Protein AF-0000000084647799 (afdb_homodimer)

InterPro domains:
  IPR004776 Membrane transport PIN-like [PF03547] (6-307)

Sequence (638 aa):
MLDILTITAPIFLLIGIGYLARWRGLLSPVQLSGVGTFVLYFSLPALVIKALTQSPLEDVINAHFLLAYGMGSLITLALVLYAARHFMRKPLGEAAIQALGMSASNSGFIGYPVAALVLGPVAAGKFLAMCMMVENLLIIPGALILAEAGQQRDVSAGVLVRHTLQRLARNPIMIGLAFGLTVAISGISLPSPIERVIEMLASASAPAALFVIGGTLYGLKLGGMWRDIVTIASGKLLLHPLLIISCFLALTLVVPDLDVMLLAGALLFASCPMISVYPLLGARFNMEGVGSAALMVSTLGSFITLSAAIWLVNQHLLNMLDILTITAPIFLLIGIGYLARWRGLLSPVQLSGVGTFVLYFSLPALVIKALTQSPLEDVINAHFLLAYGMGSLITLALVLYAARHFMRKPLGEAAIQALGMSASNSGFIGYPVAALVLGPVAAGKFLAMCMMVENLLIIPGALILAEAGQQRDVSAGVLVRHTLQRLARNPIMIGLAFGLTVAISGISLPSPIERVIEMLASASAPAALFVIGGTLYGLKLGGMWRDIVTIASGKLLLHPLLIISCFLALTLVVPDL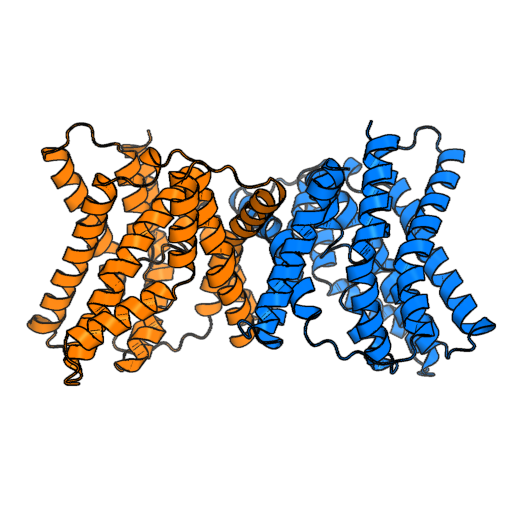DVMLLAGALLFASCPMISVYPLLGARFNMEGVGSAALMVSTLGSFITLSAAIWLVNQHLLN

Organism: NCBI:txid1178482

Foldseek 3Di:
DVLLCVQLVVLVVLLQLLQVCLVVPVDDPVRLVVLVCLLQQFQLLLLLLLLLAVDQNVPQDDPLLLQLLLVLLVVQLVVQLCCCCPVVVDQQLLSLLLSQQLRAFQLQLRLLSSCCSQPNSNLSSSLSLSSCCSSLVPRVLVSLLRNVVRVVPPPPPVNSVVVSVVVSVVRSNNVSNVVSNVCSVVVDDDDPVVNVSSVVSNVVNHSSSSSSNSNLLHPQQADDDPVSLCVSLCSQQPVSLVSSLVSSVVVCVVVVPPQLSSNLSSQSRSNHGGHPCSLVSCVVVVCNNSRSSSRNCNHVVSSVSNSVSSVCCVPPRPD/DVVLCVQLVVLVVLLQLLQVCLVVPVDDPVRLVVLVCLLQQFQLLLLLLLLLAVDQNVPQDDPLLLVLLLVLLVVLLVVQLCCCCPVVVDQQLLSLLLSQQLRAFQLQLRLLSSCCSQPNSNLSSSLSLSSCCSSLVPRVLVSLLRNVVRVVPPPPPVNSVVVSVVVSVVRNNSVSNVVSNVCSVVVDDDDPVVNVSSVVSNVVNHSSSSSSNSNLLHPQQADDDPVSLCVSLCSQQPVSLVSSLVSSVVVCVVVVPPQLSSNLSSNSRSNHGGHPCSLVSCVVVVCNNSRSSSRNCNHVVSSVSNSVSSVCCVPPRPD

Solvent-accessible surface area (backbone atoms only — not comparable to full-atom values): 29712 Å² total; per-residue (Å²): 108,68,64,49,46,50,57,50,43,27,53,54,51,37,19,45,51,18,24,49,36,36,72,72,59,75,39,52,72,62,14,45,49,22,39,43,47,48,28,50,63,44,10,44,12,24,30,31,22,48,28,32,58,75,42,61,54,83,73,42,65,51,68,68,49,51,48,20,51,39,48,12,32,50,49,35,27,50,53,40,28,49,44,27,39,70,74,63,63,37,57,50,29,48,13,20,46,48,12,40,42,20,38,32,45,19,35,77,44,48,16,28,46,52,31,26,72,74,65,33,58,63,56,18,26,26,48,37,48,53,50,48,48,39,36,59,70,45,48,51,46,50,26,50,51,47,20,46,54,48,67,67,51,85,60,52,68,64,56,49,48,49,53,42,50,51,50,42,69,64,31,46,48,52,47,21,41,53,52,15,48,51,38,38,73,69,64,61,77,74,56,65,32,58,49,48,38,31,51,39,29,27,48,24,23,43,41,51,28,23,22,38,55,16,28,58,58,50,80,53,60,73,38,70,60,67,67,59,25,51,48,36,22,45,32,13,42,46,50,24,28,52,37,26,50,49,35,43,55,57,45,38,74,78,36,80,82,61,64,54,63,52,55,44,49,49,42,47,32,32,16,23,25,38,36,84,63,46,23,64,68,22,42,84,56,76,27,31,30,34,30,33,35,18,47,49,51,16,50,64,50,21,57,57,36,40,45,52,39,51,49,46,30,54,63,66,56,75,85,108,68,66,49,47,52,58,50,44,29,54,53,50,38,18,45,50,18,24,49,36,36,71,73,60,75,38,52,72,60,15,43,49,24,38,42,49,48,28,52,62,43,11,45,12,22,30,32,22,48,27,31,58,75,40,61,54,83,72,43,65,49,67,69,51,51,48,20,49,39,50,12,30,50,49,36,28,50,52,41,27,49,43,27,40,71,76,64,62,36,58,52,30,49,15,19,46,48,11,40,42,21,36,33,44,20,33,77,46,48,18,29,48,54,31,27,72,73,64,31,58,63,57,18,26,26,48,37,48,53,50,47,47,39,36,58,71,44,48,52,46,51,26,50,50,47,19,45,54,48,67,67,50,85,61,52,68,64,56,50,48,49,53,41,50,51,51,41,70,63,31,45,47,50,46,21,41,52,53,15,48,52,38,38,72,68,64,61,77,73,56,65,31,59,48,49,39,32,50,38,29,26,47,25,23,43,43,52,28,24,21,38,54,17,28,57,59,50,80,55,61,71,37,69,59,68,68,59,26,51,49,35,22,44,32,13,44,45,50,26,30,50,38,25,49,51,33,44,56,56,46,38,74,78,37,80,82,60,62,54,66,52,54,43,47,50,40,47,31,32,14,22,24,38,37,83,61,46,24,65,68,21,41,84,56,77,26,30,30,33,30,33,36,18,47,49,51,16,49,64,51,22,57,56,38,41,44,50,41,49,49,48,31,52,63,65,58,76,87

Secondary structure (DSSP, 8-state):
-HHHHHHHHHHHHHHHHHHHHHHTTSS-HHHHHHHHHHIIIIIHHHHHHHHHHSS-GGGT--HHHHHHHHHHHHHHHHHHHHHHHHTS---HHHHHHHHHHHH-B-IIIIIHHHHHHHH-HHHHHHHHHHHHHHIIIIIHHHHHHHHHHTTT----HHHHHHHHHHHHHT-HHHHHHHHHHHHHHHTPPPPHHHHHHHHHHHHTHHHHHHHHHHHHHTT----S-HHHHHHHHHIIIIIHHHHHHHHHHHHHTT-TT--HHHHHHHHHHHTS-B-TTHHHHHHTTT-HHHHHHHHHHHHHHHHHHHHHHHHHIIIII--/-HHHHHHHHHHHHHHHHHHHHHHTTSS-HHHHHHHHHHIIIIIHHHHHHHHHHSS-GGGT--HHHHHHHHHHHHHHHHHHHHHHHHTS---HHHHHHHHHHHH-B-IIIIIHHHHHHHH-HHHHHHHHHHHHHHIIIIIHHHHHHHHHHTTT----HHHHHHHHHHHHHT-HHHHHHHHHHHHHHHTPPPPHHHHHHHHHHHHTHHHHHHHHHHHHHTT----S-HHHHHHHHHIIIIIHHHHHHHHHHHHHTT-TT--HHHHHHHHHHHTS-B-TTHHHHHHTTT-HHHHHHHHHHHHHHHHHHHHHHHHHIIIII--

Structure (mmCIF, N/CA/C/O backbone):
data_AF-0000000084647799-model_v1
#
loop_
_entity.id
_entity.type
_entity.pdbx_description
1 polymer Permease
#
loop_
_atom_site.group_PDB
_atom_site.id
_atom_site.type_symbol
_atom_site.label_atom_id
_atom_site.label_alt_id
_atom_site.label_comp_id
_atom_site.label_asym_id
_atom_site.label_entity_id
_atom_site.label_seq_id
_atom_site.pdbx_PDB_ins_code
_atom_site.Cartn_x
_atom_site.Cartn_y
_atom_site.Cartn_z
_atom_site.occupancy
_atom_site.B_iso_or_equiv
_atom_site.auth_seq_id
_atom_site.auth_comp_id
_atom_site.auth_asym_id
_atom_site.auth_atom_id
_atom_site.pdbx_PDB_model_num
ATOM 1 N N . MET A 1 1 ? 19.188 -22.812 8.523 1 65.25 1 MET A N 1
ATOM 2 C CA . MET A 1 1 ? 17.844 -22.828 9.086 1 65.25 1 MET A CA 1
ATOM 3 C C . MET A 1 1 ? 17.391 -21.438 9.492 1 65.25 1 MET A C 1
ATOM 5 O O . MET A 1 1 ? 16.297 -21 9.125 1 65.25 1 MET A O 1
ATOM 9 N N . LEU A 1 2 ? 18.25 -20.734 10.117 1 73.06 2 LEU A N 1
ATOM 10 C CA . LEU A 1 2 ? 17.891 -19.391 10.562 1 73.06 2 LEU A CA 1
ATOM 11 C C . LEU A 1 2 ? 17.719 -18.453 9.375 1 73.06 2 LEU A C 1
ATOM 13 O O . LEU A 1 2 ? 16.828 -17.594 9.391 1 73.06 2 LEU A O 1
ATOM 17 N N . ASP A 1 3 ? 18.406 -18.812 8.375 1 80.69 3 ASP A N 1
ATOM 18 C CA . ASP A 1 3 ? 18.328 -17.969 7.184 1 80.69 3 ASP A CA 1
ATOM 19 C C . ASP A 1 3 ? 16.984 -18.141 6.48 1 80.69 3 ASP A C 1
ATOM 21 O O . ASP A 1 3 ? 16.391 -17.172 5.996 1 80.69 3 ASP A O 1
ATOM 25 N N . ILE A 1 4 ? 16.547 -19.375 6.578 1 88.06 4 ILE A N 1
ATOM 26 C CA . ILE A 1 4 ? 15.273 -19.672 5.93 1 88.06 4 ILE A CA 1
ATOM 27 C C . ILE A 1 4 ? 14.133 -19 6.688 1 88.06 4 ILE A C 1
ATOM 29 O O . ILE A 1 4 ? 13.234 -18.406 6.078 1 88.06 4 ILE A O 1
ATOM 33 N N . LEU A 1 5 ? 14.242 -19.016 7.934 1 87.44 5 LEU A N 1
ATOM 34 C CA . LEU A 1 5 ? 13.227 -18.391 8.766 1 87.44 5 LEU A CA 1
ATOM 35 C C . LEU A 1 5 ? 13.227 -16.875 8.602 1 87.44 5 LEU A C 1
ATOM 37 O O . LEU A 1 5 ? 12.172 -16.234 8.641 1 87.44 5 LEU A O 1
ATOM 41 N N . THR A 1 6 ? 14.383 -16.359 8.398 1 88.31 6 THR A N 1
ATOM 42 C CA . THR A 1 6 ? 14.516 -14.906 8.227 1 88.31 6 THR A CA 1
ATOM 43 C C . THR A 1 6 ? 13.859 -14.453 6.926 1 88.31 6 THR A C 1
ATOM 45 O O . THR A 1 6 ? 13.391 -13.32 6.824 1 88.31 6 THR A O 1
ATOM 48 N N . ILE A 1 7 ? 13.711 -15.383 6.074 1 88.88 7 ILE A N 1
ATOM 49 C CA . ILE A 1 7 ? 13.133 -15.047 4.781 1 88.88 7 ILE A CA 1
ATOM 50 C C . ILE A 1 7 ? 11.633 -15.328 4.797 1 88.88 7 ILE A C 1
ATOM 52 O O . ILE A 1 7 ? 10.836 -14.508 4.328 1 88.88 7 ILE A O 1
ATOM 56 N N . THR A 1 8 ? 11.266 -16.406 5.387 1 93.38 8 THR A N 1
ATOM 57 C CA . THR A 1 8 ? 9.875 -16.828 5.293 1 93.38 8 THR A CA 1
ATOM 58 C C . THR A 1 8 ? 9.023 -16.156 6.367 1 93.38 8 THR A C 1
ATOM 60 O O . THR A 1 8 ? 7.848 -15.867 6.145 1 93.38 8 THR A O 1
ATOM 63 N N . ALA A 1 9 ? 9.617 -15.836 7.465 1 95.88 9 ALA A N 1
ATOM 64 C CA . ALA A 1 9 ? 8.859 -15.344 8.609 1 95.88 9 ALA A CA 1
ATOM 65 C C . ALA A 1 9 ? 8.172 -14.016 8.281 1 95.88 9 ALA A C 1
ATOM 67 O O . ALA A 1 9 ? 6.988 -13.828 8.57 1 95.88 9 ALA A O 1
ATOM 68 N N . PRO A 1 10 ? 8.875 -13.07 7.668 1 96.75 10 PRO A N 1
ATOM 69 C CA . PRO A 1 10 ? 8.211 -11.805 7.355 1 96.75 10 PRO A CA 1
ATOM 70 C C . PRO A 1 10 ? 6.977 -11.984 6.473 1 96.75 10 PRO A C 1
ATOM 72 O O . PRO A 1 10 ? 5.98 -11.273 6.641 1 96.75 10 PRO A O 1
ATOM 75 N N . ILE A 1 11 ? 7.059 -12.875 5.574 1 96.94 11 ILE A N 1
ATOM 76 C CA . ILE A 1 11 ? 5.969 -13.141 4.641 1 96.94 11 ILE A CA 1
ATOM 77 C C . ILE A 1 11 ? 4.738 -13.617 5.406 1 96.94 11 ILE A C 1
ATOM 79 O O . ILE A 1 11 ? 3.65 -13.055 5.258 1 96.94 11 ILE A O 1
ATOM 83 N N . PHE A 1 12 ? 4.922 -14.539 6.23 1 97.56 12 PHE A N 1
ATOM 84 C CA . PHE A 1 12 ? 3.793 -15.141 6.93 1 97.56 12 PHE A CA 1
ATOM 85 C C . PHE A 1 12 ? 3.322 -14.25 8.07 1 97.56 12 PHE A C 1
ATOM 87 O O . PHE A 1 12 ? 2.148 -14.281 8.445 1 97.56 12 PHE A O 1
ATOM 94 N N . LEU A 1 13 ? 4.219 -13.414 8.648 1 98.12 13 LEU A N 1
ATOM 95 C CA . LEU A 1 13 ? 3.799 -12.414 9.625 1 98.12 13 LEU A CA 1
ATOM 96 C C . LEU A 1 13 ? 2.877 -11.383 8.984 1 98.12 13 LEU A C 1
ATOM 98 O O . LEU A 1 13 ? 1.871 -10.984 9.578 1 98.12 13 LEU A O 1
ATOM 102 N N . LEU A 1 14 ? 3.219 -10.961 7.77 1 98.56 14 LEU A N 1
ATOM 103 C CA . LEU A 1 14 ? 2.381 -9.992 7.062 1 98.56 14 LEU A CA 1
ATOM 104 C C . LEU A 1 14 ? 1.029 -10.609 6.711 1 98.56 14 LEU A C 1
ATOM 106 O O . LEU A 1 14 ? -0.003 -9.938 6.805 1 98.56 14 LEU A O 1
ATOM 110 N N . ILE A 1 15 ? 1.041 -11.875 6.266 1 98.31 15 ILE A N 1
ATOM 111 C CA . ILE A 1 15 ? -0.208 -12.594 6.039 1 98.31 15 ILE A CA 1
ATOM 112 C C . ILE A 1 15 ? -1.018 -12.641 7.332 1 98.31 15 ILE A C 1
ATOM 114 O O . ILE A 1 15 ? -2.225 -12.391 7.324 1 98.31 15 ILE A O 1
ATOM 118 N N . GLY A 1 16 ? -0.349 -12.922 8.406 1 98.5 16 GLY A N 1
ATOM 119 C CA . GLY A 1 16 ? -0.997 -12.93 9.703 1 98.5 16 GLY A CA 1
ATOM 120 C C . GLY A 1 16 ? -1.606 -11.594 10.078 1 98.5 16 GLY A C 1
ATOM 121 O O . GLY A 1 16 ? -2.701 -11.539 10.648 1 98.5 16 GLY A O 1
ATOM 122 N N . ILE A 1 17 ? -0.942 -10.516 9.828 1 98.69 17 ILE A N 1
ATOM 123 C CA . ILE A 1 17 ? -1.432 -9.172 10.117 1 98.69 17 ILE A CA 1
ATOM 124 C C . ILE A 1 17 ? -2.725 -8.922 9.344 1 98.69 17 ILE A C 1
ATOM 126 O O . ILE A 1 17 ? -3.693 -8.398 9.898 1 98.69 17 ILE A O 1
ATOM 130 N N . GLY A 1 18 ? -2.707 -9.289 8.055 1 98.69 18 GLY A N 1
ATOM 131 C CA . GLY A 1 18 ? -3.938 -9.172 7.293 1 98.69 18 GLY A CA 1
ATOM 132 C C . GLY A 1 18 ? -5.078 -9.984 7.867 1 98.69 18 GLY A C 1
ATOM 133 O O . GLY A 1 18 ? -6.211 -9.5 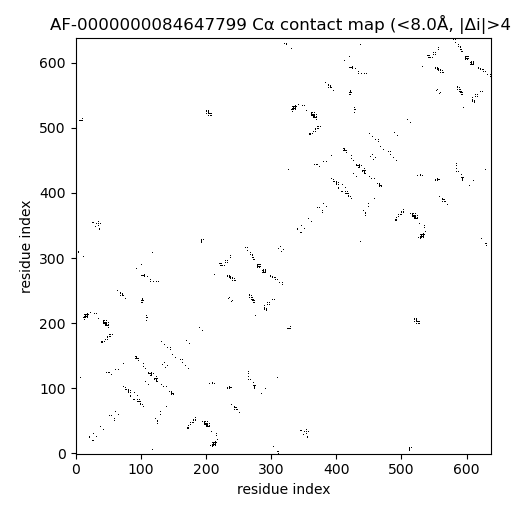7.957 1 98.69 18 GLY A O 1
ATOM 134 N N . TYR A 1 19 ? -4.746 -11.211 8.25 1 98.56 19 TYR A N 1
ATOM 135 C CA . TYR A 1 19 ? -5.734 -12.094 8.859 1 98.56 19 TYR A CA 1
ATOM 136 C C . TYR A 1 19 ? -6.301 -11.484 10.133 1 98.56 19 TYR A C 1
ATOM 138 O O . TYR A 1 19 ? -7.516 -11.453 10.328 1 98.56 19 TYR A O 1
ATOM 146 N N . LEU A 1 20 ? -5.484 -10.984 11.008 1 98.44 20 LEU A N 1
ATOM 147 C CA . LEU A 1 20 ? -5.879 -10.398 12.281 1 98.44 20 LEU A CA 1
ATOM 148 C C . LEU A 1 20 ? -6.715 -9.141 12.078 1 98.44 20 LEU A C 1
ATOM 150 O O . LEU A 1 20 ? -7.641 -8.875 12.844 1 98.44 20 LEU A O 1
ATOM 154 N N . ALA A 1 21 ? -6.359 -8.367 11.086 1 98.56 21 ALA A N 1
ATOM 155 C CA . ALA A 1 21 ? -7.113 -7.152 10.789 1 98.56 21 ALA A CA 1
ATOM 156 C C . ALA A 1 21 ? -8.57 -7.477 10.469 1 98.56 21 ALA A C 1
ATOM 158 O O . ALA A 1 21 ? -9.484 -6.781 10.922 1 98.56 21 ALA A O 1
ATOM 159 N N . ARG A 1 22 ? -8.742 -8.531 9.695 1 98.19 22 ARG A N 1
ATOM 160 C CA . ARG A 1 22 ? -10.102 -8.969 9.375 1 98.19 22 ARG A CA 1
ATOM 161 C C . ARG A 1 22 ? -10.781 -9.578 10.594 1 98.19 22 ARG A C 1
ATOM 163 O O . ARG A 1 22 ? -11.961 -9.32 10.852 1 98.19 22 ARG A O 1
ATOM 170 N N . TRP A 1 23 ? -10.062 -10.32 11.289 1 98 23 TRP A N 1
ATOM 171 C CA . TRP A 1 23 ? -10.602 -10.992 12.469 1 98 23 TRP A CA 1
ATOM 172 C C . TRP A 1 23 ? -11.07 -9.977 13.508 1 98 23 TRP A C 1
ATOM 174 O O . TRP A 1 23 ? -12.117 -10.164 14.141 1 98 23 TRP A O 1
ATOM 184 N N . ARG A 1 24 ? -10.43 -8.867 13.664 1 97.38 24 ARG A N 1
ATOM 185 C CA . ARG A 1 24 ? -10.742 -7.836 14.648 1 97.38 24 ARG A CA 1
ATOM 186 C C . ARG A 1 24 ? -11.773 -6.852 14.109 1 97.38 24 ARG A C 1
ATOM 188 O O . ARG A 1 24 ? -12.141 -5.895 14.797 1 97.38 24 ARG A O 1
ATOM 195 N N . GLY A 1 25 ? -12.102 -7.016 12.891 1 97.56 25 GLY A N 1
ATOM 196 C CA . GLY A 1 25 ? -13.141 -6.184 12.312 1 97.56 25 GLY A CA 1
ATOM 197 C C . GLY A 1 25 ? -12.633 -4.82 11.875 1 97.56 25 GLY A C 1
ATOM 198 O O . GLY A 1 25 ? -13.422 -3.883 11.711 1 97.56 25 GLY A O 1
ATOM 199 N N . LEU A 1 26 ? -11.367 -4.688 11.711 1 97.06 26 LEU A N 1
ATOM 200 C CA . LEU A 1 26 ? -10.805 -3.42 11.266 1 97.06 26 LEU A CA 1
ATOM 201 C C . LEU A 1 26 ? -11.164 -3.146 9.812 1 97.06 26 LEU A C 1
ATOM 203 O O . LEU A 1 26 ? -11.258 -1.988 9.398 1 97.06 26 LEU A O 1
ATOM 207 N N . LEU A 1 27 ? -11.242 -4.203 9.008 1 98 27 LEU A N 1
ATOM 208 C CA . LEU A 1 27 ? -11.641 -4.113 7.605 1 98 27 LEU A CA 1
ATOM 209 C C . LEU A 1 27 ? -12.75 -5.109 7.289 1 98 27 LEU A C 1
ATOM 211 O O . LEU A 1 27 ? -12.68 -6.273 7.691 1 98 27 LEU A O 1
ATOM 215 N N . SER A 1 28 ? -13.758 -4.625 6.578 1 98 28 SER A N 1
ATOM 216 C CA . SER A 1 28 ? -14.742 -5.52 5.98 1 98 28 SER A CA 1
ATOM 217 C C . SER A 1 28 ? -14.195 -6.188 4.723 1 98 28 SER A C 1
ATOM 219 O O . SER A 1 28 ? -13.141 -5.789 4.211 1 98 28 SER A O 1
ATOM 221 N N . PRO A 1 29 ? -14.914 -7.207 4.242 1 96.94 29 PRO A N 1
ATOM 222 C CA . PRO A 1 29 ? -14.484 -7.832 2.99 1 96.94 29 PRO A CA 1
ATOM 223 C C . PRO A 1 29 ? -14.43 -6.848 1.826 1 96.94 29 PRO A C 1
ATOM 225 O O . PRO A 1 29 ? -13.5 -6.898 1.014 1 96.94 29 PRO A O 1
ATOM 228 N N . VAL A 1 30 ? -15.367 -5.992 1.801 1 97.81 30 VAL A N 1
ATOM 229 C CA . VAL A 1 30 ? -15.414 -5 0.732 1 97.81 30 VAL A CA 1
ATOM 230 C C . VAL A 1 30 ? -14.234 -4.043 0.864 1 97.81 30 VAL A C 1
ATOM 232 O O . VAL A 1 30 ? -13.586 -3.707 -0.129 1 97.81 30 VAL A O 1
ATOM 235 N N . GLN A 1 31 ? -13.93 -3.623 2.061 1 98.5 31 GLN A N 1
ATOM 236 C CA . GLN A 1 31 ? -12.773 -2.762 2.301 1 98.5 31 GLN A CA 1
ATOM 237 C C . GLN A 1 31 ? -11.477 -3.459 1.901 1 98.5 31 GLN A C 1
ATOM 239 O O . GLN A 1 31 ? -10.625 -2.863 1.241 1 98.5 31 GLN A O 1
ATOM 244 N N . LEU A 1 32 ? -11.398 -4.68 2.316 1 98.5 32 LEU A N 1
ATOM 245 C CA . LEU A 1 32 ? -10.203 -5.441 1.982 1 98.5 32 LEU A CA 1
ATOM 246 C C . LEU A 1 32 ? -10.047 -5.578 0.472 1 98.5 32 LEU A C 1
ATOM 248 O O . LEU A 1 32 ? -8.93 -5.539 -0.049 1 98.5 32 LEU A O 1
ATOM 252 N N . SER A 1 33 ? -11.164 -5.77 -0.26 1 97.88 33 SER A N 1
ATOM 253 C CA . SER A 1 33 ? -11.102 -5.891 -1.713 1 97.88 33 SER A CA 1
ATOM 254 C C . SER A 1 33 ? -10.57 -4.617 -2.354 1 97.88 33 SER A C 1
ATOM 256 O O . SER A 1 33 ? -9.977 -4.66 -3.436 1 97.88 33 SER A O 1
ATOM 258 N N . GLY A 1 34 ? -10.742 -3.469 -1.673 1 98.69 34 GLY A N 1
ATOM 259 C CA . GLY A 1 34 ? -10.141 -2.229 -2.139 1 98.69 34 GLY A CA 1
ATOM 260 C C . GLY A 1 34 ? -8.625 -2.264 -2.145 1 98.69 34 GLY A C 1
ATOM 261 O O . GLY A 1 34 ? -7.992 -1.796 -3.094 1 98.69 34 GLY A O 1
ATOM 262 N N . VAL A 1 35 ? -8.055 -2.803 -1.093 1 98.75 35 VAL A N 1
ATOM 263 C CA . VAL A 1 35 ? -6.602 -2.961 -1.027 1 98.75 35 VAL A CA 1
ATOM 264 C C . VAL A 1 35 ? -6.133 -3.885 -2.148 1 98.75 35 VAL A C 1
ATOM 266 O O . VAL A 1 35 ? -5.113 -3.621 -2.791 1 98.75 35 VAL A O 1
ATOM 269 N N . GLY A 1 36 ? -6.883 -4.918 -2.383 1 98.31 36 GLY A N 1
ATOM 270 C CA . GLY A 1 36 ? -6.574 -5.824 -3.479 1 98.31 36 GLY A CA 1
ATOM 271 C C . GLY A 1 36 ? -6.617 -5.152 -4.84 1 98.31 36 GLY A C 1
ATOM 272 O O . GLY A 1 36 ? -5.75 -5.383 -5.68 1 98.31 36 GLY A O 1
ATOM 273 N N . THR A 1 37 ? -7.633 -4.355 -5.027 1 98.19 37 THR A N 1
ATOM 274 C CA . THR A 1 37 ? -7.773 -3.627 -6.285 1 98.19 37 THR A CA 1
ATOM 275 C C . THR A 1 37 ? -6.594 -2.686 -6.496 1 98.19 37 THR A C 1
ATOM 277 O O . THR A 1 37 ? -6.062 -2.584 -7.605 1 98.19 3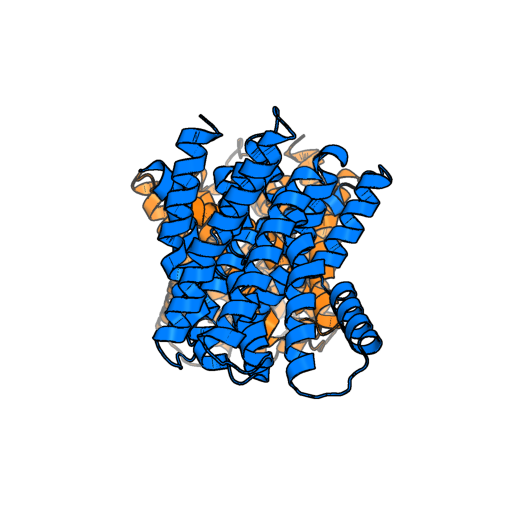7 THR A O 1
ATOM 280 N N . PHE A 1 38 ? -6.203 -2.012 -5.473 1 98.69 38 PHE A N 1
ATOM 281 C CA . PHE A 1 38 ? -5.027 -1.153 -5.52 1 98.69 38 PHE A CA 1
ATOM 282 C C . PHE A 1 38 ? -3.795 -1.942 -5.949 1 98.69 38 PHE A C 1
ATOM 284 O O . PHE A 1 38 ? -3.029 -1.489 -6.805 1 98.69 38 PHE A O 1
ATOM 291 N N . VAL A 1 39 ? -3.598 -3.104 -5.402 1 98.44 39 VAL A N 1
ATOM 292 C CA . VAL A 1 39 ? -2.439 -3.936 -5.711 1 98.44 39 VAL A CA 1
ATOM 293 C C . VAL A 1 39 ? -2.525 -4.43 -7.152 1 98.44 39 VAL A C 1
ATOM 295 O O . VAL A 1 39 ? -1.575 -4.277 -7.922 1 98.44 39 VAL A O 1
ATOM 298 N N . LEU A 1 40 ? -3.648 -4.93 -7.527 1 96.69 40 LEU A N 1
ATOM 299 C CA . LEU A 1 40 ? -3.826 -5.621 -8.797 1 96.69 40 LEU A CA 1
ATOM 300 C C . LEU A 1 40 ? -3.764 -4.637 -9.961 1 96.69 40 LEU A C 1
ATOM 302 O O . LEU A 1 40 ? -3.199 -4.949 -11.016 1 96.69 40 LEU A O 1
ATOM 306 N N . TYR A 1 41 ? -4.285 -3.467 -9.75 1 97.69 41 TYR A N 1
ATOM 307 C CA . TYR A 1 41 ? -4.457 -2.559 -10.883 1 97.69 41 TYR A CA 1
ATOM 308 C C . TYR A 1 41 ? -3.326 -1.538 -10.938 1 97.69 41 TYR A C 1
ATOM 310 O O . TYR A 1 41 ? -3.092 -0.919 -11.977 1 97.69 41 TYR A O 1
ATOM 318 N N . PHE A 1 42 ? -2.609 -1.384 -9.859 1 98.44 42 PHE A N 1
ATOM 319 C CA . PHE A 1 42 ? -1.663 -0.274 -9.867 1 98.44 42 PHE A CA 1
ATOM 320 C C . PHE A 1 42 ? -0.283 -0.736 -9.414 1 98.44 42 PHE A C 1
ATOM 322 O O . PHE A 1 42 ? 0.708 -0.527 -10.117 1 98.44 42 PHE A O 1
ATOM 329 N N . SER A 1 43 ? -0.162 -1.397 -8.281 1 98.25 43 SER A N 1
ATOM 330 C CA . SER A 1 43 ? 1.143 -1.729 -7.719 1 98.25 43 SER A CA 1
ATOM 331 C C . SER A 1 43 ? 1.83 -2.824 -8.523 1 98.25 43 SER A C 1
ATOM 333 O O . SER A 1 43 ? 3.008 -2.703 -8.867 1 98.25 43 SER A O 1
ATOM 335 N N . LEU A 1 44 ? 1.132 -3.879 -8.852 1 96.69 44 LEU A N 1
ATOM 336 C CA . LEU A 1 44 ? 1.729 -5.008 -9.555 1 96.69 44 LEU A CA 1
ATOM 337 C C . LEU A 1 44 ? 2.1 -4.625 -10.984 1 96.69 44 LEU A C 1
ATOM 339 O O . LEU A 1 44 ? 3.199 -4.934 -11.453 1 96.69 44 LEU A O 1
ATOM 343 N N . PRO A 1 45 ? 1.208 -3.947 -11.711 1 96.88 45 PRO A N 1
ATOM 344 C CA . PRO A 1 45 ? 1.616 -3.482 -13.039 1 96.88 45 PRO A CA 1
ATOM 345 C C . PRO A 1 45 ? 2.857 -2.594 -12.992 1 96.88 45 PRO A C 1
ATOM 347 O O . PRO A 1 45 ? 3.746 -2.727 -13.844 1 96.88 45 PRO A O 1
ATOM 350 N N . ALA A 1 46 ? 2.877 -1.691 -12.023 1 98 46 ALA A N 1
ATOM 351 C CA . ALA A 1 46 ? 4.047 -0.832 -11.875 1 98 46 ALA A CA 1
ATOM 352 C C . ALA A 1 46 ? 5.305 -1.658 -11.625 1 98 46 ALA A C 1
ATOM 354 O O . ALA A 1 46 ? 6.379 -1.336 -12.141 1 98 46 ALA A O 1
ATOM 355 N N . LEU A 1 47 ? 5.148 -2.641 -10.836 1 96.12 47 LEU A N 1
ATOM 356 C CA . LEU A 1 47 ? 6.262 -3.527 -10.523 1 96.12 47 LEU A CA 1
ATOM 357 C C . LEU A 1 47 ? 6.789 -4.203 -11.789 1 96.12 47 LEU A C 1
ATOM 359 O O . LEU A 1 47 ? 8 -4.277 -12 1 96.12 47 LEU A O 1
ATOM 363 N N . VAL A 1 48 ? 5.906 -4.707 -12.602 1 93.94 48 VAL A N 1
ATOM 364 C CA . VAL A 1 48 ? 6.285 -5.379 -13.844 1 93.94 48 VAL A CA 1
ATOM 365 C C . VAL A 1 48 ? 6.949 -4.379 -14.789 1 93.94 48 VAL A C 1
ATOM 367 O O . VAL A 1 48 ? 7.977 -4.688 -15.406 1 93.94 48 VAL A O 1
ATOM 370 N N . ILE A 1 49 ? 6.371 -3.201 -14.922 1 95.56 49 ILE A N 1
ATOM 371 C CA . ILE A 1 49 ? 6.957 -2.154 -15.75 1 95.56 49 ILE A CA 1
ATOM 372 C C . ILE A 1 49 ? 8.375 -1.844 -15.266 1 95.56 49 ILE A C 1
ATOM 374 O O . ILE A 1 49 ? 9.305 -1.758 -16.062 1 95.56 49 ILE A O 1
ATOM 378 N N . LYS A 1 50 ? 8.523 -1.677 -13.969 1 94.94 50 LYS A N 1
ATOM 379 C CA . LYS A 1 50 ? 9.828 -1.387 -13.375 1 94.94 50 LYS A CA 1
ATOM 380 C C . LYS A 1 50 ? 10.836 -2.482 -13.711 1 94.94 50 LYS A C 1
ATOM 382 O O . LYS A 1 50 ? 11.969 -2.193 -14.102 1 94.94 50 LYS A O 1
ATOM 387 N N . ALA A 1 51 ? 10.422 -3.664 -13.578 1 90.06 51 ALA A N 1
ATOM 388 C CA . ALA A 1 51 ? 11.305 -4.805 -13.828 1 90.06 51 ALA A CA 1
ATOM 389 C C . ALA A 1 51 ? 11.773 -4.832 -15.281 1 90.06 51 ALA A C 1
ATOM 391 O O . ALA A 1 51 ? 12.914 -5.199 -15.562 1 90.06 51 ALA A O 1
ATOM 392 N N . LEU A 1 52 ? 10.93 -4.465 -16.156 1 89.88 52 LEU A N 1
ATOM 393 C CA . LEU A 1 52 ? 11.211 -4.547 -17.594 1 89.88 52 LEU A CA 1
ATOM 394 C C . LEU A 1 52 ? 12.031 -3.35 -18.062 1 89.88 52 LEU A C 1
ATOM 396 O O . LEU A 1 52 ? 12.773 -3.441 -19.031 1 89.88 52 LEU A O 1
ATOM 400 N N . THR A 1 53 ? 11.93 -2.283 -17.328 1 90.12 53 THR A N 1
ATOM 401 C CA . THR A 1 53 ? 12.562 -1.064 -17.828 1 90.12 53 THR A CA 1
ATOM 402 C C . THR A 1 53 ? 13.898 -0.827 -17.125 1 90.12 53 THR A C 1
ATOM 404 O O . THR A 1 53 ? 14.703 -0.009 -17.578 1 90.12 53 THR A O 1
ATOM 407 N N . GLN A 1 54 ? 14.156 -1.495 -16.078 1 83.12 54 GLN A N 1
ATOM 408 C CA . GLN A 1 54 ? 15.398 -1.271 -15.344 1 83.12 54 GLN A CA 1
ATOM 409 C C . GLN A 1 54 ? 16.469 -2.264 -15.766 1 83.12 54 GLN A C 1
ATOM 411 O O . GLN A 1 54 ? 17.609 -2.197 -15.297 1 83.12 54 GLN A O 1
ATOM 416 N N . SER A 1 55 ? 16.188 -3.143 -16.609 1 77.56 55 SER A N 1
ATOM 417 C CA . SER A 1 55 ? 17.141 -4.129 -17.109 1 77.56 55 SER A CA 1
ATOM 418 C C . SER A 1 55 ? 17.109 -4.223 -18.625 1 77.56 55 SER A C 1
ATOM 420 O O . SER A 1 55 ? 16.078 -3.949 -19.25 1 77.56 55 SER A O 1
ATOM 422 N N . PRO A 1 56 ? 18.266 -4.512 -19.172 1 77 56 PRO A N 1
ATOM 423 C CA . PRO A 1 56 ? 18.219 -4.785 -20.609 1 77 56 PRO A CA 1
ATOM 424 C C . PRO A 1 56 ? 17.234 -5.895 -20.969 1 77 56 PRO A C 1
ATOM 426 O O . PRO A 1 56 ? 17.078 -6.863 -20.219 1 77 56 PRO A O 1
ATOM 429 N N . LEU A 1 57 ? 16.531 -5.625 -22.094 1 69.81 57 LEU A N 1
ATOM 430 C CA . LEU A 1 57 ? 15.445 -6.508 -22.516 1 69.81 57 LEU A CA 1
ATOM 431 C C . LEU A 1 57 ? 15.938 -7.945 -22.656 1 69.81 57 LEU A C 1
ATOM 433 O O . LEU A 1 57 ? 15.227 -8.883 -22.281 1 69.81 57 LEU A O 1
ATOM 437 N N . GLU A 1 58 ? 17.109 -8.086 -23.234 1 71.5 58 GLU A N 1
ATOM 438 C CA . GLU A 1 58 ? 17.672 -9.422 -23.438 1 71.5 58 GLU A CA 1
ATOM 439 C C . GLU A 1 58 ? 17.797 -10.172 -22.109 1 71.5 58 GLU A C 1
ATOM 441 O O . GLU A 1 58 ? 17.812 -11.406 -22.094 1 71.5 58 GLU A O 1
ATOM 446 N N . ASP A 1 59 ? 17.703 -9.391 -21.141 1 76.44 59 ASP A N 1
ATOM 447 C CA . ASP A 1 59 ? 17.891 -9.977 -19.812 1 76.44 59 ASP A CA 1
ATOM 448 C C . ASP A 1 59 ? 16.562 -10.18 -19.094 1 76.44 59 ASP A C 1
ATOM 450 O O . ASP A 1 59 ? 16.516 -10.781 -18.031 1 76.44 59 ASP A O 1
ATOM 454 N N . VAL A 1 60 ? 15.523 -9.758 -19.766 1 76.69 60 VAL A N 1
ATOM 455 C CA . VAL A 1 60 ? 14.258 -9.773 -19.031 1 76.69 60 VAL A CA 1
ATOM 456 C C . VAL A 1 60 ? 13.438 -10.992 -19.469 1 76.69 60 VAL A C 1
ATOM 458 O O . VAL A 1 60 ? 12.914 -11.727 -18.625 1 76.69 60 VAL A O 1
ATOM 461 N N . ILE A 1 61 ? 13.375 -11.242 -20.766 1 86.69 61 ILE A N 1
ATOM 462 C CA . ILE A 1 61 ? 12.641 -12.398 -21.281 1 86.69 61 ILE A CA 1
ATOM 463 C C . ILE A 1 61 ? 13.617 -13.508 -21.656 1 86.69 61 ILE A C 1
ATOM 465 O O . ILE A 1 61 ? 14.477 -13.32 -22.516 1 86.69 61 ILE A O 1
ATOM 469 N N . ASN A 1 62 ? 13.562 -14.57 -20.969 1 93.38 62 ASN A N 1
ATOM 470 C CA . ASN A 1 62 ? 14.422 -15.727 -21.203 1 93.38 62 ASN A CA 1
ATOM 471 C C . ASN A 1 62 ? 13.633 -16.906 -21.781 1 93.38 62 ASN A C 1
ATOM 473 O O . ASN A 1 62 ? 12.75 -17.453 -21.109 1 93.38 62 ASN A O 1
ATOM 477 N N . ALA A 1 63 ? 13.969 -17.297 -22.953 1 93.75 63 ALA A N 1
ATOM 478 C CA . ALA A 1 63 ? 13.242 -18.328 -23.656 1 93.75 63 ALA A CA 1
ATOM 479 C C . ALA A 1 63 ? 13.344 -19.672 -22.922 1 93.75 63 ALA A C 1
ATOM 481 O O . ALA A 1 63 ? 12.398 -20.469 -22.938 1 93.75 63 ALA A O 1
ATOM 482 N N . HIS A 1 64 ? 14.484 -19.891 -22.344 1 95.69 64 HIS A N 1
ATOM 483 C CA . HIS A 1 64 ? 14.664 -21.141 -21.609 1 95.69 64 HIS A CA 1
ATOM 484 C C . HIS A 1 64 ? 13.75 -21.203 -20.391 1 95.69 64 HIS A C 1
ATOM 486 O O . HIS A 1 64 ? 13.18 -22.25 -20.094 1 95.69 64 HIS A O 1
ATOM 492 N N . PHE A 1 65 ? 13.641 -20.078 -19.734 1 97 65 PHE A N 1
ATOM 493 C CA . PHE A 1 65 ? 12.742 -20.016 -18.594 1 97 65 PHE A CA 1
ATOM 494 C C . PHE A 1 65 ? 11.297 -20.234 -19.016 1 97 65 PHE A C 1
ATOM 496 O O . PHE A 1 65 ? 10.586 -21.047 -18.438 1 97 65 PHE A O 1
ATOM 503 N N . LEU A 1 66 ? 10.914 -19.5 -20.062 1 96.75 66 LEU A N 1
ATOM 504 C CA . LEU A 1 66 ? 9.539 -19.578 -20.531 1 96.75 66 LEU A CA 1
ATOM 505 C C . LEU A 1 66 ? 9.203 -21 -20.984 1 96.75 66 LEU A C 1
ATOM 507 O O . LEU A 1 66 ? 8.109 -21.5 -20.719 1 96.75 66 LEU A O 1
ATOM 511 N N . LEU A 1 67 ? 10.078 -21.578 -21.578 1 97 67 LEU A N 1
ATOM 512 C CA . LEU A 1 67 ? 9.867 -22.938 -22.094 1 97 67 LEU A CA 1
ATOM 513 C C . LEU A 1 67 ? 9.742 -23.938 -20.953 1 97 67 LEU A C 1
ATOM 515 O O . LEU A 1 67 ? 8.797 -24.719 -20.906 1 97 67 LEU A O 1
ATOM 519 N N . ALA A 1 68 ? 10.688 -23.906 -20.031 1 97.81 68 ALA A N 1
ATOM 520 C CA . ALA A 1 68 ? 10.711 -24.891 -18.953 1 97.81 68 ALA A CA 1
ATOM 521 C C . ALA A 1 68 ? 9.547 -24.672 -17.984 1 97.81 68 ALA A C 1
ATOM 523 O O . ALA A 1 68 ? 8.844 -25.625 -17.641 1 97.81 68 ALA A O 1
ATOM 524 N N . TYR A 1 69 ? 9.367 -23.469 -17.578 1 98.44 69 TYR A N 1
ATOM 525 C CA . TYR A 1 69 ? 8.273 -23.156 -16.672 1 98.44 69 TYR A CA 1
ATOM 526 C C . TYR A 1 69 ? 6.922 -23.375 -17.344 1 98.44 69 TYR A C 1
ATOM 528 O O . TYR A 1 69 ? 6 -23.938 -16.734 1 98.44 69 TYR A O 1
ATOM 536 N N . GLY A 1 70 ? 6.816 -22.922 -18.578 1 98.38 70 GLY A N 1
ATOM 537 C CA . GLY A 1 70 ? 5.59 -23.109 -19.344 1 98.38 70 GLY A CA 1
ATOM 538 C C . GLY A 1 70 ? 5.242 -24.562 -19.562 1 98.38 70 GLY A C 1
ATOM 539 O O . GLY A 1 70 ? 4.105 -24.984 -19.328 1 98.38 70 GLY A O 1
ATOM 540 N N . MET A 1 71 ? 6.203 -25.297 -19.984 1 98.19 71 MET A N 1
ATOM 541 C CA . MET A 1 71 ? 5.98 -26.719 -20.234 1 98.19 71 MET A CA 1
ATOM 542 C C . MET A 1 71 ? 5.633 -27.453 -18.938 1 98.19 71 MET A C 1
ATOM 544 O O . MET A 1 71 ? 4.727 -28.297 -18.922 1 98.19 71 MET A O 1
ATOM 548 N N . GLY A 1 72 ? 6.395 -27.141 -17.906 1 98.56 72 GLY A N 1
ATOM 549 C CA . GLY A 1 72 ? 6.082 -27.75 -16.609 1 98.56 72 GLY A CA 1
ATOM 550 C C . GLY A 1 72 ? 4.664 -27.484 -16.156 1 98.56 72 GLY A C 1
ATOM 551 O O . GLY A 1 72 ? 3.98 -28.375 -15.664 1 98.56 72 GLY A O 1
ATOM 552 N N . SER A 1 73 ? 4.219 -26.281 -16.281 1 98.75 73 SER A N 1
ATOM 553 C CA . SER A 1 73 ? 2.869 -25.906 -15.883 1 98.75 73 SER A CA 1
ATOM 554 C C . SER A 1 73 ? 1.82 -26.547 -16.781 1 98.75 73 SER A C 1
ATOM 556 O O . SER A 1 73 ? 0.774 -26.984 -16.297 1 98.75 73 SER A O 1
ATOM 558 N N . LEU A 1 74 ? 2.098 -26.594 -18.094 1 98.44 74 LEU A N 1
ATOM 559 C CA . LEU A 1 74 ? 1.176 -27.219 -19.031 1 98.44 74 LEU A CA 1
ATOM 560 C C . LEU A 1 74 ? 1.063 -28.719 -18.766 1 98.44 74 LEU A C 1
ATOM 562 O O . LEU A 1 74 ? -0.024 -29.297 -18.859 1 98.44 74 LEU A O 1
ATOM 566 N N . ILE A 1 75 ? 2.176 -29.328 -18.516 1 98.62 75 ILE A N 1
ATOM 567 C CA . ILE A 1 75 ? 2.168 -30.766 -18.219 1 98.62 75 ILE A CA 1
ATOM 568 C C . ILE A 1 75 ? 1.38 -31.016 -16.922 1 98.62 75 ILE A C 1
ATOM 570 O O . ILE A 1 75 ? 0.621 -31.984 -16.828 1 98.62 75 ILE A O 1
ATOM 574 N N . THR A 1 76 ? 1.567 -30.141 -15.914 1 98.75 76 THR A N 1
ATOM 575 C CA . THR A 1 76 ? 0.776 -30.234 -14.695 1 98.75 76 THR A CA 1
ATOM 576 C C . THR A 1 76 ? -0.715 -30.156 -15.008 1 98.75 76 THR A C 1
ATOM 578 O O . THR A 1 76 ? -1.497 -31 -14.555 1 98.75 76 THR A O 1
ATOM 581 N N . LEU A 1 77 ? -1.082 -29.156 -15.766 1 98.56 77 LEU A N 1
ATOM 582 C CA . LEU A 1 77 ? -2.477 -28.953 -16.141 1 98.56 77 LEU A CA 1
ATOM 583 C C . LEU A 1 77 ? -3.029 -30.188 -16.844 1 98.56 77 LEU A C 1
ATOM 585 O O . LEU A 1 77 ? -4.105 -30.688 -16.5 1 98.56 77 LEU A O 1
ATOM 589 N N . ALA A 1 78 ? -2.277 -30.719 -17.781 1 98.38 78 ALA A N 1
ATOM 590 C CA . ALA A 1 78 ? -2.709 -31.859 -18.594 1 98.38 78 ALA A CA 1
ATOM 591 C C . ALA A 1 78 ? -2.811 -33.125 -17.75 1 98.38 78 ALA A C 1
ATOM 593 O O . ALA A 1 78 ? -3.777 -33.875 -17.859 1 98.38 78 ALA A O 1
ATOM 594 N N . LEU A 1 79 ? -1.822 -33.375 -16.953 1 98.38 79 LEU A N 1
ATOM 595 C CA . LEU A 1 79 ? -1.784 -34.562 -16.141 1 98.38 79 LEU A CA 1
ATOM 596 C C . LEU A 1 79 ? -2.922 -34.562 -15.117 1 98.38 79 LEU A C 1
ATOM 598 O O . LEU A 1 79 ? -3.551 -35.594 -14.891 1 98.38 79 LEU A O 1
ATOM 602 N N . VAL A 1 80 ? -3.127 -33.438 -14.461 1 98.31 80 VAL A N 1
ATOM 603 C CA . VAL A 1 80 ? -4.184 -33.375 -13.453 1 98.31 80 VAL A CA 1
ATOM 604 C C . VAL A 1 80 ? -5.547 -33.5 -14.133 1 98.31 80 VAL A C 1
ATOM 606 O O . VAL A 1 80 ? -6.445 -34.156 -13.609 1 98.31 80 VAL A O 1
ATOM 609 N N . LEU A 1 81 ? -5.703 -32.812 -15.258 1 97.81 81 LEU A N 1
ATOM 610 C CA . LEU A 1 81 ? -6.945 -32.938 -16.016 1 97.81 81 LEU A CA 1
ATOM 611 C C . LEU A 1 81 ? -7.234 -34.406 -16.359 1 97.81 81 LEU A C 1
ATOM 613 O O . LEU A 1 81 ? -8.352 -34.875 -16.156 1 97.81 81 LEU A O 1
ATOM 617 N N . TYR A 1 82 ? -6.266 -35.062 -16.875 1 97.94 82 TYR A N 1
ATOM 618 C CA . TYR A 1 82 ? -6.402 -36.469 -17.25 1 97.94 82 TYR A CA 1
ATOM 619 C C . TYR A 1 82 ? -6.75 -37.312 -16.047 1 97.94 82 TYR A C 1
ATOM 621 O O . TYR A 1 82 ? -7.68 -38.125 -16.094 1 97.94 82 TYR A O 1
ATOM 629 N N . ALA A 1 83 ? -6.012 -37.156 -14.953 1 97.62 83 ALA A N 1
ATOM 630 C CA . ALA A 1 83 ? -6.23 -37.938 -13.75 1 97.62 83 ALA A CA 1
ATOM 631 C C . ALA A 1 83 ? -7.613 -37.688 -13.164 1 97.62 83 ALA A C 1
ATOM 633 O O . ALA A 1 83 ? -8.289 -38.594 -12.719 1 97.62 83 ALA A O 1
ATOM 634 N N . ALA A 1 84 ? -8.016 -36.406 -13.125 1 96.81 84 ALA A N 1
ATOM 635 C CA . ALA A 1 84 ? -9.32 -36.062 -12.578 1 96.81 84 ALA A CA 1
ATOM 636 C C . ALA A 1 84 ? -10.445 -36.656 -13.414 1 96.81 84 ALA A C 1
ATOM 638 O O . ALA A 1 84 ? -11.445 -37.125 -12.875 1 96.81 84 ALA A O 1
ATOM 639 N N . ARG A 1 85 ? -10.266 -36.625 -14.75 1 96.19 85 ARG A N 1
ATOM 640 C CA . ARG A 1 85 ? -11.289 -37.125 -15.656 1 96.19 85 ARG A CA 1
ATOM 641 C C . ARG A 1 85 ? -11.375 -38.656 -15.602 1 96.19 85 ARG A C 1
ATOM 643 O O . ARG A 1 85 ? -12.469 -39.219 -15.555 1 96.19 85 ARG A O 1
ATOM 650 N N . HIS A 1 86 ? -10.266 -39.25 -15.57 1 96.56 86 HIS A N 1
ATOM 651 C CA . HIS A 1 86 ? -10.266 -40.688 -15.836 1 96.56 86 HIS A CA 1
ATOM 652 C C . HIS A 1 86 ? -10.211 -41.5 -14.539 1 96.56 86 HIS A C 1
ATOM 654 O O . HIS A 1 86 ? -10.812 -42.562 -14.438 1 96.56 86 HIS A O 1
ATOM 660 N N . PHE A 1 87 ? -9.5 -41.031 -13.594 1 95.25 87 PHE A N 1
ATOM 661 C CA . PHE A 1 87 ? -9.352 -41.781 -12.359 1 95.25 87 PHE A CA 1
ATOM 662 C C . PHE A 1 87 ? -10.352 -41.312 -11.312 1 95.25 87 PHE A C 1
ATOM 664 O O . PHE A 1 87 ? -10.859 -42.125 -10.531 1 95.25 87 PHE A O 1
ATOM 671 N N . MET A 1 88 ? -10.594 -40 -11.344 1 93.19 88 MET A N 1
ATOM 672 C CA . MET A 1 88 ? -11.516 -39.469 -10.336 1 93.19 88 MET A CA 1
ATOM 673 C C . MET A 1 88 ? -12.914 -39.312 -10.922 1 93.19 88 MET A C 1
ATOM 675 O O . MET A 1 88 ? -13.867 -39.031 -10.188 1 93.19 88 MET A O 1
ATOM 679 N N . ARG A 1 89 ? -13.117 -39.406 -12.18 1 95.75 89 ARG A N 1
ATOM 680 C CA . ARG A 1 89 ? -14.383 -39.406 -12.898 1 95.75 89 ARG A CA 1
ATOM 681 C C . ARG A 1 89 ? -15.148 -38.125 -12.656 1 95.75 89 ARG A C 1
ATOM 683 O O . ARG A 1 89 ? -16.359 -38.125 -12.453 1 95.75 89 ARG A O 1
ATOM 690 N N . LYS A 1 90 ? -14.398 -37.062 -12.602 1 95 90 LYS A N 1
ATOM 691 C CA . LYS A 1 90 ? -15.016 -35.75 -12.461 1 95 90 LYS A CA 1
ATOM 692 C C . LYS A 1 90 ? -15.492 -35.219 -13.805 1 95 90 LYS A C 1
ATOM 694 O O . LYS A 1 90 ? -14.891 -35.5 -14.844 1 95 90 LYS A O 1
ATOM 699 N N . PRO A 1 91 ? -16.625 -34.469 -13.719 1 94.88 91 PRO A N 1
ATOM 700 C CA . PRO A 1 91 ? -17 -33.75 -14.945 1 94.88 91 PRO A CA 1
ATOM 701 C C . PRO A 1 91 ? -15.883 -32.844 -15.445 1 94.88 91 PRO A C 1
ATOM 703 O O . PRO A 1 91 ? -15.078 -32.344 -14.648 1 94.88 91 PRO A O 1
ATOM 706 N N . LEU A 1 92 ? -15.859 -32.625 -16.734 1 94.56 92 LEU A N 1
ATOM 707 C CA . LEU A 1 92 ? -14.773 -31.891 -17.375 1 94.56 92 LEU A CA 1
ATOM 708 C C . LEU A 1 92 ? -14.578 -30.516 -16.719 1 94.56 92 LEU A C 1
ATOM 710 O O . LEU A 1 92 ? -13.445 -30.078 -16.516 1 94.56 92 LEU A O 1
ATOM 714 N N . GLY A 1 93 ? -15.742 -29.812 -16.391 1 94.31 93 GLY A N 1
ATOM 715 C CA . GLY A 1 93 ? -15.656 -28.516 -15.742 1 94.31 93 GLY A CA 1
ATOM 716 C C . GLY A 1 93 ? -14.906 -28.562 -14.422 1 94.31 93 GLY A C 1
ATOM 717 O O . GLY A 1 93 ? -14 -27.75 -14.195 1 94.31 93 GLY A O 1
ATOM 718 N N . GLU A 1 94 ? -15.25 -29.453 -13.609 1 95.69 94 GLU A N 1
ATOM 719 C CA . GLU A 1 94 ? -14.609 -29.625 -12.305 1 95.69 94 GLU A CA 1
ATOM 720 C C . GLU A 1 94 ? -13.156 -30.047 -12.461 1 95.69 94 GLU A C 1
ATOM 722 O O . GLU A 1 94 ? -12.281 -29.578 -11.727 1 95.69 94 GLU A O 1
ATOM 727 N N . ALA A 1 95 ? -12.93 -30.938 -13.398 1 97.12 95 ALA A N 1
ATOM 728 C CA . ALA A 1 95 ? -11.578 -31.422 -13.648 1 97.12 95 ALA A CA 1
ATOM 729 C C . ALA A 1 95 ? -10.664 -30.281 -14.102 1 97.12 95 ALA A C 1
ATOM 731 O O . ALA A 1 95 ? -9.516 -30.188 -13.656 1 97.12 95 ALA A O 1
ATOM 732 N N . ALA A 1 96 ? -11.164 -29.453 -14.961 1 96.62 96 ALA A N 1
ATOM 733 C CA . ALA A 1 96 ? -10.398 -28.312 -15.469 1 96.62 96 ALA A CA 1
ATOM 734 C C . ALA A 1 96 ? -10.07 -27.328 -14.352 1 96.62 96 ALA A C 1
ATOM 736 O O . ALA A 1 96 ? -8.961 -26.797 -14.297 1 96.62 96 ALA A O 1
ATOM 737 N N . ILE A 1 97 ? -11.023 -27.141 -13.508 1 96.31 97 ILE A N 1
ATOM 738 C CA . ILE A 1 97 ? -10.812 -26.234 -12.398 1 96.31 97 ILE A CA 1
ATOM 739 C C . ILE A 1 97 ? -9.797 -26.828 -11.422 1 96.31 97 ILE A C 1
ATOM 741 O O . ILE A 1 97 ? -8.953 -26.109 -10.875 1 96.31 97 ILE A O 1
ATOM 745 N N . GLN A 1 98 ? -9.914 -28.062 -11.172 1 97.62 98 GLN A N 1
ATOM 746 C CA . GLN A 1 98 ? -8.906 -28.719 -10.336 1 97.62 98 GLN A CA 1
ATOM 747 C C . GLN A 1 98 ? -7.512 -28.578 -10.938 1 97.62 98 GLN A C 1
ATOM 749 O O . GLN A 1 98 ? -6.551 -28.297 -10.219 1 97.62 98 GLN A O 1
ATOM 754 N N . ALA A 1 99 ? -7.398 -28.797 -12.195 1 98.31 99 ALA A N 1
ATOM 755 C CA . ALA A 1 99 ? -6.125 -28.672 -12.898 1 98.31 99 ALA A CA 1
ATOM 756 C C . ALA A 1 99 ? -5.594 -27.234 -12.797 1 98.31 99 ALA A C 1
ATOM 758 O O . ALA A 1 99 ? -4.391 -27.031 -12.617 1 98.31 99 ALA A O 1
ATOM 759 N N . LEU A 1 100 ? -6.461 -26.297 -12.898 1 97.25 100 LEU A N 1
ATOM 760 C CA . LEU A 1 100 ? -6.09 -24.891 -12.766 1 97.25 100 LEU A CA 1
ATOM 761 C C . LEU A 1 100 ? -5.484 -24.609 -11.391 1 97.25 100 LEU A C 1
ATOM 763 O O . LEU A 1 100 ? -4.426 -23.984 -11.289 1 97.25 100 LEU A O 1
ATOM 767 N N . GLY A 1 101 ? -6.09 -25.125 -10.391 1 98 101 GLY A N 1
ATOM 768 C CA . GLY A 1 101 ? -5.625 -24.906 -9.023 1 98 101 GLY A CA 1
ATOM 769 C C . GLY A 1 101 ? -4.242 -25.469 -8.773 1 98 101 GLY A C 1
ATOM 770 O O . GLY A 1 101 ? -3.492 -24.953 -7.949 1 98 101 GLY A O 1
ATOM 771 N N . MET A 1 102 ? -3.855 -26.438 -9.531 1 98.62 102 MET A N 1
ATOM 772 C CA . MET A 1 102 ? -2.602 -27.141 -9.289 1 98.62 102 MET A CA 1
ATOM 773 C C . MET A 1 102 ? -1.5 -26.625 -10.203 1 98.62 102 MET A C 1
ATOM 775 O O . MET A 1 102 ? -0.322 -26.922 -9.992 1 98.62 102 MET A O 1
ATOM 779 N N . SER A 1 103 ? -1.887 -25.828 -11.211 1 98.62 103 SER A N 1
ATOM 780 C CA . SER A 1 103 ? -0.902 -25.484 -12.234 1 98.62 103 SER A CA 1
ATOM 781 C C . SER A 1 103 ? -0.648 -23.984 -12.266 1 98.62 103 SER A C 1
ATOM 783 O O . SER A 1 103 ? 0.204 -23.5 -13.023 1 98.62 103 SER A O 1
ATOM 785 N N . ALA A 1 104 ? -1.377 -23.219 -11.516 1 97.69 104 ALA A N 1
ATOM 786 C CA . ALA A 1 104 ? -1.203 -21.766 -11.477 1 97.69 104 ALA A CA 1
ATOM 787 C C . ALA A 1 104 ? -0.793 -21.297 -10.086 1 97.69 104 ALA A C 1
ATOM 789 O O . ALA A 1 104 ? -1.496 -21.547 -9.102 1 97.69 104 ALA A O 1
ATOM 790 N N . SER A 1 105 ? 0.274 -20.562 -10.023 1 98.31 105 SER A N 1
ATOM 791 C CA . SER A 1 105 ? 0.84 -20.109 -8.758 1 98.31 105 SER A CA 1
ATOM 792 C C . SER A 1 105 ? 0.348 -18.719 -8.391 1 98.31 105 SER A C 1
ATOM 794 O O . SER A 1 105 ? -0.053 -17.953 -9.273 1 98.31 105 SER A O 1
ATOM 796 N N . ASN A 1 106 ? 0.29 -18.484 -7.129 1 97.62 106 ASN A N 1
ATOM 797 C CA . ASN A 1 106 ? 0.126 -17.109 -6.676 1 97.62 106 ASN A CA 1
ATOM 798 C C . ASN A 1 106 ? 1.403 -16.297 -6.871 1 97.62 106 ASN A C 1
ATOM 800 O O . ASN A 1 106 ? 2.061 -15.922 -5.898 1 97.62 106 ASN A O 1
ATOM 804 N N . SER A 1 107 ? 1.75 -16 -8.078 1 97.56 107 SER A N 1
ATOM 805 C CA . SER A 1 107 ? 3.012 -15.367 -8.461 1 97.56 107 SER A CA 1
ATOM 806 C C . SER A 1 107 ? 3.047 -13.906 -8.047 1 97.56 107 SER A C 1
ATOM 808 O O . SER A 1 107 ? 4.086 -13.398 -7.609 1 97.56 107 SER A O 1
ATOM 810 N N . GLY A 1 108 ? 1.944 -13.289 -8.133 1 95.75 108 GLY A N 1
ATOM 811 C CA . GLY A 1 108 ? 1.869 -11.859 -7.879 1 95.75 108 GLY A CA 1
ATOM 812 C C . GLY A 1 108 ? 1.857 -11.516 -6.402 1 95.75 108 GLY A C 1
ATOM 813 O O . GLY A 1 108 ? 2.639 -10.68 -5.949 1 95.75 108 GLY A O 1
ATOM 814 N N . PHE A 1 109 ? 1.072 -12.211 -5.645 1 95.88 109 PHE A N 1
ATOM 815 C CA . PHE A 1 109 ? 0.829 -11.789 -4.27 1 95.88 109 PHE A CA 1
ATOM 816 C C . PHE A 1 109 ? 1.803 -12.469 -3.316 1 95.88 109 PHE A C 1
ATOM 818 O O . PHE A 1 109 ? 2.135 -11.922 -2.264 1 95.88 109 PHE A O 1
ATOM 825 N N . ILE A 1 110 ? 2.285 -13.641 -3.656 1 97.31 110 ILE A N 1
ATOM 826 C CA . ILE A 1 110 ? 3.176 -14.344 -2.742 1 97.31 110 ILE A CA 1
ATOM 827 C C . ILE A 1 110 ? 4.516 -14.609 -3.428 1 97.31 110 ILE A C 1
ATOM 829 O O . ILE A 1 110 ? 5.574 -14.352 -2.854 1 97.31 110 ILE A O 1
ATOM 833 N N . GLY A 1 111 ? 4.508 -15.055 -4.621 1 97.75 111 GLY A N 1
ATOM 834 C CA . GLY A 1 111 ? 5.719 -15.414 -5.344 1 97.75 111 GLY A CA 1
ATOM 835 C C . GLY A 1 111 ? 6.73 -14.281 -5.41 1 97.75 111 GLY A C 1
ATOM 836 O O . GLY A 1 111 ? 7.902 -14.477 -5.086 1 97.75 111 GLY A O 1
ATOM 837 N N . TYR A 1 112 ? 6.324 -13.133 -5.801 1 96.81 112 TYR A N 1
ATOM 838 C CA . TYR A 1 112 ? 7.234 -12 -5.945 1 96.81 112 TYR A CA 1
ATOM 839 C C . TYR A 1 112 ? 7.859 -11.633 -4.605 1 96.81 112 TYR A C 1
ATOM 841 O O . TYR A 1 112 ? 9.086 -11.516 -4.496 1 96.81 112 TYR A O 1
ATOM 849 N N . PRO A 1 113 ? 7.023 -11.422 -3.561 1 96 113 PRO A N 1
ATOM 850 C CA . PRO A 1 113 ? 7.641 -11.055 -2.283 1 96 113 PRO A CA 1
ATOM 851 C C . PRO A 1 113 ? 8.695 -12.062 -1.832 1 96 113 PRO A C 1
ATOM 853 O O . PRO A 1 113 ? 9.75 -11.672 -1.319 1 96 113 PRO A O 1
ATOM 856 N N . VAL A 1 114 ? 8.453 -13.281 -1.998 1 96.44 114 VAL A N 1
ATOM 857 C CA . VAL A 1 114 ? 9.391 -14.32 -1.594 1 96.44 114 VAL A CA 1
ATOM 858 C C . VAL A 1 114 ? 10.656 -14.234 -2.447 1 96.44 114 VAL A C 1
ATOM 860 O O . VAL A 1 114 ? 11.766 -14.211 -1.917 1 96.44 114 VAL A O 1
ATOM 863 N N . ALA A 1 115 ? 10.477 -14.156 -3.719 1 97.12 115 ALA A N 1
ATOM 864 C CA . ALA A 1 115 ? 11.609 -14.109 -4.637 1 97.12 115 ALA A CA 1
ATOM 865 C C . ALA A 1 115 ? 12.453 -12.859 -4.402 1 97.12 115 ALA A C 1
ATOM 867 O O . ALA A 1 115 ? 13.68 -12.891 -4.539 1 97.12 115 ALA A O 1
ATOM 868 N N . ALA A 1 116 ? 11.789 -11.781 -4.117 1 95.31 116 ALA A N 1
ATOM 869 C CA . ALA A 1 116 ? 12.5 -10.531 -3.879 1 95.31 116 ALA A CA 1
ATOM 870 C C . ALA A 1 116 ? 13.414 -10.641 -2.666 1 95.31 116 ALA A C 1
ATOM 872 O O . ALA A 1 116 ? 14.508 -10.07 -2.65 1 95.31 116 ALA A O 1
ATOM 873 N N . LEU A 1 117 ? 13.008 -11.367 -1.676 1 92.56 117 LEU A N 1
ATOM 874 C CA . LEU A 1 117 ? 13.797 -11.531 -0.461 1 92.56 117 LEU A CA 1
ATOM 875 C C . LEU A 1 117 ? 14.953 -12.5 -0.689 1 92.56 117 LEU A C 1
ATOM 877 O O . LEU A 1 117 ? 15.992 -12.398 -0.03 1 92.56 117 LEU A O 1
ATOM 881 N N . VAL A 1 118 ? 14.805 -13.391 -1.659 1 94.25 118 VAL A N 1
ATOM 882 C CA . VAL A 1 118 ? 15.797 -14.445 -1.858 1 94.25 118 VAL A CA 1
ATOM 883 C C . VAL A 1 118 ? 16.766 -14.031 -2.961 1 94.25 118 VAL A C 1
ATOM 885 O O . VAL A 1 118 ? 17.984 -14.211 -2.824 1 94.25 118 VAL A O 1
ATOM 888 N N . LEU A 1 119 ? 16.266 -13.438 -4.035 1 95.06 119 LEU A N 1
ATOM 889 C CA . LEU A 1 119 ? 17.047 -13.242 -5.246 1 95.06 119 LEU A CA 1
ATOM 890 C C . LEU A 1 119 ? 17.281 -11.75 -5.512 1 95.06 119 LEU A C 1
ATOM 892 O O . LEU A 1 119 ? 18.031 -11.391 -6.406 1 95.06 119 LEU A O 1
ATOM 896 N N . GLY A 1 120 ? 16.625 -10.93 -4.762 1 93.31 120 GLY A N 1
ATOM 897 C CA . GLY A 1 120 ? 16.641 -9.508 -5.035 1 93.31 120 GLY A CA 1
ATOM 898 C C . GLY A 1 120 ? 15.477 -9.039 -5.875 1 93.31 120 GLY A C 1
ATOM 899 O O . GLY A 1 120 ? 14.898 -9.812 -6.637 1 93.31 120 GLY A O 1
ATOM 900 N N . PRO A 1 121 ? 15.18 -7.789 -5.781 1 92.94 121 PRO A N 1
ATOM 901 C CA . PRO A 1 121 ? 13.969 -7.27 -6.418 1 92.94 121 PRO A CA 1
ATOM 902 C C . PRO A 1 121 ? 14.047 -7.285 -7.941 1 92.94 121 PRO A C 1
ATOM 904 O O . PRO A 1 121 ? 13.039 -7.52 -8.617 1 92.94 121 PRO A O 1
ATOM 907 N N . VAL A 1 122 ? 15.203 -7.02 -8.461 1 90.69 122 VAL A N 1
ATOM 908 C CA . VAL A 1 122 ? 15.336 -6.934 -9.906 1 90.69 122 VAL A CA 1
ATOM 909 C C . VAL A 1 122 ? 15.094 -8.305 -10.531 1 90.69 122 VAL A C 1
ATOM 911 O O . VAL A 1 122 ? 14.25 -8.445 -11.422 1 90.69 122 VAL A O 1
ATOM 914 N N . ALA A 1 123 ? 15.75 -9.328 -10.023 1 93.56 123 ALA A N 1
ATOM 915 C CA . ALA A 1 123 ? 15.555 -10.695 -10.516 1 93.56 123 ALA A CA 1
ATOM 916 C C . ALA A 1 123 ? 14.125 -11.164 -10.281 1 93.56 123 ALA A C 1
ATOM 918 O O . ALA A 1 123 ? 13.5 -11.75 -11.172 1 93.56 123 ALA A O 1
ATOM 919 N N . ALA A 1 124 ? 13.625 -10.836 -9.125 1 96.12 124 ALA A N 1
ATOM 920 C CA . ALA A 1 124 ? 12.266 -11.25 -8.766 1 96.12 124 ALA A CA 1
ATOM 921 C C . ALA A 1 124 ? 11.242 -10.648 -9.727 1 96.12 124 ALA A C 1
ATOM 923 O O . ALA A 1 124 ? 10.273 -11.312 -10.109 1 96.12 124 ALA A O 1
ATOM 924 N N . GLY A 1 125 ? 11.469 -9.383 -10.078 1 94.38 125 GLY A N 1
ATOM 925 C CA . GLY A 1 125 ? 10.562 -8.727 -11.008 1 94.38 125 GLY A CA 1
ATOM 926 C C . GLY A 1 125 ? 10.547 -9.367 -12.375 1 94.38 125 GLY A C 1
ATOM 927 O O . GLY A 1 125 ? 9.484 -9.508 -12.992 1 94.38 125 GLY A O 1
ATOM 928 N N . LYS A 1 126 ? 11.641 -9.773 -12.82 1 93.38 126 LYS A N 1
ATOM 929 C CA . LYS A 1 126 ? 11.742 -10.438 -14.109 1 93.38 126 LYS A CA 1
ATOM 930 C C . LYS A 1 126 ? 11.023 -11.781 -14.102 1 93.38 126 LYS A C 1
ATOM 932 O O . LYS A 1 126 ? 10.273 -12.102 -15.023 1 93.38 126 LYS A O 1
ATOM 937 N N . PHE A 1 127 ? 11.242 -12.531 -13.078 1 96.44 127 PHE A N 1
ATOM 938 C CA . PHE A 1 127 ? 10.609 -13.836 -12.977 1 96.44 127 PHE A CA 1
ATOM 939 C C . PHE A 1 127 ? 9.102 -13.695 -12.82 1 96.44 127 PHE A C 1
ATOM 941 O O . PHE A 1 127 ? 8.336 -14.508 -13.352 1 96.44 127 PHE A O 1
ATOM 948 N N . LEU A 1 128 ? 8.719 -12.672 -12.094 1 96.44 128 LEU A N 1
ATOM 949 C CA . LEU A 1 128 ? 7.285 -12.406 -11.984 1 96.44 128 LEU A CA 1
ATOM 950 C C . LEU A 1 128 ? 6.672 -12.172 -13.359 1 96.44 128 LEU A C 1
ATOM 952 O O . LEU A 1 128 ? 5.641 -12.758 -13.695 1 96.44 128 LEU A O 1
ATOM 956 N N . ALA A 1 129 ? 7.312 -11.336 -14.133 1 93.5 129 ALA A N 1
ATOM 957 C CA . ALA A 1 129 ? 6.809 -11.016 -15.469 1 93.5 129 ALA A CA 1
ATOM 958 C C . ALA A 1 129 ? 6.648 -12.273 -16.312 1 93.5 129 ALA A C 1
ATOM 960 O O . ALA A 1 129 ? 5.609 -12.484 -16.938 1 93.5 129 ALA A O 1
ATOM 961 N N . MET A 1 130 ? 7.594 -13.117 -16.281 1 95.38 130 MET A N 1
ATOM 962 C CA . MET A 1 130 ? 7.574 -14.312 -17.109 1 95.38 130 MET A CA 1
ATOM 963 C C . MET A 1 130 ? 6.559 -15.328 -16.594 1 95.38 130 MET A C 1
ATOM 965 O O . MET A 1 130 ? 5.848 -15.961 -17.375 1 95.38 130 MET A O 1
ATOM 969 N N . CYS A 1 131 ? 6.477 -15.469 -15.289 1 97 131 CYS A N 1
ATOM 970 C CA . CYS A 1 131 ? 5.469 -16.359 -14.727 1 97 131 CYS A CA 1
ATOM 971 C C . CYS A 1 131 ? 4.062 -15.883 -15.062 1 97 131 CYS A C 1
ATOM 973 O O . CYS A 1 131 ? 3.199 -16.688 -15.422 1 97 131 CYS A O 1
ATOM 975 N N . MET A 1 132 ? 3.916 -14.602 -14.977 1 93.06 132 MET A N 1
ATOM 976 C CA . MET A 1 132 ? 2.609 -14.023 -15.273 1 93.06 132 MET A CA 1
ATOM 977 C C . MET A 1 132 ? 2.244 -14.234 -16.734 1 93.06 132 MET A C 1
ATOM 979 O O . MET A 1 132 ? 1.073 -14.438 -17.062 1 93.06 132 MET A O 1
ATOM 983 N N . MET A 1 133 ? 3.184 -14.164 -17.594 1 92.81 133 MET A N 1
ATOM 984 C CA . MET A 1 133 ? 2.943 -14.461 -19 1 92.81 133 MET A CA 1
ATOM 985 C C . MET A 1 133 ? 2.428 -15.883 -19.188 1 92.81 133 MET A C 1
ATOM 987 O O . MET A 1 133 ? 1.41 -16.094 -19.844 1 92.81 133 MET A O 1
ATOM 991 N N . VAL A 1 134 ? 3.082 -16.797 -18.594 1 95.56 134 VAL A N 1
ATOM 992 C CA . VAL A 1 134 ? 2.707 -18.203 -18.719 1 95.56 134 VAL A CA 1
ATOM 993 C C . VAL A 1 134 ? 1.308 -18.422 -18.141 1 95.56 134 VAL A C 1
ATOM 995 O O . VAL A 1 134 ? 0.457 -19.047 -18.781 1 95.56 134 VAL A O 1
ATOM 998 N N . GLU A 1 135 ? 1.078 -17.906 -16.984 1 94.94 135 GLU A N 1
ATOM 999 C CA . GLU A 1 135 ? -0.185 -18.125 -16.281 1 94.94 135 GLU A CA 1
ATOM 1000 C C . GLU A 1 135 ? -1.346 -17.469 -17.016 1 94.94 135 GLU A C 1
ATOM 1002 O O . GLU A 1 135 ? -2.398 -18.078 -17.203 1 94.94 135 GLU A O 1
ATOM 1007 N N . ASN A 1 136 ? -1.177 -16.266 -17.484 1 91.06 136 ASN A N 1
ATOM 1008 C CA . ASN A 1 136 ? -2.285 -15.469 -18 1 91.06 136 ASN A CA 1
ATOM 1009 C C . ASN A 1 136 ? -2.479 -15.695 -19.5 1 91.06 136 ASN A C 1
ATOM 1011 O O . ASN A 1 136 ? -3.559 -15.445 -20.031 1 91.06 136 ASN A O 1
ATOM 1015 N N . LEU A 1 137 ? -1.444 -16.172 -20.172 1 88.94 137 LEU A N 1
ATOM 1016 C CA . LEU A 1 137 ? -1.587 -16.391 -21.609 1 88.94 137 LEU A CA 1
ATOM 1017 C C . LEU A 1 137 ? -1.889 -17.844 -21.906 1 88.94 137 LEU A C 1
ATOM 1019 O O . LEU A 1 137 ? -2.486 -18.156 -22.953 1 88.94 137 LEU A O 1
ATOM 1023 N N . LEU A 1 138 ? -1.536 -18.766 -21.016 1 92.75 138 LEU A N 1
ATOM 1024 C CA . LEU A 1 138 ? -1.631 -20.188 -21.359 1 92.75 138 LEU A CA 1
ATOM 1025 C C . LEU A 1 138 ? -2.492 -20.938 -20.344 1 92.75 138 LEU A C 1
ATOM 1027 O O . LEU A 1 138 ? -3.557 -21.453 -20.688 1 92.75 138 LEU A O 1
ATOM 1031 N N . ILE A 1 139 ? -2.172 -20.844 -19.109 1 95.69 139 ILE A N 1
ATOM 1032 C CA . ILE A 1 139 ? -2.703 -21.766 -18.125 1 95.69 139 ILE A CA 1
ATOM 1033 C C . ILE A 1 139 ? -4.137 -21.391 -17.766 1 95.69 139 ILE A C 1
ATOM 1035 O O . ILE A 1 139 ? -5.062 -22.188 -17.938 1 95.69 139 ILE A O 1
ATOM 1039 N N . ILE A 1 140 ? -4.348 -20.172 -17.344 1 92.75 140 ILE A N 1
ATOM 1040 C CA . ILE A 1 140 ? -5.664 -19.734 -16.891 1 92.75 140 ILE A CA 1
ATOM 1041 C C . ILE A 1 140 ? -6.66 -19.781 -18.047 1 92.75 140 ILE A C 1
ATOM 1043 O O . ILE A 1 140 ? -7.695 -20.438 -17.953 1 92.75 140 ILE A O 1
ATOM 1047 N N . PRO A 1 141 ? -6.332 -19.156 -19.156 1 88.88 141 PRO A N 1
ATOM 1048 C CA . PRO A 1 141 ? -7.285 -19.25 -20.266 1 88.88 141 PRO A CA 1
ATOM 1049 C C . PRO A 1 141 ? -7.508 -20.688 -20.75 1 88.88 141 PRO A C 1
ATOM 1051 O O . PRO A 1 141 ? -8.633 -21.062 -21.078 1 88.88 141 PRO A O 1
ATOM 1054 N N . GLY A 1 142 ? -6.465 -21.484 -20.812 1 91.12 142 GLY A N 1
ATOM 1055 C CA . GLY A 1 142 ? -6.605 -22.875 -21.219 1 91.12 142 GLY A CA 1
ATOM 1056 C C . GLY A 1 142 ? -7.531 -23.656 -20.312 1 91.12 142 GLY A C 1
ATOM 1057 O O . GLY A 1 142 ? -8.414 -24.375 -20.797 1 91.12 142 GLY A O 1
ATOM 1058 N N . ALA A 1 143 ? -7.375 -23.516 -19.047 1 93.56 143 ALA A N 1
ATOM 1059 C CA . ALA A 1 143 ? -8.211 -24.234 -18.078 1 93.56 143 ALA A CA 1
ATOM 1060 C C . ALA A 1 143 ? -9.664 -23.766 -18.172 1 93.56 143 ALA A C 1
ATOM 1062 O O . ALA A 1 143 ? -10.586 -24.594 -18.094 1 93.56 143 ALA A O 1
ATOM 1063 N N . LEU A 1 144 ? -9.875 -22.484 -18.312 1 88.62 144 LEU A N 1
ATOM 1064 C CA . LEU A 1 144 ? -11.234 -21.953 -18.344 1 88.62 144 LEU A CA 1
ATOM 1065 C C . LEU A 1 144 ? -11.945 -22.359 -19.641 1 88.62 144 LEU A C 1
ATOM 1067 O O . LEU A 1 144 ? -13.156 -22.625 -19.625 1 88.62 144 LEU A O 1
ATOM 1071 N N . ILE A 1 145 ? -11.211 -22.344 -20.75 1 87.75 145 ILE A N 1
ATOM 1072 C CA . ILE A 1 145 ? -11.781 -22.812 -22 1 87.75 145 ILE A CA 1
ATOM 1073 C C . ILE A 1 145 ? -12.227 -24.266 -21.859 1 87.75 145 ILE A C 1
ATOM 1075 O O . ILE A 1 145 ? -13.336 -24.625 -22.266 1 87.75 145 ILE A O 1
ATOM 1079 N N . LEU A 1 146 ? -11.438 -25.078 -21.25 1 90.12 146 LEU A N 1
ATOM 1080 C CA . LEU A 1 146 ? -11.758 -26.484 -21.031 1 90.12 146 LEU A CA 1
ATOM 1081 C C . LEU A 1 146 ? -12.93 -26.625 -20.078 1 90.12 146 LEU A C 1
ATOM 1083 O O . LEU A 1 146 ? -13.797 -27.484 -20.281 1 90.12 146 LEU A O 1
ATOM 1087 N N . ALA A 1 147 ? -12.953 -25.844 -19.078 1 90.88 147 ALA A N 1
ATOM 1088 C CA . ALA A 1 147 ? -14.039 -25.891 -18.094 1 90.88 147 ALA A CA 1
ATOM 1089 C C . ALA A 1 147 ? -15.375 -25.547 -18.75 1 90.88 147 ALA A C 1
ATOM 1091 O O . ALA A 1 147 ? -16.391 -26.188 -18.5 1 90.88 147 ALA A O 1
ATOM 1092 N N . GLU A 1 148 ? -15.344 -24.531 -19.547 1 85.75 148 GLU A N 1
ATOM 1093 C CA . GLU A 1 148 ? -16.547 -24.094 -20.219 1 85.75 148 GLU A CA 1
ATOM 1094 C C . GLU A 1 148 ? -17.016 -25.109 -21.266 1 85.75 148 GLU A C 1
ATOM 1096 O O . GLU A 1 148 ? -18.203 -25.297 -21.484 1 85.75 148 GLU A O 1
ATOM 1101 N N . ALA A 1 149 ? -16.062 -25.656 -21.922 1 85.06 149 ALA A N 1
ATOM 1102 C CA . ALA A 1 149 ? -16.391 -26.688 -22.906 1 85.06 149 ALA A CA 1
ATOM 1103 C C . ALA A 1 149 ? -17.156 -27.844 -22.25 1 85.06 149 ALA A C 1
ATOM 1105 O O . ALA A 1 149 ? -18 -28.469 -22.875 1 85.06 149 ALA A O 1
ATOM 1106 N N . GLY A 1 150 ? -16.844 -28.016 -21.062 1 83.31 150 GLY A N 1
ATOM 1107 C CA . GLY A 1 150 ? -17.531 -29.062 -20.328 1 83.31 150 GLY A CA 1
ATOM 1108 C C . GLY A 1 150 ? -18.984 -28.719 -20 1 83.31 150 GLY A C 1
ATOM 1109 O O . GLY A 1 150 ? -19.781 -29.609 -19.719 1 83.31 150 GLY A O 1
ATOM 1110 N N . GLN A 1 151 ? -19.328 -27.5 -19.938 1 78.62 151 GLN A N 1
ATOM 1111 C CA . GLN A 1 151 ? -20.703 -27.094 -19.656 1 78.62 151 GLN A CA 1
ATOM 1112 C C . GLN A 1 151 ? -21.562 -27.078 -20.906 1 78.62 151 GLN A C 1
ATOM 1114 O O . GLN A 1 151 ? -22.703 -26.625 -20.891 1 78.62 151 GLN A O 1
ATOM 1119 N N . GLN A 1 152 ? -21.203 -27.812 -21.922 1 65.12 152 GLN A N 1
ATOM 1120 C CA . GLN A 1 152 ? -21.969 -28.094 -23.125 1 65.12 152 GLN A CA 1
ATOM 1121 C C . GLN A 1 152 ? -22.391 -26.812 -23.828 1 65.12 152 GLN A C 1
ATOM 1123 O O . GLN A 1 152 ? -23.375 -26.781 -24.562 1 65.12 152 GLN A O 1
ATOM 1128 N N . ARG A 1 153 ? -21.766 -25.703 -23.406 1 60.41 153 ARG A N 1
ATOM 1129 C CA . ARG A 1 153 ? -22.234 -24.562 -24.188 1 60.41 153 ARG A CA 1
ATOM 1130 C C . ARG A 1 153 ? -21.547 -24.516 -25.547 1 60.41 153 ARG A C 1
ATOM 1132 O O . ARG A 1 153 ? -20.344 -24.688 -25.656 1 60.41 153 ARG A O 1
ATOM 1139 N N . ASP A 1 154 ? -22.281 -24.984 -26.469 1 59.62 154 ASP A N 1
ATOM 1140 C CA . ASP A 1 154 ? -21.797 -24.969 -27.844 1 59.62 154 ASP A CA 1
ATOM 1141 C C . ASP A 1 154 ? -21.094 -23.656 -28.172 1 59.62 154 ASP A C 1
ATOM 1143 O O . ASP A 1 154 ? -21.672 -22.781 -28.812 1 59.62 154 ASP A O 1
ATOM 1147 N N . VAL A 1 155 ? -20.453 -23.25 -27.375 1 64.38 155 VAL A N 1
ATOM 1148 C CA . VAL A 1 155 ? -19.719 -22.047 -27.75 1 64.38 155 VAL A CA 1
ATOM 1149 C C . VAL A 1 155 ? -18.531 -22.422 -28.641 1 64.38 155 VAL A C 1
ATOM 1151 O O . VAL A 1 155 ? -17.766 -23.344 -28.312 1 64.38 155 VAL A O 1
ATOM 1154 N N . SER A 1 156 ? -18.547 -22.062 -29.922 1 69.56 156 SER A N 1
ATOM 1155 C CA . SER A 1 156 ? -17.469 -22.312 -30.859 1 69.56 156 SER A CA 1
ATOM 1156 C C . SER A 1 156 ? -16.109 -21.969 -30.25 1 69.56 156 SER A C 1
ATOM 1158 O O . SER A 1 156 ? -16.016 -21.094 -29.375 1 69.56 156 SER A O 1
ATOM 1160 N N . ALA A 1 157 ? -15.172 -22.797 -30.469 1 69.12 157 ALA A N 1
ATOM 1161 C CA . ALA A 1 157 ? -13.797 -22.594 -30.016 1 69.12 157 ALA A CA 1
ATOM 1162 C C . ALA A 1 157 ? -13.336 -21.156 -30.281 1 69.12 157 ALA A C 1
ATOM 1164 O O . ALA A 1 157 ? -12.641 -20.562 -29.453 1 69.12 157 ALA A O 1
ATOM 1165 N N . GLY A 1 158 ? -13.773 -20.672 -31.344 1 73.75 158 GLY A N 1
ATOM 1166 C CA . GLY A 1 158 ? -13.391 -19.312 -31.719 1 73.75 158 GLY A CA 1
ATOM 1167 C C . GLY A 1 158 ? -13.922 -18.266 -30.75 1 73.75 158 GLY A C 1
ATOM 1168 O O . GLY A 1 158 ? -13.203 -17.328 -30.391 1 73.75 158 GLY A O 1
ATOM 1169 N N . VAL A 1 159 ? -15.133 -18.484 -30.391 1 75.5 159 VAL A N 1
ATOM 1170 C CA . VAL A 1 159 ? -15.758 -17.547 -29.453 1 75.5 159 VAL A CA 1
ATOM 1171 C C . VAL A 1 159 ? -15.07 -17.641 -28.094 1 75.5 159 VAL A C 1
ATOM 1173 O O . VAL A 1 159 ? -14.812 -16.625 -27.453 1 75.5 159 VAL A O 1
ATOM 1176 N N . LEU A 1 160 ? -14.75 -18.766 -27.766 1 72.25 160 LEU A N 1
ATOM 1177 C CA . LEU A 1 160 ? -14.086 -18.984 -26.484 1 72.25 160 LEU A CA 1
ATOM 1178 C C . LEU A 1 160 ? -12.703 -18.344 -26.469 1 72.25 160 LEU A C 1
ATOM 1180 O O . LEU A 1 160 ? -12.328 -17.688 -25.5 1 72.25 160 LEU A O 1
ATOM 1184 N N . VAL A 1 161 ? -12.125 -18.562 -27.578 1 72.12 161 VAL A N 1
ATOM 1185 C CA . VAL A 1 161 ? -10.789 -17.984 -27.719 1 72.12 161 VAL A CA 1
ATOM 1186 C C . VAL A 1 161 ? -10.891 -16.469 -27.688 1 72.12 161 VAL A C 1
ATOM 1188 O O . VAL A 1 161 ? -10.094 -15.789 -27.031 1 72.12 161 VAL A O 1
ATOM 1191 N N . ARG A 1 162 ? -11.797 -15.977 -28.312 1 78.81 162 ARG A N 1
ATOM 1192 C CA . ARG A 1 162 ? -11.969 -14.531 -28.391 1 78.81 162 ARG A CA 1
ATOM 1193 C C . ARG A 1 162 ? -12.266 -13.953 -27 1 78.81 162 ARG A C 1
ATOM 1195 O O . ARG A 1 162 ? -11.703 -12.922 -26.625 1 78.81 162 ARG A O 1
ATOM 1202 N N . HIS A 1 163 ? -13.07 -14.586 -26.297 1 76.06 163 HIS A N 1
ATOM 1203 C CA . HIS A 1 163 ? -13.422 -14.133 -24.953 1 76.06 163 HIS A CA 1
ATOM 1204 C C . HIS A 1 163 ? -12.219 -14.18 -24.016 1 76.06 163 HIS A C 1
ATOM 1206 O O . HIS A 1 163 ? -12.031 -13.281 -23.188 1 76.06 163 HIS A O 1
ATOM 1212 N N . THR A 1 164 ? -11.516 -15.195 -24.297 1 69.19 164 THR A N 1
ATOM 1213 C CA . THR A 1 164 ? -10.312 -15.352 -23.469 1 69.19 164 THR A CA 1
ATOM 1214 C C . THR A 1 164 ? -9.305 -14.25 -23.781 1 69.19 164 THR A C 1
ATOM 1216 O O . THR A 1 164 ? -8.742 -13.641 -22.859 1 69.19 164 THR A O 1
ATOM 1219 N N . LEU A 1 165 ? -9.156 -13.992 -25.016 1 74.19 165 LEU A N 1
ATOM 1220 C CA . LEU A 1 165 ? -8.219 -12.961 -25.422 1 74.19 165 LEU A CA 1
ATOM 1221 C C . LEU A 1 165 ? -8.664 -11.586 -24.938 1 74.19 165 LEU A C 1
ATOM 1223 O O . LEU A 1 165 ? -7.84 -10.758 -24.547 1 74.19 165 LEU A O 1
ATOM 1227 N N . GLN A 1 166 ? -9.875 -11.438 -24.953 1 79.31 166 GLN A N 1
ATOM 1228 C CA . GLN A 1 166 ? -10.422 -10.172 -24.453 1 79.31 166 GLN A CA 1
ATOM 1229 C C . GLN A 1 166 ? -10.172 -10.008 -22.969 1 79.31 166 GLN A C 1
ATOM 1231 O O . GLN A 1 166 ? -9.828 -8.922 -22.5 1 79.31 166 GLN A O 1
ATOM 1236 N N . ARG A 1 167 ? -10.219 -11.086 -22.312 1 74.81 167 ARG A N 1
ATOM 1237 C CA . ARG A 1 167 ? -9.969 -11.047 -20.875 1 74.81 167 ARG A CA 1
ATOM 1238 C C . ARG A 1 167 ? -8.5 -10.758 -20.578 1 74.81 167 ARG A C 1
ATOM 1240 O O . ARG A 1 167 ? -8.188 -10.016 -19.641 1 74.81 167 ARG A O 1
ATOM 1247 N N . LEU A 1 168 ? -7.762 -11.336 -21.453 1 72.44 168 LEU A N 1
ATOM 1248 C CA . LEU A 1 168 ? -6.324 -11.117 -21.312 1 72.44 168 LEU A CA 1
ATOM 1249 C C . LEU A 1 168 ? -5.969 -9.664 -21.578 1 72.44 168 LEU A C 1
ATOM 1251 O O . LEU A 1 168 ? -5.137 -9.078 -20.875 1 72.44 168 LEU A O 1
ATOM 1255 N N . ALA A 1 169 ? -6.586 -9.125 -22.547 1 79.44 169 ALA A N 1
ATOM 1256 C CA . ALA A 1 169 ? -6.32 -7.738 -22.938 1 79.44 169 ALA A CA 1
ATOM 1257 C C . ALA A 1 169 ? -6.797 -6.766 -21.875 1 79.44 169 ALA A C 1
ATOM 1259 O O . ALA A 1 169 ? -6.328 -5.629 -21.797 1 79.44 169 ALA A O 1
ATOM 1260 N N . ARG A 1 170 ? -7.574 -7.293 -21.031 1 87.31 170 ARG A N 1
ATOM 1261 C CA . ARG A 1 170 ? -8.109 -6.426 -19.984 1 87.31 170 ARG A CA 1
ATOM 1262 C C . ARG A 1 170 ? -7.41 -6.672 -18.656 1 87.31 170 ARG A C 1
ATOM 1264 O O . ARG A 1 170 ? -7.715 -6.023 -17.656 1 87.31 170 ARG A O 1
ATOM 1271 N N . ASN A 1 171 ? -6.504 -7.609 -18.625 1 89.38 171 ASN A N 1
ATOM 1272 C CA . ASN A 1 171 ? -5.738 -7.898 -17.422 1 89.38 171 ASN A CA 1
ATOM 1273 C C . ASN A 1 171 ? -4.727 -6.797 -17.125 1 89.38 171 ASN A C 1
ATOM 1275 O O . ASN A 1 171 ? -3.812 -6.551 -17.906 1 89.38 171 ASN A O 1
ATOM 1279 N N . PRO A 1 172 ? -4.867 -6.141 -15.977 1 93.12 172 PRO A N 1
ATOM 1280 C CA . PRO A 1 172 ? -4 -4.992 -15.695 1 93.12 172 PRO A CA 1
ATOM 1281 C C . PRO A 1 172 ? -2.52 -5.359 -15.688 1 93.12 172 PRO A C 1
ATOM 1283 O O . PRO A 1 172 ? -1.676 -4.559 -16.094 1 93.12 172 PRO A O 1
ATOM 1286 N N . ILE A 1 173 ? -2.225 -6.504 -15.211 1 91.19 173 ILE A N 1
ATOM 1287 C CA . ILE A 1 173 ? -0.83 -6.93 -15.156 1 91.19 173 ILE A CA 1
ATOM 1288 C C . ILE A 1 173 ? -0.289 -7.098 -16.578 1 91.19 173 ILE A C 1
ATOM 1290 O O . ILE A 1 173 ? 0.834 -6.68 -16.875 1 91.19 173 ILE A O 1
ATOM 1294 N N . MET A 1 174 ? -1.085 -7.66 -17.469 1 91.75 174 MET A N 1
ATOM 1295 C CA . MET A 1 174 ? -0.684 -7.848 -18.859 1 91.75 174 MET A CA 1
ATOM 1296 C C . MET A 1 174 ? -0.534 -6.504 -19.562 1 91.75 174 MET A C 1
ATOM 1298 O O . MET A 1 174 ? 0.34 -6.34 -20.422 1 91.75 174 MET A O 1
ATOM 1302 N N . ILE A 1 175 ? -1.366 -5.594 -19.234 1 93.75 175 ILE A N 1
ATOM 1303 C CA . ILE A 1 175 ? -1.241 -4.246 -19.766 1 93.75 175 ILE A CA 1
ATOM 1304 C C . ILE A 1 175 ? 0.076 -3.623 -19.312 1 93.75 175 ILE A C 1
ATOM 1306 O O . ILE A 1 175 ? 0.786 -3.002 -20.109 1 93.75 175 ILE A O 1
ATOM 1310 N N . GLY A 1 176 ? 0.386 -3.77 -18 1 94.12 176 GLY A N 1
ATOM 1311 C CA . GLY A 1 176 ? 1.674 -3.318 -17.5 1 94.12 176 GLY A CA 1
ATOM 1312 C C . GLY A 1 176 ? 2.85 -3.959 -18.203 1 94.12 176 GLY A C 1
ATOM 1313 O O . GLY A 1 176 ? 3.828 -3.283 -18.531 1 94.12 176 GLY A O 1
ATOM 1314 N N . LEU A 1 177 ? 2.709 -5.207 -18.422 1 91.81 177 LEU A N 1
ATOM 1315 C CA . LEU A 1 177 ? 3.746 -5.949 -19.141 1 91.81 177 LEU A CA 1
ATOM 1316 C C . LEU A 1 177 ? 3.93 -5.41 -20.547 1 91.81 177 LEU A C 1
ATOM 1318 O O . LEU A 1 177 ? 5.059 -5.184 -20.984 1 91.81 177 LEU A O 1
ATOM 1322 N N . ALA A 1 178 ? 2.842 -5.273 -21.281 1 92.5 178 ALA A N 1
ATOM 1323 C CA . ALA A 1 178 ? 2.893 -4.754 -22.656 1 92.5 178 ALA A CA 1
ATOM 1324 C C . ALA A 1 178 ? 3.525 -3.367 -22.688 1 92.5 178 ALA A C 1
ATOM 1326 O O . ALA A 1 178 ? 4.371 -3.086 -23.547 1 92.5 178 ALA A O 1
ATOM 1327 N N . PHE A 1 179 ? 3.139 -2.518 -21.781 1 94.12 179 PHE A N 1
ATOM 1328 C CA . PHE A 1 179 ? 3.703 -1.175 -21.703 1 94.12 179 PHE A CA 1
ATOM 1329 C C . PHE A 1 179 ? 5.195 -1.231 -21.391 1 94.12 179 PHE A C 1
ATOM 1331 O O . PHE A 1 179 ? 5.996 -0.562 -22.047 1 94.12 179 PHE A O 1
ATOM 1338 N N . GLY A 1 180 ? 5.527 -1.969 -20.344 1 93.19 180 GLY A N 1
ATOM 1339 C CA . GLY A 1 180 ? 6.934 -2.119 -20 1 93.19 180 GLY A CA 1
ATOM 1340 C C . GLY A 1 180 ? 7.785 -2.629 -21.141 1 93.19 180 GLY A C 1
ATOM 1341 O O . GLY A 1 180 ? 8.883 -2.125 -21.375 1 93.19 180 GLY A O 1
ATOM 1342 N N . LEU A 1 181 ? 7.277 -3.596 -21.906 1 90.69 181 LEU A N 1
ATOM 1343 C CA . LEU A 1 181 ? 7.992 -4.16 -23.047 1 90.69 181 LEU A CA 1
ATOM 1344 C C . LEU A 1 181 ? 8.156 -3.121 -24.141 1 90.69 181 LEU A C 1
ATOM 1346 O O . LEU A 1 181 ? 9.219 -3.021 -24.75 1 90.69 181 LEU A O 1
ATOM 1350 N N . THR A 1 182 ? 7.102 -2.418 -24.406 1 92.69 182 THR A N 1
ATOM 1351 C CA . THR A 1 182 ? 7.152 -1.383 -25.438 1 92.69 182 THR A CA 1
ATOM 1352 C C . THR A 1 182 ? 8.219 -0.342 -25.109 1 92.69 182 THR A C 1
ATOM 1354 O O . THR A 1 182 ? 9.008 0.048 -25.969 1 92.69 182 THR A O 1
ATOM 1357 N N . VAL A 1 183 ? 8.266 0.072 -23.859 1 92.62 183 VAL A N 1
ATOM 1358 C CA . VAL A 1 183 ? 9.258 1.054 -23.422 1 92.62 183 VAL A CA 1
ATOM 1359 C C . VAL A 1 183 ? 10.656 0.458 -23.531 1 92.62 183 VAL A C 1
ATOM 1361 O O . VAL A 1 183 ? 11.578 1.109 -24.031 1 92.62 183 VAL A O 1
ATOM 1364 N N . ALA A 1 184 ? 10.781 -0.698 -23.078 1 89.06 184 ALA A N 1
ATOM 1365 C CA . ALA A 1 184 ? 12.086 -1.362 -23.078 1 89.06 184 ALA A CA 1
ATOM 1366 C C . ALA A 1 184 ? 12.609 -1.529 -24.5 1 89.06 184 ALA A C 1
ATOM 1368 O O . ALA A 1 184 ? 13.789 -1.294 -24.766 1 89.06 184 ALA A O 1
ATOM 1369 N N . ILE A 1 185 ? 11.789 -1.928 -25.453 1 88.31 185 ILE A N 1
ATOM 1370 C CA . ILE A 1 185 ? 12.18 -2.199 -26.828 1 88.31 185 ILE A CA 1
ATOM 1371 C C . ILE A 1 185 ? 12.477 -0.885 -27.547 1 88.31 185 ILE A C 1
ATOM 1373 O O . ILE A 1 185 ? 13.391 -0.814 -28.375 1 88.31 185 ILE A O 1
ATOM 1377 N N . SER A 1 186 ? 11.703 0.066 -27.281 1 90.69 186 SER A N 1
ATOM 1378 C CA . SER A 1 186 ? 11.867 1.353 -27.938 1 90.69 186 SER A CA 1
ATOM 1379 C C . SER A 1 186 ? 13.164 2.039 -27.516 1 90.69 186 SER A C 1
ATOM 1381 O O . SER A 1 186 ? 13.672 2.908 -28.219 1 90.69 186 SER A O 1
ATOM 1383 N N . GLY A 1 187 ? 13.633 1.741 -26.328 1 86.12 187 GLY A N 1
ATOM 1384 C CA . GLY A 1 187 ? 14.836 2.367 -25.812 1 86.12 187 GLY A CA 1
ATOM 1385 C C . GLY A 1 187 ? 14.586 3.732 -25.203 1 86.12 187 GLY A C 1
ATOM 1386 O O . GLY A 1 187 ? 15.523 4.426 -24.812 1 86.12 187 GLY A O 1
ATOM 1387 N N . ILE A 1 188 ? 13.391 4.047 -25.109 1 89.44 188 ILE A N 1
ATOM 1388 C CA . ILE A 1 188 ? 13.039 5.348 -24.547 1 89.44 188 ILE A CA 1
ATOM 1389 C C . ILE A 1 188 ? 13.219 5.324 -23.031 1 89.44 188 ILE A C 1
ATOM 1391 O O . ILE A 1 188 ? 12.883 4.332 -22.375 1 89.44 188 ILE A O 1
ATOM 1395 N N . SER A 1 189 ? 13.867 6.387 -22.547 1 90.38 189 SER A N 1
ATOM 1396 C CA . SER A 1 189 ? 13.953 6.547 -21.094 1 90.38 189 SER A CA 1
ATOM 1397 C C . SER A 1 189 ? 12.75 7.312 -20.547 1 90.38 189 SER A C 1
ATOM 1399 O O . SER A 1 189 ? 12.43 8.406 -21.031 1 90.38 189 SER A O 1
ATOM 1401 N N . LEU A 1 190 ? 12.133 6.766 -19.594 1 93.38 190 LEU A N 1
ATOM 1402 C CA . LEU A 1 190 ? 10.984 7.434 -18.984 1 93.38 190 LEU A CA 1
ATOM 1403 C C . LEU A 1 190 ? 11.422 8.68 -18.219 1 93.38 190 LEU A C 1
ATOM 1405 O O . LEU A 1 190 ? 12.484 8.688 -17.609 1 93.38 190 LEU A O 1
ATOM 1409 N N . PRO A 1 191 ? 10.57 9.75 -18.281 1 94.19 191 PRO A N 1
ATOM 1410 C CA . PRO A 1 191 ? 10.883 10.914 -17.453 1 94.19 191 PRO A CA 1
ATOM 1411 C C . PRO A 1 191 ? 10.969 10.578 -15.961 1 94.19 191 PRO A C 1
ATOM 1413 O O . PRO A 1 191 ? 10.211 9.734 -15.469 1 94.19 191 PRO A O 1
ATOM 1416 N N . SER A 1 192 ? 11.781 11.25 -15.273 1 94.19 192 SER A N 1
ATOM 1417 C CA . SER A 1 192 ? 12.117 10.961 -13.883 1 94.19 192 SER A CA 1
ATOM 1418 C C . SER A 1 192 ? 10.859 10.93 -13.008 1 94.19 192 SER A C 1
ATOM 1420 O O . SER A 1 192 ? 10.695 10.023 -12.188 1 94.19 192 SER A O 1
ATOM 1422 N N . PRO A 1 193 ? 9.922 11.883 -13.164 1 95.06 193 PRO A N 1
ATOM 1423 C CA . PRO A 1 193 ? 8.734 11.836 -12.312 1 95.06 193 PRO A CA 1
ATOM 1424 C C . PRO A 1 193 ? 7.906 10.57 -12.523 1 95.06 193 PRO A C 1
ATOM 1426 O O . PRO A 1 193 ? 7.348 10.023 -11.57 1 95.06 193 PRO A O 1
ATOM 1429 N N . ILE A 1 194 ? 7.848 10.086 -13.719 1 96.69 194 ILE A N 1
ATOM 1430 C CA . ILE A 1 194 ? 7.09 8.875 -14.039 1 96.69 194 ILE A CA 1
ATOM 1431 C C . ILE A 1 194 ? 7.793 7.656 -13.453 1 96.69 194 ILE A C 1
ATOM 1433 O O . ILE A 1 194 ? 7.145 6.766 -12.898 1 96.69 194 ILE A O 1
ATOM 1437 N N . GLU A 1 195 ? 9.086 7.664 -13.57 1 95.81 195 GLU A N 1
ATOM 1438 C CA . GLU A 1 195 ? 9.867 6.582 -12.984 1 95.81 195 GLU A CA 1
ATOM 1439 C C . GLU A 1 195 ? 9.672 6.512 -11.469 1 95.81 195 GLU A C 1
ATOM 1441 O O . GLU A 1 195 ? 9.562 5.422 -10.906 1 95.81 195 GLU A O 1
ATOM 1446 N N . ARG A 1 196 ? 9.633 7.648 -10.914 1 95.94 196 ARG A N 1
ATOM 1447 C CA . ARG A 1 196 ? 9.445 7.695 -9.461 1 95.94 196 ARG A CA 1
ATOM 1448 C C . ARG A 1 196 ? 8.07 7.18 -9.07 1 95.94 196 ARG A C 1
ATOM 1450 O O . ARG A 1 196 ? 7.93 6.457 -8.078 1 95.94 196 ARG A O 1
ATOM 1457 N N . VAL A 1 197 ? 7.129 7.543 -9.828 1 98.06 197 VAL A N 1
ATOM 1458 C CA . VAL A 1 197 ? 5.777 7.051 -9.578 1 98.06 197 VAL A CA 1
ATOM 1459 C C . VAL A 1 197 ? 5.758 5.527 -9.664 1 98.06 197 VAL A C 1
ATOM 1461 O O . VAL A 1 197 ? 5.203 4.855 -8.797 1 98.06 197 VAL A O 1
ATOM 1464 N N . ILE A 1 198 ? 6.34 5.008 -10.672 1 97.69 198 ILE A N 1
ATOM 1465 C CA . ILE A 1 198 ? 6.398 3.568 -10.898 1 97.69 198 ILE A CA 1
ATOM 1466 C C . ILE A 1 198 ? 7.125 2.895 -9.734 1 97.69 198 ILE A C 1
ATOM 1468 O O . ILE A 1 198 ? 6.656 1.881 -9.211 1 97.69 198 ILE A O 1
ATOM 1472 N N . GLU A 1 199 ? 8.18 3.486 -9.312 1 96.81 199 GLU A N 1
ATOM 1473 C CA . GLU A 1 199 ? 8.961 2.943 -8.211 1 96.81 199 GLU A CA 1
ATOM 1474 C C . GLU A 1 199 ? 8.148 2.947 -6.91 1 96.81 199 GLU A C 1
ATOM 1476 O O . GLU A 1 199 ? 8.18 1.975 -6.156 1 96.81 199 GLU A O 1
ATOM 1481 N N . MET A 1 200 ? 7.496 4.023 -6.672 1 97.56 200 MET A N 1
ATOM 1482 C CA . MET A 1 200 ? 6.715 4.148 -5.445 1 97.56 200 MET A CA 1
ATOM 1483 C C . MET A 1 200 ? 5.57 3.139 -5.426 1 97.56 200 MET A C 1
ATOM 1485 O O . MET A 1 200 ? 5.371 2.436 -4.434 1 97.56 200 MET A O 1
ATOM 1489 N N . LEU A 1 201 ? 4.895 3.035 -6.5 1 98.56 201 LEU A N 1
ATOM 1490 C CA . LEU A 1 201 ? 3.805 2.066 -6.578 1 98.56 201 LEU A CA 1
ATOM 1491 C C . LEU A 1 201 ? 4.336 0.642 -6.453 1 98.56 201 LEU A C 1
ATOM 1493 O O . LEU A 1 201 ? 3.74 -0.186 -5.758 1 98.56 201 LEU A O 1
ATOM 1497 N N . ALA A 1 202 ? 5.426 0.351 -7.117 1 97.81 202 ALA A N 1
ATOM 1498 C CA . ALA A 1 202 ? 6.031 -0.977 -7.074 1 97.81 202 ALA A CA 1
ATOM 1499 C C . ALA A 1 202 ? 6.398 -1.365 -5.648 1 97.81 202 ALA A C 1
ATOM 1501 O O . ALA A 1 202 ? 6.246 -2.523 -5.25 1 97.81 202 ALA A O 1
ATOM 1502 N N . SER A 1 203 ? 6.824 -0.445 -4.859 1 96.88 203 SER A N 1
ATOM 1503 C CA . SER A 1 203 ? 7.301 -0.725 -3.51 1 96.88 203 SER A CA 1
ATOM 1504 C C . SER A 1 203 ? 6.152 -1.131 -2.592 1 96.88 203 SER A C 1
ATOM 1506 O O . SER A 1 203 ? 6.367 -1.791 -1.573 1 96.88 203 SER A O 1
ATOM 1508 N N . ALA A 1 204 ? 4.969 -0.789 -2.971 1 98.19 204 ALA A N 1
ATOM 1509 C CA . ALA A 1 204 ? 3.811 -1.103 -2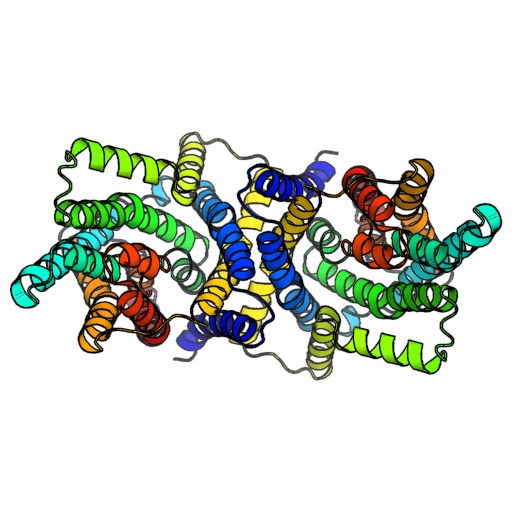.141 1 98.19 204 ALA A CA 1
ATOM 1510 C C . ALA A 1 204 ? 3.283 -2.502 -2.439 1 98.19 204 ALA A C 1
ATOM 1512 O O . ALA A 1 204 ? 2.467 -3.039 -1.686 1 98.19 204 ALA A O 1
ATOM 1513 N N . SER A 1 205 ? 3.73 -3.117 -3.459 1 97.56 205 SER A N 1
ATOM 1514 C CA . SER A 1 205 ? 3.148 -4.352 -3.975 1 97.56 205 SER A CA 1
ATOM 1515 C C . SER A 1 205 ? 3.227 -5.473 -2.943 1 97.56 205 SER A C 1
ATOM 1517 O O . SER A 1 205 ? 2.197 -5.996 -2.508 1 97.56 205 SER A O 1
ATOM 1519 N N . ALA A 1 206 ? 4.406 -5.707 -2.385 1 97.62 206 ALA A N 1
ATOM 1520 C CA . ALA A 1 206 ? 4.633 -6.883 -1.543 1 97.62 206 ALA A CA 1
ATOM 1521 C C . ALA A 1 206 ? 3.854 -6.777 -0.235 1 97.62 206 ALA A C 1
ATOM 1523 O O . ALA A 1 206 ? 3.047 -7.652 0.086 1 97.62 206 ALA A O 1
ATOM 1524 N N . PRO A 1 207 ? 3.994 -5.688 0.545 1 98.5 207 PRO A N 1
ATOM 1525 C CA . PRO A 1 207 ? 3.311 -5.648 1.84 1 98.5 207 PRO A CA 1
ATOM 1526 C C . PRO A 1 207 ? 1.79 -5.609 1.702 1 98.5 207 PRO A C 1
ATOM 1528 O O . PRO A 1 207 ? 1.079 -6.273 2.463 1 98.5 207 PRO A O 1
ATOM 1531 N N . ALA A 1 208 ? 1.334 -4.879 0.746 1 98.75 208 ALA A N 1
ATOM 1532 C CA . ALA A 1 208 ? -0.113 -4.797 0.567 1 98.75 208 ALA A CA 1
ATOM 1533 C C . ALA A 1 208 ? -0.679 -6.121 0.061 1 98.75 208 ALA A C 1
ATOM 1535 O O . ALA A 1 208 ? -1.768 -6.535 0.469 1 98.75 208 ALA A O 1
ATOM 1536 N N . ALA A 1 209 ? 0.027 -6.738 -0.857 1 98.38 209 ALA A N 1
ATOM 1537 C CA . ALA A 1 209 ? -0.419 -8.016 -1.408 1 98.38 209 ALA A CA 1
ATOM 1538 C C . ALA A 1 209 ? -0.515 -9.078 -0.318 1 98.38 209 ALA A C 1
ATOM 1540 O O . ALA A 1 209 ? -1.529 -9.773 -0.205 1 98.38 209 ALA A O 1
ATOM 1541 N N . LEU A 1 210 ? 0.537 -9.25 0.479 1 98.5 210 LEU A N 1
ATOM 1542 C CA . LEU A 1 210 ? 0.56 -10.25 1.537 1 98.5 210 LEU A CA 1
ATOM 1543 C C . LEU A 1 210 ? -0.515 -9.969 2.58 1 98.5 210 LEU A C 1
ATOM 1545 O O . LEU A 1 210 ? -1.153 -10.891 3.09 1 98.5 210 LEU A O 1
ATOM 1549 N N . PHE A 1 211 ? -0.721 -8.68 2.887 1 98.81 211 PHE A N 1
ATOM 1550 C CA . PHE A 1 211 ? -1.793 -8.258 3.781 1 98.81 211 PHE A CA 1
ATOM 1551 C C . PHE A 1 211 ? -3.148 -8.711 3.248 1 98.81 211 PHE A C 1
ATOM 1553 O O . PHE A 1 211 ? -3.977 -9.227 4 1 98.81 211 PHE A O 1
ATOM 1560 N N . VAL A 1 212 ? -3.383 -8.531 1.944 1 98.56 212 VAL A N 1
ATOM 1561 C CA . VAL A 1 212 ? -4.641 -8.898 1.306 1 98.56 212 VAL A CA 1
ATOM 1562 C C . VAL A 1 212 ? -4.832 -10.414 1.385 1 98.56 212 VAL A C 1
ATOM 1564 O O . VAL A 1 212 ? -5.93 -10.891 1.684 1 98.56 212 VAL A O 1
ATOM 1567 N N . ILE A 1 213 ? -3.793 -11.164 1.093 1 97.88 213 ILE A N 1
ATOM 1568 C CA . ILE A 1 213 ? -3.871 -12.617 1.161 1 97.88 213 ILE A CA 1
ATOM 1569 C C . ILE A 1 213 ? -4.32 -13.047 2.557 1 97.88 213 ILE A C 1
ATOM 1571 O O . ILE A 1 213 ? -5.234 -13.859 2.701 1 97.88 213 ILE A O 1
ATOM 1575 N N . GLY A 1 214 ? -3.719 -12.484 3.605 1 98.44 214 GLY A N 1
ATOM 1576 C CA . GLY A 1 214 ? -4.105 -12.797 4.973 1 98.44 214 GLY A CA 1
ATOM 1577 C C . GLY A 1 214 ? -5.562 -12.484 5.262 1 98.44 214 GLY A C 1
ATOM 1578 O O . GLY A 1 214 ? -6.277 -13.32 5.82 1 98.44 214 GLY A O 1
ATOM 1579 N N . GLY A 1 215 ? -5.977 -11.297 4.898 1 98.25 215 GLY A N 1
ATOM 1580 C CA . GLY A 1 215 ? -7.359 -10.906 5.117 1 98.25 215 GLY A CA 1
ATOM 1581 C C . GLY A 1 215 ? -8.352 -11.805 4.395 1 98.25 215 GLY A C 1
ATOM 1582 O O . GLY A 1 215 ? -9.445 -12.062 4.898 1 98.25 215 GLY A O 1
ATOM 1583 N N . THR A 1 216 ? -8.008 -12.211 3.219 1 96.44 216 THR A N 1
ATOM 1584 C CA . THR A 1 216 ? -8.898 -13.039 2.406 1 96.44 216 THR A CA 1
ATOM 1585 C C . THR A 1 216 ? -9.078 -14.414 3.031 1 96.44 216 THR A C 1
ATOM 1587 O O . THR A 1 216 ? -10.133 -15.039 2.879 1 96.44 216 THR A O 1
ATOM 1590 N N . LEU A 1 217 ? -8.055 -14.898 3.721 1 97 217 LEU A N 1
ATOM 1591 C CA . LEU A 1 217 ? -8.141 -16.219 4.352 1 97 217 LEU A CA 1
ATOM 1592 C C . LEU A 1 217 ? -9.188 -16.219 5.457 1 97 217 LEU A C 1
ATOM 1594 O O . LEU A 1 217 ? -9.812 -17.25 5.723 1 97 217 LEU A O 1
ATOM 1598 N N . TYR A 1 218 ? -9.305 -15 6.047 1 95.62 218 TYR A N 1
ATOM 1599 C CA . TYR A 1 218 ? -10.305 -14.914 7.102 1 95.62 218 TYR A CA 1
ATOM 1600 C C . TYR A 1 218 ? -11.719 -14.914 6.52 1 95.62 218 TYR A C 1
ATOM 1602 O O . TYR A 1 218 ? -12.039 -14.094 5.66 1 95.62 218 TYR A O 1
ATOM 1610 N N . GLY A 1 219 ? -12.516 -15.883 6.922 1 86.88 219 GLY A N 1
ATOM 1611 C CA . GLY A 1 219 ? -13.922 -15.906 6.547 1 86.88 219 GLY A CA 1
ATOM 1612 C C . GLY A 1 219 ? -14.203 -16.781 5.336 1 86.88 219 GLY A C 1
ATOM 1613 O O . GLY A 1 219 ? -15.344 -16.891 4.891 1 86.88 219 GLY A O 1
ATOM 1614 N N . LEU A 1 220 ? -13.18 -17.328 4.75 1 90.5 220 LEU A N 1
ATOM 1615 C CA . LEU A 1 220 ? -13.43 -18.281 3.674 1 90.5 220 LEU A CA 1
ATOM 1616 C C . LEU A 1 220 ? -14.391 -19.375 4.129 1 90.5 220 LEU A C 1
ATOM 1618 O O . LEU A 1 220 ? -14.297 -19.859 5.262 1 90.5 220 LEU A O 1
ATOM 1622 N N . LYS A 1 221 ? -15.398 -19.594 3.307 1 86.62 221 LYS A N 1
ATOM 1623 C CA . LYS A 1 221 ? -16.328 -20.672 3.59 1 86.62 221 LYS A CA 1
ATOM 1624 C C . LYS A 1 221 ? -15.719 -22.031 3.244 1 86.62 221 LYS A C 1
ATOM 1626 O O . LYS A 1 221 ? -15.586 -22.375 2.068 1 86.62 221 LYS A O 1
ATOM 1631 N N . LEU A 1 222 ? -15.312 -22.734 4.27 1 88.44 222 LEU A N 1
ATOM 1632 C CA . LEU A 1 222 ? -14.641 -24.016 4.059 1 88.44 222 LEU A CA 1
ATOM 1633 C C . LEU A 1 222 ? -15.656 -25.141 3.918 1 88.44 222 LEU A C 1
ATOM 1635 O O . LEU A 1 222 ? -16.531 -25.312 4.77 1 88.44 222 LEU A O 1
ATOM 1639 N N . GLY A 1 223 ? -15.672 -25.641 2.695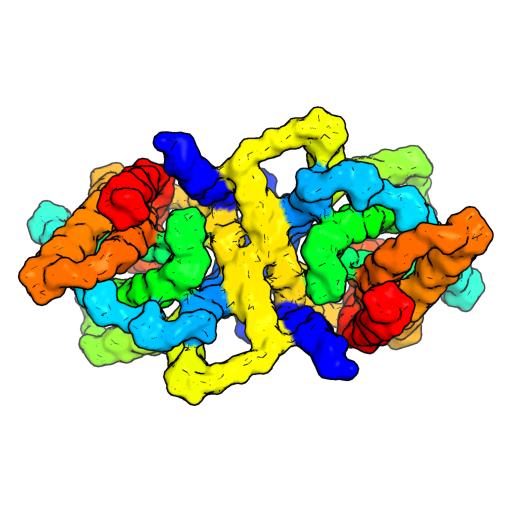 1 87.88 223 GLY A N 1
ATOM 1640 C CA . GLY A 1 223 ? -16.531 -26.766 2.412 1 87.88 223 GLY A CA 1
ATOM 1641 C C . GLY A 1 223 ? -15.945 -27.719 1.389 1 87.88 223 GLY A C 1
ATOM 1642 O O . GLY A 1 223 ? -14.93 -27.406 0.755 1 87.88 223 GLY A O 1
ATOM 1643 N N . GLY A 1 224 ? -16.531 -28.938 1.422 1 83.12 224 GLY A N 1
ATOM 1644 C CA . GLY A 1 224 ? -16.125 -29.922 0.435 1 83.12 224 GLY A CA 1
ATOM 1645 C C . GLY A 1 224 ? -15.43 -31.125 1.046 1 83.12 224 GLY A C 1
ATOM 1646 O O . GLY A 1 224 ? -15.172 -31.141 2.252 1 83.12 224 GLY A O 1
ATOM 1647 N N . MET A 1 225 ? -15.172 -31.984 0.184 1 87 225 MET A N 1
ATOM 1648 C CA . MET A 1 225 ? -14.578 -33.25 0.619 1 87 225 MET A CA 1
ATOM 1649 C C . MET A 1 225 ? -13.086 -33.094 0.868 1 87 225 MET A C 1
ATOM 1651 O O . MET A 1 225 ? -12.367 -32.531 0.026 1 87 225 MET A O 1
ATOM 1655 N N . TRP A 1 226 ? -12.594 -33.594 2.002 1 92.81 226 TRP A N 1
ATOM 1656 C CA . TRP A 1 226 ? -11.211 -33.469 2.432 1 92.81 226 TRP A CA 1
ATOM 1657 C C . TRP A 1 226 ? -10.258 -34.062 1.404 1 92.81 226 TRP A C 1
ATOM 1659 O O . TRP A 1 226 ? -9.148 -33.562 1.2 1 92.81 226 TRP A O 1
ATOM 1669 N N . ARG A 1 227 ? -10.695 -35.062 0.744 1 92.75 227 ARG A N 1
ATOM 1670 C CA . ARG A 1 227 ? -9.852 -35.719 -0.25 1 92.75 227 ARG A CA 1
ATOM 1671 C C . ARG A 1 227 ? -9.555 -34.781 -1.421 1 92.75 227 ARG A C 1
ATOM 1673 O O . ARG A 1 227 ? -8.422 -34.719 -1.904 1 92.75 227 ARG A O 1
ATOM 1680 N N . ASP A 1 228 ? -10.57 -34.031 -1.861 1 93.69 228 ASP A N 1
ATOM 1681 C CA . ASP A 1 228 ? -10.391 -33.094 -2.955 1 93.69 228 ASP A CA 1
ATOM 1682 C C . ASP A 1 228 ? -9.477 -31.953 -2.539 1 93.69 228 ASP A C 1
ATOM 1684 O O . ASP A 1 228 ? -8.609 -31.531 -3.307 1 93.69 228 ASP A O 1
ATOM 1688 N N . ILE A 1 229 ? -9.664 -31.484 -1.342 1 96.69 229 ILE A N 1
ATOM 1689 C CA . ILE A 1 229 ? -8.898 -30.359 -0.807 1 96.69 229 ILE A CA 1
ATOM 1690 C C . ILE A 1 229 ? -7.422 -30.734 -0.748 1 96.69 229 ILE A C 1
ATOM 1692 O O . ILE A 1 229 ? -6.57 -29.984 -1.251 1 96.69 229 ILE A O 1
ATOM 1696 N N . VAL A 1 230 ? -7.117 -31.875 -0.249 1 96.12 230 VAL A N 1
ATOM 1697 C CA . VAL A 1 230 ? -5.738 -32.312 -0.065 1 96.12 230 VAL A CA 1
ATOM 1698 C C . VAL A 1 230 ? -5.109 -32.625 -1.421 1 96.12 230 VAL A C 1
ATOM 1700 O O . VAL A 1 230 ? -3.922 -32.375 -1.636 1 96.12 230 VAL A O 1
ATOM 1703 N N . THR A 1 231 ? -5.918 -33.156 -2.289 1 96.12 231 THR A N 1
ATOM 1704 C CA . THR A 1 231 ? -5.426 -33.469 -3.623 1 96.12 231 THR A CA 1
ATOM 1705 C C . THR A 1 231 ? -5.012 -32.219 -4.367 1 96.12 231 THR A C 1
ATOM 1707 O O . THR A 1 231 ? -3.914 -32.156 -4.926 1 96.12 231 THR A O 1
ATOM 1710 N N . ILE A 1 232 ? -5.812 -31.219 -4.316 1 97.75 232 ILE A N 1
ATOM 1711 C CA . ILE A 1 232 ? -5.543 -29.984 -5.027 1 97.75 232 ILE A CA 1
ATOM 1712 C C . ILE A 1 232 ? -4.355 -29.266 -4.387 1 97.75 232 ILE A C 1
ATOM 1714 O O . ILE A 1 232 ? -3.426 -28.844 -5.078 1 97.75 232 ILE A O 1
ATOM 1718 N N . ALA A 1 233 ? -4.379 -29.188 -3.057 1 98.06 233 ALA A N 1
ATOM 1719 C CA . ALA A 1 233 ? -3.311 -28.5 -2.34 1 98.06 233 ALA A CA 1
ATOM 1720 C C . ALA A 1 233 ? -1.968 -29.188 -2.545 1 98.06 233 ALA A C 1
ATOM 1722 O O . ALA A 1 233 ? -0.953 -28.531 -2.793 1 98.06 233 ALA A O 1
ATOM 1723 N N . SER A 1 234 ? -1.968 -30.516 -2.469 1 97.62 234 SER A N 1
ATOM 1724 C CA . SER A 1 234 ? -0.72 -3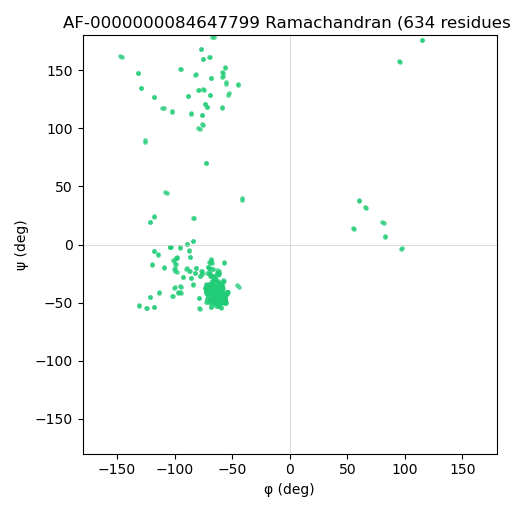1.25 -2.625 1 97.62 234 SER A CA 1
ATOM 1725 C C . SER A 1 234 ? -0.233 -31.219 -4.07 1 97.62 234 SER A C 1
ATOM 1727 O O . SER A 1 234 ? 0.973 -31.188 -4.324 1 97.62 234 SER A O 1
ATOM 1729 N N . GLY A 1 235 ? -1.143 -31.281 -4.984 1 97.94 235 GLY A N 1
ATOM 1730 C CA . GLY A 1 235 ? -0.757 -31.125 -6.379 1 97.94 235 GLY A CA 1
ATOM 1731 C C . GLY A 1 235 ? -0.078 -29.797 -6.668 1 97.94 235 GLY A C 1
ATOM 1732 O O . GLY A 1 235 ? 0.953 -29.75 -7.344 1 97.94 235 GLY A O 1
ATOM 1733 N N . LYS A 1 236 ? -0.665 -28.734 -6.117 1 98.56 236 LYS A N 1
ATOM 1734 C CA . LYS A 1 236 ? -0.094 -27.406 -6.32 1 98.56 236 LYS A CA 1
ATOM 1735 C C . LYS A 1 236 ? 1.273 -27.297 -5.656 1 98.56 236 LYS A C 1
ATOM 1737 O O . LYS A 1 236 ? 2.207 -26.734 -6.234 1 98.56 236 LYS A O 1
ATOM 1742 N N . LEU A 1 237 ? 1.401 -27.828 -4.457 1 98.69 237 LEU A N 1
ATOM 1743 C CA . LEU A 1 237 ? 2.586 -27.578 -3.646 1 98.69 237 LEU A CA 1
ATOM 1744 C C . LEU A 1 237 ? 3.693 -28.562 -3.967 1 98.69 237 LEU A C 1
ATOM 1746 O O . LEU A 1 237 ? 4.871 -28.297 -3.721 1 98.69 237 LEU A O 1
ATOM 1750 N N . LEU A 1 238 ? 3.352 -29.766 -4.527 1 98.38 238 LEU A N 1
ATOM 1751 C CA . LEU A 1 238 ? 4.355 -30.812 -4.742 1 98.38 238 LEU A CA 1
ATOM 1752 C C . LEU A 1 238 ? 4.492 -31.141 -6.223 1 98.38 238 LEU A C 1
ATOM 1754 O O . LEU A 1 238 ? 5.582 -31.016 -6.789 1 98.38 238 LEU A O 1
ATOM 1758 N N . LEU A 1 239 ? 3.396 -31.453 -6.855 1 98.56 239 LEU A N 1
ATOM 1759 C CA . LEU A 1 239 ? 3.438 -31.922 -8.242 1 98.56 239 LEU A CA 1
ATOM 1760 C C . LEU A 1 239 ? 3.945 -30.812 -9.164 1 98.56 239 LEU A C 1
ATOM 1762 O O . LEU A 1 239 ? 4.812 -31.062 -10.008 1 98.56 239 LEU A O 1
ATOM 1766 N N . HIS A 1 240 ? 3.402 -29.641 -9.047 1 98.69 240 HIS A N 1
ATOM 1767 C CA . HIS A 1 240 ? 3.736 -28.531 -9.938 1 98.69 240 HIS A CA 1
ATOM 1768 C C . HIS A 1 240 ? 5.223 -28.188 -9.859 1 98.69 240 HIS A C 1
ATOM 1770 O O . HIS A 1 240 ? 5.918 -28.203 -10.875 1 98.69 240 HIS A O 1
ATOM 1776 N N . PRO A 1 241 ? 5.832 -27.922 -8.672 1 98.44 241 PRO A N 1
ATOM 1777 C CA . PRO A 1 241 ? 7.27 -27.625 -8.617 1 98.44 241 PRO A CA 1
ATOM 1778 C C . PRO A 1 241 ? 8.125 -28.797 -9.102 1 98.44 241 PRO A C 1
ATOM 1780 O O . PRO A 1 241 ? 9.164 -28.578 -9.727 1 98.44 241 PRO A O 1
ATOM 1783 N N . LEU A 1 242 ? 7.699 -30.016 -8.859 1 98.38 242 LEU A N 1
ATOM 1784 C CA . LEU A 1 242 ? 8.469 -31.172 -9.289 1 98.38 242 LEU A CA 1
ATOM 1785 C C . LEU A 1 242 ? 8.516 -31.266 -10.812 1 98.38 242 LEU A C 1
ATOM 1787 O O . LEU A 1 242 ? 9.555 -31.594 -11.391 1 98.38 242 LEU A O 1
ATOM 1791 N N . LEU A 1 243 ? 7.402 -31.016 -11.414 1 98.62 243 LEU A N 1
ATOM 1792 C CA . LEU A 1 243 ? 7.355 -31.078 -12.867 1 98.62 243 LEU A CA 1
ATOM 1793 C C . LEU A 1 243 ? 8.133 -29.938 -13.492 1 98.62 243 LEU A C 1
ATOM 1795 O O . LEU A 1 243 ? 8.75 -30.094 -14.547 1 98.62 243 LEU A O 1
ATOM 1799 N N . ILE A 1 244 ? 8.109 -28.781 -12.875 1 98 244 ILE A N 1
ATOM 1800 C CA . ILE A 1 244 ? 8.898 -27.641 -13.352 1 98 244 ILE A CA 1
ATOM 1801 C C . ILE A 1 244 ? 10.383 -27.984 -13.266 1 98 244 ILE A C 1
ATOM 1803 O O . ILE A 1 244 ? 11.133 -27.766 -14.227 1 98 244 ILE A O 1
ATOM 1807 N N . ILE A 1 245 ? 10.805 -28.547 -12.148 1 96.31 245 ILE A N 1
ATOM 1808 C CA . ILE A 1 245 ? 12.195 -28.953 -11.969 1 96.31 245 ILE A CA 1
ATOM 1809 C C . ILE A 1 245 ? 12.57 -29.984 -13.031 1 96.31 245 ILE A C 1
ATOM 1811 O O . ILE A 1 245 ? 13.656 -29.922 -13.617 1 96.31 245 ILE A O 1
ATOM 1815 N N . SER A 1 246 ? 11.734 -30.922 -13.242 1 97.81 246 SER A N 1
ATOM 1816 C CA . SER A 1 246 ? 11.992 -31.953 -14.234 1 97.81 246 SER A CA 1
ATOM 1817 C C . SER A 1 246 ? 12.188 -31.359 -15.625 1 97.81 246 SER A C 1
ATOM 1819 O O . SER A 1 246 ? 13.055 -31.812 -16.375 1 97.81 246 SER A O 1
ATOM 1821 N N . CYS A 1 247 ? 11.367 -30.406 -15.961 1 97.81 247 CYS A N 1
ATOM 1822 C CA . CYS A 1 247 ? 11.492 -29.766 -17.266 1 97.81 247 CYS A CA 1
ATOM 1823 C C . CYS A 1 247 ? 12.812 -29 -17.375 1 97.81 247 CYS A C 1
ATOM 1825 O O . CYS A 1 247 ? 13.438 -28.984 -18.438 1 97.81 247 CYS A O 1
ATOM 1827 N N . PHE A 1 248 ? 13.219 -28.359 -16.312 1 95.88 248 PHE A N 1
ATOM 1828 C CA . PHE A 1 248 ? 14.5 -27.656 -16.312 1 95.88 248 PHE A CA 1
ATOM 1829 C C . PHE A 1 248 ? 15.648 -28.641 -16.422 1 95.88 248 PHE A C 1
ATOM 1831 O O . PHE A 1 248 ? 16.609 -28.406 -17.172 1 95.88 248 PHE A O 1
ATOM 1838 N N . LEU A 1 249 ? 15.562 -29.75 -15.695 1 93.88 249 LEU A N 1
ATOM 1839 C CA . LEU A 1 249 ? 16.594 -30.781 -15.773 1 93.88 249 LEU A CA 1
ATOM 1840 C C . LEU A 1 249 ? 16.688 -31.359 -17.188 1 93.88 249 LEU A C 1
ATOM 1842 O O . LEU A 1 249 ? 17.781 -31.578 -17.703 1 93.88 249 LEU A O 1
ATOM 1846 N N . ALA A 1 250 ? 15.57 -31.578 -17.797 1 96.25 250 ALA A N 1
ATOM 1847 C CA . ALA A 1 250 ? 15.547 -32.062 -19.188 1 96.25 250 ALA A CA 1
ATOM 1848 C C . ALA A 1 250 ? 16.203 -31.031 -20.109 1 96.25 250 ALA A C 1
ATOM 1850 O O . ALA A 1 250 ? 16.922 -31.406 -21.047 1 96.25 250 ALA A O 1
ATOM 1851 N N . LEU A 1 251 ? 15.906 -29.797 -19.844 1 95.44 251 LEU A N 1
ATOM 1852 C CA . LEU A 1 251 ? 16.453 -28.719 -20.672 1 95.44 251 LEU A CA 1
ATOM 1853 C C . LEU A 1 251 ? 17.969 -28.656 -20.531 1 95.44 251 LEU A C 1
ATOM 1855 O O . LEU A 1 251 ? 18.672 -28.312 -21.5 1 95.44 251 LEU A O 1
ATOM 1859 N N . THR A 1 252 ? 18.516 -28.906 -19.344 1 92.5 252 THR A N 1
ATOM 1860 C CA . THR A 1 252 ? 19.953 -28.875 -19.125 1 92.5 252 THR A CA 1
ATOM 1861 C C . THR A 1 252 ? 20.656 -29.922 -19.984 1 92.5 252 THR A C 1
ATOM 1863 O O . THR A 1 252 ? 21.859 -29.828 -20.219 1 92.5 252 THR A O 1
ATOM 1866 N N . LEU A 1 253 ? 19.969 -30.938 -20.344 1 93.44 253 LEU A N 1
ATOM 1867 C CA . LEU A 1 253 ? 20.531 -31.969 -21.203 1 93.44 253 LEU A CA 1
ATOM 1868 C C . LEU A 1 253 ? 20.844 -31.422 -22.594 1 93.44 253 LEU A C 1
ATOM 1870 O O . LEU A 1 253 ? 21.734 -31.922 -23.281 1 93.44 253 LEU A O 1
ATOM 1874 N N . VAL A 1 254 ? 20.172 -30.453 -22.984 1 92.88 254 VAL A N 1
ATOM 1875 C CA . VAL A 1 254 ? 20.312 -29.906 -24.328 1 92.88 254 VAL A CA 1
ATOM 1876 C C . VAL A 1 254 ? 21 -28.531 -24.266 1 92.88 254 VAL A C 1
ATOM 1878 O O . VAL A 1 254 ? 21.594 -28.078 -25.234 1 92.88 254 VAL A O 1
ATOM 1881 N N . VAL A 1 255 ? 20.938 -27.938 -23.078 1 93.38 255 VAL A N 1
ATOM 1882 C CA . VAL A 1 255 ? 21.578 -26.656 -22.828 1 93.38 255 VAL A CA 1
ATOM 1883 C C . VAL A 1 255 ? 22.516 -26.766 -21.625 1 93.38 255 VAL A C 1
ATOM 1885 O O . VAL A 1 255 ? 22.141 -26.406 -20.5 1 93.38 255 VAL A O 1
ATOM 1888 N N . PRO A 1 256 ? 23.766 -27.141 -21.812 1 87.62 256 PRO A N 1
ATOM 1889 C CA . PRO A 1 256 ? 24.656 -27.469 -20.703 1 87.62 256 PRO A CA 1
ATOM 1890 C C . PRO A 1 256 ? 24.953 -26.266 -19.812 1 87.62 256 PRO A C 1
ATOM 1892 O O . PRO A 1 256 ? 25.172 -26.422 -18.609 1 87.62 256 PRO A O 1
ATOM 1895 N N . ASP A 1 257 ? 24.922 -25.047 -20.281 1 90.56 257 ASP A N 1
ATOM 1896 C CA . ASP A 1 257 ? 25.297 -23.906 -19.453 1 90.56 257 ASP A CA 1
ATOM 1897 C C . ASP A 1 257 ? 24.078 -23.078 -19.078 1 90.56 257 ASP A C 1
ATOM 1899 O O . ASP A 1 257 ? 24.141 -21.844 -19.031 1 90.56 257 ASP A O 1
ATOM 1903 N N . LEU A 1 258 ? 23.062 -23.844 -18.672 1 91.44 258 LEU A N 1
ATOM 1904 C CA . LEU A 1 258 ? 21.844 -23.141 -18.281 1 91.44 258 LEU A CA 1
ATOM 1905 C C . LEU A 1 258 ? 22.062 -22.375 -16.984 1 91.44 258 LEU A C 1
ATOM 1907 O O . LEU A 1 258 ? 22.625 -22.906 -16.031 1 91.44 258 LEU A O 1
ATOM 1911 N N . ASP A 1 259 ? 21.734 -21.109 -16.953 1 91.56 259 ASP A N 1
ATOM 1912 C CA . ASP A 1 259 ? 21.875 -20.234 -15.789 1 91.56 259 ASP A CA 1
ATOM 1913 C C . ASP A 1 259 ? 21.078 -20.781 -14.602 1 91.56 259 ASP A C 1
ATOM 1915 O O . ASP A 1 259 ? 19.859 -20.891 -14.656 1 91.56 259 ASP A O 1
ATOM 1919 N N . VAL A 1 260 ? 21.734 -21.109 -13.578 1 92.69 260 VAL A N 1
ATOM 1920 C CA . VAL A 1 260 ? 21.141 -21.719 -12.391 1 92.69 260 VAL A CA 1
ATOM 1921 C C . VAL A 1 260 ? 20.109 -20.766 -11.773 1 92.69 260 VAL A C 1
ATOM 1923 O O . VAL A 1 260 ? 19.172 -21.203 -11.102 1 92.69 260 VAL A O 1
ATOM 1926 N N . MET A 1 261 ? 20.25 -19.469 -12.062 1 94 261 MET A N 1
ATOM 1927 C CA . MET A 1 261 ? 19.312 -18.469 -11.562 1 94 261 MET A CA 1
ATOM 1928 C C . MET A 1 261 ? 17.906 -18.719 -12.102 1 94 261 MET A C 1
ATOM 1930 O O . MET A 1 261 ? 16.922 -18.453 -11.414 1 94 261 MET A O 1
ATOM 1934 N N . LEU A 1 262 ? 17.844 -19.234 -13.258 1 95.75 262 LEU A N 1
ATOM 1935 C CA . LEU A 1 262 ? 16.547 -19.531 -13.859 1 95.75 262 LEU A CA 1
ATOM 1936 C C . LEU A 1 262 ? 15.805 -20.594 -13.078 1 95.75 262 LEU A C 1
ATOM 1938 O O . LEU A 1 262 ? 14.609 -20.469 -12.797 1 95.75 262 LEU A O 1
ATOM 1942 N N . LEU A 1 263 ? 16.547 -21.594 -12.734 1 96.19 263 LEU A N 1
ATOM 1943 C CA . LEU A 1 263 ? 15.969 -22.672 -11.938 1 96.19 263 LEU A CA 1
ATOM 1944 C C . LEU A 1 263 ? 15.57 -22.188 -10.555 1 96.19 263 LEU A C 1
ATOM 1946 O O . LEU A 1 263 ? 14.516 -22.562 -10.031 1 96.19 263 LEU A O 1
ATOM 1950 N N . ALA A 1 264 ? 16.406 -21.328 -9.977 1 97 264 ALA A N 1
ATOM 1951 C CA . ALA A 1 264 ? 16.109 -20.766 -8.664 1 97 264 ALA A CA 1
ATOM 1952 C C . ALA A 1 264 ? 14.789 -19.984 -8.68 1 97 264 ALA A C 1
ATOM 1954 O O . ALA A 1 264 ? 13.93 -20.188 -7.828 1 97 264 ALA A O 1
ATOM 1955 N N . GLY A 1 265 ? 14.648 -19.125 -9.664 1 97.25 265 GLY A N 1
ATOM 1956 C CA . GLY A 1 265 ? 13.422 -18.359 -9.805 1 97.25 265 GLY A CA 1
ATOM 1957 C C . GLY A 1 265 ? 12.195 -19.234 -10.023 1 97.25 265 GLY A C 1
ATOM 1958 O O . GLY A 1 265 ? 11.172 -19.047 -9.359 1 97.25 265 GLY A O 1
ATOM 1959 N N . ALA A 1 266 ? 12.336 -20.156 -10.898 1 98 266 ALA A N 1
ATOM 1960 C CA . ALA A 1 266 ? 11.219 -21.047 -11.242 1 98 266 ALA A CA 1
ATOM 1961 C C . ALA A 1 266 ? 10.766 -21.844 -10.023 1 98 266 ALA A C 1
ATOM 1963 O O . ALA A 1 266 ? 9.562 -22.016 -9.805 1 98 266 ALA A O 1
ATOM 1964 N N . LEU A 1 267 ? 11.711 -22.328 -9.32 1 97.62 267 LEU A N 1
ATOM 1965 C CA . LEU A 1 267 ? 11.422 -23.141 -8.148 1 97.62 267 LEU A CA 1
ATOM 1966 C C . LEU A 1 267 ? 10.68 -22.312 -7.094 1 97.62 267 LEU A C 1
ATOM 1968 O O . LEU A 1 267 ? 9.719 -22.812 -6.484 1 97.62 267 LEU A O 1
ATOM 1972 N N . LEU A 1 268 ? 11.094 -21.094 -6.836 1 97.81 268 LEU A N 1
ATOM 1973 C CA . LEU A 1 268 ? 10.445 -20.234 -5.844 1 97.81 268 LEU A CA 1
ATOM 1974 C C . LEU A 1 268 ? 9 -19.953 -6.234 1 97.81 268 LEU A C 1
ATOM 1976 O O . LEU A 1 268 ? 8.102 -20.047 -5.402 1 97.81 268 LEU A O 1
ATOM 1980 N N . PHE A 1 269 ? 8.773 -19.641 -7.484 1 98.44 269 PHE A N 1
ATOM 1981 C CA . PHE A 1 269 ? 7.43 -19.297 -7.938 1 98.44 269 PHE A CA 1
ATOM 1982 C C . PHE A 1 269 ? 6.547 -20.547 -7.996 1 98.44 269 PHE A C 1
ATOM 1984 O O . PHE A 1 269 ? 5.367 -20.484 -7.641 1 98.44 269 PHE A O 1
ATOM 1991 N N . ALA A 1 270 ? 7.129 -21.641 -8.391 1 98.44 270 ALA A N 1
ATOM 1992 C CA . ALA A 1 270 ? 6.363 -22.891 -8.5 1 98.44 270 ALA A CA 1
ATOM 1993 C C . ALA A 1 270 ? 5.973 -23.406 -7.117 1 98.44 270 ALA A C 1
ATOM 1995 O O . ALA A 1 270 ? 4.961 -24.094 -6.969 1 98.44 270 ALA A O 1
ATOM 1996 N N . SER A 1 271 ? 6.688 -23.062 -6.105 1 98.31 271 SER A N 1
ATOM 1997 C CA . SER A 1 271 ? 6.484 -23.594 -4.762 1 98.31 271 SER A CA 1
ATOM 1998 C C . SER A 1 271 ? 5.484 -22.75 -3.98 1 98.31 271 SER A C 1
ATOM 2000 O O . SER A 1 271 ? 5.188 -23.047 -2.82 1 98.31 271 SER A O 1
ATOM 2002 N N . CYS A 1 272 ? 4.977 -21.734 -4.59 1 98 272 CYS A N 1
ATOM 2003 C CA . CYS A 1 272 ? 3.949 -20.891 -3.998 1 98 272 CYS A CA 1
ATOM 2004 C C . CYS A 1 272 ? 2.59 -21.578 -4.023 1 98 272 CYS A C 1
ATOM 2006 O O . CYS A 1 272 ? 2.393 -22.531 -4.766 1 98 272 CYS A O 1
ATOM 2008 N N . PRO A 1 273 ? 1.659 -21.125 -3.168 1 98.25 273 PRO A N 1
ATOM 2009 C CA . PRO A 1 273 ? 0.3 -21.672 -3.254 1 98.25 273 PRO A CA 1
ATOM 2010 C C . PRO A 1 273 ? -0.412 -21.266 -4.543 1 98.25 273 PRO A C 1
ATOM 2012 O O . PRO A 1 273 ? 0.17 -20.578 -5.387 1 98.25 273 PRO A O 1
ATOM 2015 N N . MET A 1 274 ? -1.597 -21.75 -4.656 1 98.12 274 MET A N 1
ATOM 2016 C CA . MET A 1 274 ? -2.389 -21.516 -5.863 1 98.12 274 MET A CA 1
ATOM 2017 C C . MET A 1 274 ? -2.82 -20.062 -5.961 1 98.12 274 MET A C 1
ATOM 2019 O O . MET A 1 274 ? -2.779 -19.328 -4.969 1 98.12 274 MET A O 1
ATOM 2023 N N . ILE A 1 275 ? -3.184 -19.641 -7.098 1 96.19 275 ILE A N 1
ATOM 2024 C CA . ILE A 1 275 ? -3.619 -18.281 -7.375 1 96.19 275 ILE A CA 1
ATOM 2025 C C . ILE A 1 275 ? -4.816 -17.922 -6.496 1 96.19 275 ILE A C 1
ATOM 2027 O O . ILE A 1 275 ? -5.711 -18.75 -6.297 1 96.19 275 ILE A O 1
ATOM 2031 N N . SER A 1 276 ? -4.938 -16.719 -6.051 1 94.25 276 SER A N 1
ATOM 2032 C CA . SER A 1 276 ? -5.867 -16.328 -4.996 1 94.25 276 SER A CA 1
ATOM 2033 C C . SER A 1 276 ? -7.297 -16.234 -5.523 1 94.25 276 SER A C 1
ATOM 2035 O O . SER A 1 276 ? -8.25 -16.328 -4.754 1 94.25 276 SER A O 1
ATOM 2037 N N . VAL A 1 277 ? -7.488 -16.047 -6.809 1 92.38 277 VAL A N 1
ATOM 2038 C CA . VAL A 1 277 ? -8.828 -15.891 -7.375 1 92.38 277 VAL A CA 1
ATOM 2039 C C . VAL A 1 277 ? -9.445 -17.266 -7.629 1 92.38 277 VAL A C 1
ATOM 2041 O O . VAL A 1 277 ? -10.602 -17.359 -8.055 1 92.38 277 VAL A O 1
ATOM 2044 N N . TYR A 1 278 ? -8.766 -18.297 -7.273 1 95.06 278 TYR A N 1
ATOM 2045 C CA . TYR A 1 278 ? -9.133 -19.672 -7.586 1 95.06 278 TYR A CA 1
ATOM 2046 C C . TYR A 1 278 ? -10.539 -19.984 -7.082 1 95.06 278 TYR A C 1
ATOM 2048 O O . TYR A 1 278 ? -11.367 -20.516 -7.828 1 95.06 278 TYR A O 1
ATOM 2056 N N . PRO A 1 279 ? -10.938 -19.656 -5.809 1 93.94 279 PRO A N 1
ATOM 2057 C CA . PRO A 1 279 ? -12.289 -19.984 -5.348 1 93.94 279 PRO A CA 1
ATOM 2058 C C . PRO A 1 279 ? -13.383 -19.312 -6.184 1 93.94 279 PRO A C 1
ATOM 2060 O O . PRO A 1 279 ? -14.43 -19.906 -6.43 1 93.94 279 PRO A O 1
ATOM 2063 N N . LEU A 1 280 ? -13.078 -18.219 -6.609 1 90.81 280 LEU A N 1
ATOM 2064 C CA . LEU A 1 280 ? -14.039 -17.469 -7.406 1 90.81 280 LEU A CA 1
ATOM 2065 C C . LEU A 1 280 ? -14.227 -18.109 -8.773 1 90.81 280 LEU A C 1
ATOM 2067 O O . LEU A 1 280 ? -15.352 -18.219 -9.273 1 90.81 280 LEU A O 1
ATOM 2071 N N . LEU A 1 281 ? -13.148 -18.484 -9.375 1 90.75 281 LEU A N 1
ATOM 2072 C CA . LEU A 1 281 ? -13.211 -19.141 -10.68 1 90.75 281 LEU A CA 1
ATOM 2073 C C . LEU A 1 281 ? -13.922 -20.484 -10.586 1 90.75 281 LEU A C 1
ATOM 2075 O O . LEU A 1 281 ? -14.617 -20.891 -11.516 1 90.75 281 LEU A O 1
ATOM 2079 N N . GLY A 1 282 ? -13.812 -21.125 -9.438 1 91.62 282 GLY A N 1
ATOM 2080 C CA . GLY A 1 282 ? -14.43 -22.422 -9.227 1 91.62 282 GLY A CA 1
ATOM 2081 C C . GLY A 1 282 ? -15.906 -22.328 -8.875 1 91.62 282 GLY A C 1
ATOM 2082 O O . GLY A 1 282 ? -16.641 -23.328 -8.977 1 91.62 282 GLY A O 1
ATOM 2083 N N . ALA A 1 283 ? -16.312 -21.203 -8.422 1 90.75 283 ALA A N 1
ATOM 2084 C CA . ALA A 1 283 ? -17.688 -21.031 -7.98 1 90.75 283 ALA A CA 1
ATOM 2085 C C . ALA A 1 283 ? -18.672 -21.328 -9.109 1 90.75 283 ALA A C 1
ATOM 2087 O O . ALA A 1 283 ? -19.75 -21.891 -8.875 1 90.75 283 ALA A O 1
ATOM 2088 N N . ARG A 1 284 ? -18.281 -20.984 -10.289 1 86.75 284 ARG A N 1
ATOM 2089 C CA . ARG A 1 284 ? -19.141 -21.203 -11.445 1 86.75 284 ARG A CA 1
ATOM 2090 C C . ARG A 1 284 ? -19.297 -22.688 -11.742 1 86.75 284 ARG A C 1
ATOM 2092 O O . ARG A 1 284 ? -20.188 -23.078 -12.5 1 86.75 284 ARG A O 1
ATOM 2099 N N . PHE A 1 285 ? -18.516 -23.484 -11.164 1 90 285 PHE A N 1
ATOM 2100 C CA . PHE A 1 285 ? -18.516 -24.922 -11.43 1 90 285 PHE A CA 1
ATOM 2101 C C . PHE A 1 285 ? -18.781 -25.719 -10.148 1 90 285 PHE A C 1
ATOM 2103 O O . PHE A 1 285 ? -18.297 -26.844 -10.008 1 90 285 PHE A O 1
ATOM 2110 N N . ASN A 1 286 ? -19.359 -24.953 -9.188 1 88.56 286 ASN A N 1
ATOM 2111 C CA . ASN A 1 286 ? -19.797 -25.531 -7.918 1 88.56 286 ASN A CA 1
ATOM 2112 C C . ASN A 1 286 ? -18.594 -26.016 -7.094 1 88.56 286 ASN A C 1
ATOM 2114 O O . ASN A 1 286 ? -18.672 -27.047 -6.434 1 88.56 286 ASN A O 1
ATOM 2118 N N . MET A 1 287 ? -17.5 -25.328 -7.258 1 92.44 287 MET A N 1
ATOM 2119 C CA . MET A 1 287 ? -16.297 -25.703 -6.531 1 92.44 287 MET A CA 1
ATOM 2120 C C . MET A 1 287 ? -15.859 -24.578 -5.598 1 92.44 287 MET A C 1
ATOM 2122 O O . MET A 1 287 ? -14.672 -24.453 -5.277 1 92.44 287 MET A O 1
ATOM 2126 N N . GLU A 1 288 ? -16.766 -23.75 -5.215 1 91.56 288 GLU A N 1
ATOM 2127 C CA . GLU A 1 288 ? -16.422 -22.609 -4.367 1 91.56 288 GLU A CA 1
ATOM 2128 C C . GLU A 1 288 ? -15.891 -23.062 -3.01 1 91.56 288 GLU A C 1
ATOM 2130 O O . GLU A 1 288 ? -14.844 -22.594 -2.559 1 91.56 288 GLU A O 1
ATOM 2135 N N . GLY A 1 289 ? -16.625 -23.969 -2.361 1 94.38 289 GLY A N 1
ATOM 2136 C CA . GLY A 1 289 ? -16.219 -24.469 -1.056 1 94.38 289 GLY A CA 1
ATOM 2137 C C . GLY A 1 289 ? -14.883 -25.203 -1.082 1 94.38 289 GLY A C 1
ATOM 2138 O O . GLY A 1 289 ? -13.977 -24.875 -0.306 1 94.38 289 GLY A O 1
ATOM 2139 N N . VAL A 1 290 ? -14.734 -26.094 -2.033 1 95.31 290 VAL A N 1
ATOM 2140 C CA . VAL A 1 290 ? -13.5 -26.859 -2.174 1 95.31 290 VAL A CA 1
ATOM 2141 C C . VAL A 1 290 ? -12.352 -25.922 -2.559 1 95.31 290 VAL A C 1
ATOM 2143 O O . VAL A 1 290 ? -11.234 -26.062 -2.055 1 95.31 290 VAL A O 1
ATOM 2146 N N . GLY A 1 291 ? -12.672 -25.016 -3.428 1 96.56 291 GLY A N 1
ATOM 2147 C CA . GLY A 1 291 ? -11.656 -24.062 -3.855 1 96.56 291 GLY A CA 1
ATOM 2148 C C . GLY A 1 291 ? -11.148 -23.188 -2.727 1 96.56 291 GLY A C 1
ATOM 2149 O O . GLY A 1 291 ? -9.945 -22.984 -2.6 1 96.56 291 GLY A O 1
ATOM 2150 N N . SER A 1 292 ? -12.086 -22.719 -1.896 1 96.56 292 SER A N 1
ATOM 2151 C CA . SER A 1 292 ? -11.711 -21.891 -0.752 1 96.56 292 SER A CA 1
ATOM 2152 C C . SER A 1 292 ? -10.859 -22.672 0.239 1 96.56 292 SER A C 1
ATOM 2154 O O . SER A 1 292 ? -9.852 -22.172 0.742 1 96.56 292 SER A O 1
ATOM 2156 N N . ALA A 1 293 ? -11.266 -23.891 0.483 1 97.25 293 ALA A N 1
ATOM 2157 C CA . ALA A 1 293 ? -10.531 -24.734 1.414 1 97.25 293 ALA A CA 1
ATOM 2158 C C . ALA A 1 293 ? -9.148 -25.078 0.873 1 97.25 293 ALA A C 1
ATOM 2160 O O . ALA A 1 293 ? -8.164 -25.062 1.617 1 97.25 293 ALA A O 1
ATOM 2161 N N . ALA A 1 294 ? -9.07 -25.359 -0.382 1 97.69 294 ALA A N 1
ATOM 2162 C CA . ALA A 1 294 ? -7.797 -25.672 -1.013 1 97.69 294 ALA A CA 1
ATOM 2163 C C . ALA A 1 294 ? -6.852 -24.469 -0.975 1 97.69 294 ALA A C 1
ATOM 2165 O O . ALA A 1 294 ? -5.648 -24.625 -0.767 1 97.69 294 ALA A O 1
ATOM 2166 N N . LEU A 1 295 ? -7.391 -23.328 -1.227 1 97.44 295 LEU A N 1
ATOM 2167 C CA . LEU A 1 295 ? -6.594 -22.109 -1.149 1 97.44 295 LEU A CA 1
ATOM 2168 C C . LEU A 1 295 ? -6.012 -21.922 0.248 1 97.44 295 LEU A C 1
ATOM 2170 O O . LEU A 1 295 ? -4.828 -21.609 0.397 1 97.44 295 LEU A O 1
ATOM 2174 N N . MET A 1 296 ? -6.816 -22.141 1.27 1 97.31 296 MET A N 1
ATOM 2175 C CA . MET A 1 296 ? -6.371 -22 2.652 1 97.31 296 MET A CA 1
ATOM 2176 C C . MET A 1 296 ? -5.281 -23.016 2.979 1 97.31 296 MET A C 1
ATOM 2178 O O . MET A 1 296 ? -4.219 -22.641 3.49 1 97.31 296 MET A O 1
ATOM 2182 N N . VAL A 1 297 ? -5.512 -24.234 2.607 1 97.62 297 VAL A N 1
ATOM 2183 C CA . VAL A 1 297 ? -4.582 -25.312 2.928 1 97.62 297 VAL A CA 1
ATOM 2184 C C . VAL A 1 297 ? -3.279 -25.125 2.156 1 97.62 297 VAL A C 1
ATOM 2186 O O . VAL A 1 297 ? -2.191 -25.312 2.707 1 97.62 297 VAL A O 1
ATOM 2189 N N . SER A 1 298 ? -3.414 -24.766 0.926 1 98.06 298 SER A N 1
ATOM 2190 C CA . SER A 1 298 ? -2.205 -24.578 0.133 1 98.06 298 SER A CA 1
ATOM 2191 C C . SER A 1 298 ? -1.413 -23.359 0.617 1 98.06 298 SER A C 1
ATOM 2193 O O . SER A 1 298 ? -0.18 -23.375 0.596 1 98.06 298 SER A O 1
ATOM 2195 N N . THR A 1 299 ? -2.084 -22.281 1.012 1 97.94 299 THR A N 1
ATOM 2196 C CA . THR A 1 299 ? -1.394 -21.094 1.5 1 97.94 299 THR A CA 1
ATOM 2197 C C . THR A 1 299 ? -0.642 -21.406 2.793 1 97.94 299 THR A C 1
ATOM 2199 O O . THR A 1 299 ? 0.547 -21.094 2.912 1 97.94 299 THR A O 1
ATOM 2202 N N . LEU A 1 300 ? -1.24 -22.047 3.703 1 97.25 300 LEU A N 1
ATOM 2203 C CA . LEU A 1 300 ? -0.604 -22.391 4.973 1 97.25 300 LEU A CA 1
ATOM 2204 C C . LEU A 1 300 ? 0.484 -23.438 4.77 1 97.25 300 LEU A C 1
ATOM 2206 O O . LEU A 1 300 ? 1.563 -23.344 5.355 1 97.25 300 LEU A O 1
ATOM 2210 N N . GLY A 1 301 ? 0.175 -24.375 3.895 1 97.81 301 GLY A N 1
ATOM 2211 C CA . GLY A 1 301 ? 1.129 -25.438 3.623 1 97.81 301 GLY A CA 1
ATOM 2212 C C . GLY A 1 301 ? 2.344 -24.969 2.846 1 97.81 301 GLY A C 1
ATOM 2213 O O . GLY A 1 301 ? 3.387 -25.625 2.854 1 97.81 301 GLY A O 1
ATOM 2214 N N . SER A 1 302 ? 2.213 -23.859 2.207 1 97.88 302 SER A N 1
ATOM 2215 C CA . SER A 1 302 ? 3.303 -23.375 1.365 1 97.88 302 SER A CA 1
ATOM 2216 C C . SER A 1 302 ? 4.496 -22.922 2.205 1 97.88 302 SER A C 1
ATOM 2218 O O . SER A 1 302 ? 5.602 -22.766 1.685 1 97.88 302 SER A O 1
ATOM 2220 N N . PHE A 1 303 ? 4.27 -22.734 3.49 1 96.38 303 PHE A N 1
ATOM 2221 C CA . PHE A 1 303 ? 5.398 -22.469 4.371 1 96.38 303 PHE A CA 1
ATOM 2222 C C . PHE A 1 303 ? 6.457 -23.562 4.234 1 96.38 303 PHE A C 1
ATOM 2224 O O . PHE A 1 303 ? 7.652 -23.266 4.164 1 96.38 303 PHE A O 1
ATOM 2231 N N . ILE A 1 304 ? 6.023 -24.75 4.133 1 95.94 304 ILE A N 1
ATOM 2232 C CA . ILE A 1 304 ? 6.922 -25.891 4.059 1 95.94 304 ILE A CA 1
ATOM 2233 C C . ILE A 1 304 ? 7.602 -25.922 2.691 1 95.94 304 ILE A C 1
ATOM 2235 O O . ILE A 1 304 ? 8.828 -26.031 2.602 1 95.94 304 ILE A O 1
ATOM 2239 N N . THR A 1 305 ? 6.863 -25.812 1.661 1 96.94 305 THR A N 1
ATOM 2240 C CA . THR A 1 305 ? 7.418 -25.922 0.317 1 96.94 305 THR A CA 1
ATOM 2241 C C . THR A 1 305 ? 8.352 -24.75 0.018 1 96.94 305 THR A C 1
ATOM 2243 O O . THR A 1 305 ? 9.406 -24.922 -0.589 1 96.94 305 THR A O 1
ATOM 2246 N N . LEU A 1 306 ? 7.949 -23.547 0.443 1 96.94 306 LEU A N 1
ATOM 2247 C CA . LEU A 1 306 ? 8.805 -22.391 0.242 1 96.94 306 LEU A CA 1
ATOM 2248 C C . LEU A 1 306 ? 10.102 -22.516 1.042 1 96.94 306 LEU A C 1
ATOM 2250 O O . LEU A 1 306 ? 11.172 -22.172 0.551 1 96.94 306 LEU A O 1
ATOM 2254 N N . SER A 1 307 ? 9.992 -23.016 2.275 1 96.56 307 SER A N 1
ATOM 2255 C CA . SER A 1 307 ? 11.195 -23.234 3.082 1 96.56 307 SER A CA 1
ATOM 2256 C C . SER A 1 307 ? 12.133 -24.234 2.422 1 96.56 307 SER A C 1
ATOM 2258 O O . SER A 1 307 ? 13.344 -24.016 2.371 1 96.56 307 SER A O 1
ATOM 2260 N N . ALA A 1 308 ? 11.586 -25.266 1.915 1 95.88 308 ALA A N 1
ATOM 2261 C CA . ALA A 1 308 ? 12.375 -26.281 1.219 1 95.88 308 ALA A CA 1
ATOM 2262 C C . ALA A 1 308 ? 13.016 -25.703 -0.044 1 95.88 308 ALA A C 1
ATOM 2264 O O . ALA A 1 308 ? 14.18 -25.969 -0.337 1 95.88 308 ALA A O 1
ATOM 2265 N N . ALA A 1 309 ? 12.242 -24.969 -0.792 1 96.38 309 ALA A N 1
ATOM 2266 C CA . ALA A 1 309 ? 12.742 -24.359 -2.02 1 96.38 309 ALA A CA 1
ATOM 2267 C C . ALA A 1 309 ? 13.891 -23.391 -1.726 1 96.38 309 ALA A C 1
ATOM 2269 O O . ALA A 1 309 ? 14.906 -23.406 -2.424 1 96.38 309 ALA A O 1
ATOM 2270 N N . ILE A 1 310 ? 13.703 -22.562 -0.728 1 95.88 310 ILE A N 1
ATOM 2271 C CA . ILE A 1 310 ? 14.734 -21.609 -0.346 1 95.88 310 ILE A CA 1
ATOM 2272 C C . ILE A 1 310 ? 15.992 -22.344 0.101 1 95.88 310 ILE A C 1
ATOM 2274 O O . ILE A 1 310 ? 17.109 -21.953 -0.249 1 95.88 310 ILE A O 1
ATOM 2278 N N . TRP A 1 311 ? 15.781 -23.406 0.855 1 94.44 311 TRP A N 1
ATOM 2279 C CA . TRP A 1 311 ? 16.906 -24.234 1.276 1 94.44 311 TRP A CA 1
ATOM 2280 C C . TRP A 1 311 ? 17.656 -24.781 0.069 1 94.44 311 TRP A C 1
ATOM 2282 O O . TRP A 1 311 ? 18.891 -24.703 0.012 1 94.44 311 TRP A O 1
ATOM 2292 N N . LEU A 1 312 ? 16.984 -25.281 -0.878 1 92.94 312 LEU A N 1
ATOM 2293 C CA . LEU A 1 312 ? 17.594 -25.844 -2.08 1 92.94 312 LEU A CA 1
ATOM 2294 C C . LEU A 1 312 ? 18.328 -24.781 -2.877 1 92.94 312 LEU A C 1
ATOM 2296 O O . LEU A 1 312 ? 19.438 -25 -3.369 1 92.94 312 LEU A O 1
ATOM 2300 N N . VAL A 1 313 ? 17.688 -23.625 -2.998 1 92.75 313 VAL A N 1
ATOM 2301 C CA . VAL A 1 313 ? 18.25 -22.531 -3.771 1 92.75 313 VAL A CA 1
ATOM 2302 C C . VAL A 1 313 ? 19.531 -22.031 -3.102 1 92.75 313 VAL A C 1
ATOM 2304 O O . VAL A 1 313 ? 20.547 -21.844 -3.768 1 92.75 313 VAL A O 1
ATOM 2307 N N . ASN A 1 314 ? 19.531 -21.859 -1.818 1 89.44 314 ASN A N 1
ATOM 2308 C CA . ASN A 1 314 ? 20.672 -21.312 -1.092 1 89.44 314 ASN A CA 1
ATOM 2309 C C . ASN A 1 314 ? 21.812 -22.328 -0.989 1 89.44 314 ASN A C 1
ATOM 2311 O O . ASN A 1 314 ? 22.984 -21.969 -1.084 1 89.44 314 ASN A O 1
ATOM 2315 N N . GLN A 1 315 ? 21.5 -23.531 -0.815 1 83.31 315 GLN A N 1
ATOM 2316 C CA . GLN A 1 315 ? 22.516 -24.562 -0.579 1 83.31 315 GLN A CA 1
ATOM 2317 C C . GLN A 1 315 ? 23.094 -25.078 -1.894 1 83.31 315 GLN A C 1
ATOM 2319 O O . GLN A 1 315 ? 24.297 -25.359 -1.989 1 83.31 315 GLN A O 1
ATOM 2324 N N . HIS A 1 316 ? 22.234 -25.109 -2.873 1 79.25 316 HIS A N 1
ATOM 2325 C CA . HIS A 1 316 ? 22.656 -25.906 -4.02 1 79.25 316 HIS A CA 1
ATOM 2326 C C . HIS A 1 316 ? 22.75 -25.047 -5.281 1 79.25 316 HIS A C 1
ATOM 2328 O O . HIS A 1 316 ? 23.391 -25.438 -6.258 1 79.25 316 HIS A O 1
ATOM 2334 N N . LEU A 1 317 ? 22.141 -23.922 -5.25 1 78.69 317 LEU A N 1
ATOM 2335 C CA . LEU A 1 317 ? 22.109 -23.188 -6.512 1 78.69 317 LEU A CA 1
ATOM 2336 C C . LEU A 1 317 ? 22.906 -21.906 -6.406 1 78.69 317 LEU A C 1
ATOM 2338 O O . LEU A 1 317 ? 23.625 -21.531 -7.344 1 78.69 317 LEU A O 1
ATOM 2342 N N . LEU A 1 318 ? 22.797 -21.203 -5.316 1 76 318 LEU A N 1
ATOM 2343 C CA . LEU A 1 318 ? 23.469 -19.906 -5.23 1 76 318 LEU A CA 1
ATOM 2344 C C . LEU A 1 318 ? 24.781 -20.016 -4.461 1 76 318 LEU A C 1
ATOM 2346 O O . LEU A 1 318 ? 25.594 -19.094 -4.48 1 76 318 LEU A O 1
ATOM 2350 N N . ASN A 1 319 ? 25 -21 -3.672 1 70.5 319 ASN A N 1
ATOM 2351 C CA . ASN A 1 319 ? 26.281 -21.234 -3.012 1 70.5 319 ASN A CA 1
ATOM 2352 C C . ASN A 1 319 ? 27.016 -22.422 -3.631 1 70.5 319 ASN A C 1
ATOM 2354 O O . ASN A 1 319 ? 26.391 -23.375 -4.078 1 70.5 319 ASN A O 1
ATOM 2358 N N . MET B 1 1 ? 14.148 24.938 -11.008 1 65.75 1 MET B N 1
ATOM 2359 C CA . MET B 1 1 ? 12.758 24.734 -11.398 1 65.75 1 MET B CA 1
ATOM 2360 C C . MET B 1 1 ? 12.5 23.281 -11.758 1 65.75 1 MET B C 1
ATOM 2362 O O . MET B 1 1 ? 11.555 22.672 -11.25 1 65.75 1 MET B O 1
ATOM 2366 N N . LEU B 1 2 ? 13.375 22.719 -12.492 1 73.69 2 LEU B N 1
ATOM 2367 C CA . LEU B 1 2 ? 13.18 21.344 -12.906 1 73.69 2 LEU B CA 1
ATOM 2368 C C . LEU B 1 2 ? 13.305 20.391 -11.719 1 73.69 2 LEU B C 1
ATOM 2370 O O . LEU B 1 2 ? 12.578 19.406 -11.625 1 73.69 2 LEU B O 1
ATOM 2374 N N . ASP B 1 3 ? 14.047 20.859 -10.812 1 80.81 3 ASP B N 1
ATOM 2375 C CA . ASP B 1 3 ? 14.25 20.016 -9.633 1 80.81 3 ASP B CA 1
ATOM 2376 C C . ASP B 1 3 ? 12.992 19.984 -8.766 1 80.81 3 ASP B C 1
ATOM 2378 O O . ASP B 1 3 ? 12.633 18.938 -8.219 1 80.81 3 ASP B O 1
ATOM 2382 N N . ILE B 1 4 ? 12.359 21.125 -8.797 1 88.25 4 ILE B N 1
ATOM 2383 C CA . ILE B 1 4 ? 11.148 21.234 -7.996 1 88.25 4 ILE B CA 1
ATOM 2384 C C . ILE B 1 4 ? 10.039 20.391 -8.609 1 88.25 4 ILE B C 1
ATOM 2386 O O . ILE B 1 4 ? 9.336 19.672 -7.902 1 88.25 4 ILE B O 1
ATOM 2390 N N . LEU B 1 5 ? 10 20.406 -9.859 1 87.44 5 LEU B N 1
ATOM 2391 C CA . LEU B 1 5 ? 8.992 19.625 -10.562 1 87.44 5 LEU B CA 1
ATOM 2392 C C . LEU B 1 5 ? 9.258 18.125 -10.414 1 87.44 5 LEU B C 1
ATOM 2394 O O . LEU B 1 5 ? 8.32 17.328 -10.328 1 87.44 5 LEU B O 1
ATOM 2398 N N . THR B 1 6 ? 10.508 17.797 -10.367 1 88.44 6 THR B N 1
ATOM 2399 C CA . THR B 1 6 ? 10.883 16.391 -10.227 1 88.44 6 THR B CA 1
ATOM 2400 C C . THR B 1 6 ? 10.469 15.844 -8.867 1 88.44 6 THR B C 1
ATOM 2402 O O . THR B 1 6 ? 10.195 14.656 -8.719 1 88.44 6 THR B O 1
ATOM 2405 N N . ILE B 1 7 ? 10.289 16.734 -7.988 1 89.06 7 ILE B N 1
ATOM 2406 C CA . ILE B 1 7 ? 9.938 16.328 -6.633 1 89.06 7 ILE B CA 1
ATOM 2407 C C . ILE B 1 7 ? 8.422 16.359 -6.461 1 89.06 7 ILE B C 1
ATOM 2409 O O . ILE B 1 7 ? 7.832 15.438 -5.895 1 89.06 7 ILE B O 1
ATOM 2413 N N . THR B 1 8 ? 7.812 17.359 -6.988 1 93.44 8 THR B N 1
ATOM 2414 C CA . THR B 1 8 ? 6.395 17.562 -6.719 1 93.44 8 THR B CA 1
ATOM 2415 C C . THR B 1 8 ? 5.539 16.75 -7.688 1 93.44 8 THR B C 1
ATOM 2417 O O . THR B 1 8 ? 4.457 16.281 -7.324 1 93.44 8 THR B O 1
ATOM 2420 N N . ALA B 1 9 ? 6.027 16.516 -8.852 1 95.88 9 ALA B N 1
ATOM 2421 C CA . ALA B 1 9 ? 5.223 15.891 -9.898 1 95.88 9 ALA B CA 1
ATOM 2422 C C . ALA B 1 9 ? 4.801 14.477 -9.5 1 95.88 9 ALA B C 1
ATOM 2424 O O . ALA B 1 9 ? 3.637 14.109 -9.648 1 95.88 9 ALA B O 1
ATOM 2425 N N . PRO B 1 10 ? 5.719 13.664 -8.984 1 96.75 10 PRO B N 1
ATOM 2426 C CA . PRO B 1 10 ? 5.305 12.312 -8.609 1 96.75 10 PRO B CA 1
ATOM 2427 C C . PRO B 1 10 ? 4.176 12.305 -7.578 1 96.75 10 PRO B C 1
ATOM 2429 O O . PRO B 1 10 ? 3.291 11.445 -7.629 1 96.75 10 PRO B O 1
ATOM 2432 N N . ILE B 1 11 ? 4.23 13.203 -6.688 1 96.88 11 ILE B N 1
ATOM 2433 C CA . ILE B 1 11 ? 3.236 13.305 -5.621 1 96.88 11 ILE B CA 1
ATOM 2434 C C . ILE B 1 11 ? 1.86 13.57 -6.227 1 96.88 11 ILE B C 1
ATOM 2436 O O . ILE B 1 11 ? 0.901 12.852 -5.953 1 96.88 11 ILE B O 1
ATOM 2440 N N . PHE B 1 12 ? 1.791 14.508 -7.062 1 97.56 12 PHE B N 1
ATOM 2441 C CA . PHE B 1 12 ? 0.503 14.914 -7.609 1 97.56 12 PHE B CA 1
ATOM 2442 C C . PHE B 1 12 ? 0.044 13.945 -8.695 1 97.56 12 PHE B C 1
ATOM 2444 O O . PHE B 1 12 ? -1.157 13.789 -8.922 1 97.56 12 PHE B O 1
ATOM 2451 N N . LEU B 1 13 ? 0.984 13.258 -9.391 1 98.12 13 LEU B N 1
ATOM 2452 C CA . LEU B 1 13 ? 0.609 12.195 -10.312 1 98.12 13 LEU B CA 1
ATOM 2453 C C . LEU B 1 13 ? -0.054 11.039 -9.57 1 98.12 13 LEU B C 1
ATOM 2455 O O . LEU B 1 13 ? -1.049 10.484 -10.039 1 98.12 13 LEU B O 1
ATOM 2459 N N . LEU B 1 14 ? 0.498 10.688 -8.414 1 98.56 14 LEU B N 1
ATOM 2460 C CA . LEU B 1 14 ? -0.088 9.609 -7.617 1 98.56 14 LEU B CA 1
ATOM 2461 C C . LEU B 1 14 ? -1.466 10.008 -7.098 1 98.56 14 LEU B C 1
ATOM 2463 O O . LEU B 1 14 ? -2.385 9.18 -7.07 1 98.56 14 LEU B O 1
ATOM 2467 N N . ILE B 1 15 ? -1.599 11.266 -6.645 1 98.31 15 ILE B N 1
ATOM 2468 C CA . ILE B 1 15 ? -2.908 11.781 -6.262 1 98.31 15 ILE B CA 1
ATOM 2469 C C . ILE B 1 15 ? -3.865 11.688 -7.449 1 98.31 15 ILE B C 1
ATOM 2471 O O . ILE B 1 15 ? -5.008 11.258 -7.301 1 98.31 15 ILE B O 1
ATOM 2475 N N . GLY B 1 16 ? -3.387 12.062 -8.594 1 98.56 16 GLY B N 1
ATOM 2476 C CA . GLY B 1 16 ? -4.18 11.961 -9.812 1 98.56 16 GLY B CA 1
ATOM 2477 C C . GLY B 1 16 ? -4.613 10.539 -10.117 1 98.56 16 GLY B C 1
ATOM 2478 O O . GLY B 1 16 ? -5.746 10.312 -10.547 1 98.56 16 GLY B O 1
ATOM 2479 N N . ILE B 1 17 ? -3.764 9.586 -9.953 1 98.69 17 ILE B N 1
ATOM 2480 C CA . ILE B 1 17 ? -4.066 8.18 -10.195 1 98.69 17 ILE B CA 1
ATOM 2481 C C . ILE B 1 17 ? -5.199 7.73 -9.273 1 98.69 17 ILE B C 1
ATOM 2483 O O . ILE B 1 17 ? -6.137 7.055 -9.711 1 98.69 17 ILE B O 1
ATOM 2487 N N . GLY B 1 18 ? -5.09 8.102 -7.996 1 98.69 18 GLY B N 1
ATOM 2488 C CA . GLY B 1 18 ? -6.18 7.801 -7.086 1 98.69 18 GLY B CA 1
ATOM 2489 C C . GLY B 1 18 ? -7.5 8.422 -7.508 1 98.69 18 GLY B C 1
ATOM 2490 O O . GLY B 1 18 ? -8.539 7.77 -7.465 1 98.69 18 GLY B O 1
ATOM 2491 N N . TYR B 1 19 ? -7.41 9.688 -7.918 1 98.56 19 TYR B N 1
ATOM 2492 C CA . TYR B 1 19 ? -8.594 10.398 -8.391 1 98.56 19 TYR B CA 1
ATOM 2493 C C . TYR B 1 19 ? -9.203 9.695 -9.594 1 98.56 19 TYR B C 1
ATOM 2495 O O . TYR B 1 19 ? -10.422 9.477 -9.641 1 98.56 19 TYR B O 1
ATOM 2503 N N . LEU B 1 20 ? -8.43 9.312 -10.562 1 98.44 20 LEU B N 1
ATOM 2504 C CA . LEU B 1 20 ? -8.883 8.672 -11.789 1 98.44 20 LEU B CA 1
ATOM 2505 C C . LEU B 1 20 ? -9.477 7.297 -11.492 1 98.44 20 LEU B C 1
ATOM 2507 O O . LEU B 1 20 ? -10.438 6.875 -12.141 1 98.44 20 LEU B O 1
ATOM 2511 N N . ALA B 1 21 ? -8.883 6.594 -10.562 1 98.5 21 ALA B N 1
ATOM 2512 C CA . ALA B 1 21 ? -9.398 5.277 -10.188 1 98.5 21 ALA B CA 1
ATOM 2513 C C . ALA B 1 21 ? -10.836 5.371 -9.688 1 98.5 21 ALA B C 1
ATOM 2515 O O . ALA B 1 21 ? -11.68 4.539 -10.031 1 98.5 21 ALA B O 1
ATOM 2516 N N . ARG B 1 22 ? -11.078 6.391 -8.875 1 98.19 22 ARG B N 1
ATOM 2517 C CA . ARG B 1 22 ? -12.43 6.613 -8.391 1 98.19 22 ARG B CA 1
ATOM 2518 C C . ARG B 1 22 ? -13.344 7.098 -9.508 1 98.19 22 ARG B C 1
ATOM 2520 O O . ARG B 1 22 ? -14.492 6.656 -9.617 1 98.19 22 ARG B O 1
ATOM 2527 N N . TRP B 1 23 ? -12.852 7.934 -10.281 1 98 23 TRP B N 1
ATOM 2528 C CA . TRP B 1 23 ? -13.625 8.5 -11.375 1 98 23 TRP B CA 1
ATOM 2529 C C . TRP B 1 23 ? -14.055 7.41 -12.352 1 98 23 TRP B C 1
ATOM 2531 O O . TRP B 1 23 ? -15.188 7.422 -12.844 1 98 23 TRP B O 1
ATOM 2541 N N . ARG B 1 24 ? -13.266 6.406 -12.602 1 97.38 24 ARG B N 1
ATOM 2542 C CA . ARG B 1 24 ? -13.531 5.332 -13.555 1 97.38 24 ARG B CA 1
ATOM 2543 C C . ARG B 1 24 ? -14.32 4.203 -12.898 1 97.38 24 ARG B C 1
ATOM 2545 O O . ARG B 1 24 ? -14.617 3.193 -13.539 1 97.38 24 ARG B O 1
ATOM 2552 N N . GLY B 1 25 ? -14.523 4.336 -11.648 1 97.56 25 GLY B N 1
ATOM 2553 C CA . GLY B 1 25 ? -15.336 3.354 -10.945 1 97.56 25 GLY B CA 1
ATOM 2554 C C . GLY B 1 25 ? -14.57 2.092 -10.594 1 97.56 25 GLY B C 1
ATOM 2555 O O . GLY B 1 25 ? -15.172 1.046 -10.336 1 97.56 25 GLY B O 1
ATOM 2556 N N . LEU B 1 26 ? -13.281 2.166 -10.594 1 97.06 26 LEU B N 1
ATOM 2557 C CA . LEU B 1 26 ? -12.477 1.006 -10.234 1 97.06 26 LEU B CA 1
ATOM 2558 C C . LEU B 1 26 ? -12.609 0.694 -8.742 1 97.06 26 LEU B C 1
ATOM 2560 O O . LEU B 1 26 ? -12.469 -0.46 -8.336 1 97.06 26 LEU B O 1
ATOM 2564 N N . LEU B 1 27 ? -12.758 1.727 -7.926 1 98 27 LEU B N 1
ATOM 2565 C CA . LEU B 1 27 ? -12.961 1.592 -6.488 1 98 27 LEU B CA 1
ATOM 2566 C C . LEU B 1 27 ? -14.164 2.402 -6.027 1 98 27 LEU B C 1
ATOM 2568 O O . LEU B 1 27 ? -14.328 3.557 -6.43 1 98 27 LEU B O 1
ATOM 2572 N N . SER B 1 28 ? -14.992 1.78 -5.199 1 98 28 SER B N 1
ATOM 2573 C CA . SER B 1 28 ? -16.016 2.512 -4.477 1 98 28 SER B CA 1
ATOM 2574 C C . SER B 1 28 ? -15.438 3.271 -3.289 1 98 28 SER B C 1
ATOM 2576 O O . SER B 1 28 ? -14.281 3.049 -2.916 1 98 28 SER B O 1
ATOM 2578 N N . PRO B 1 29 ? -16.25 4.168 -2.711 1 96.94 29 PRO B N 1
ATOM 2579 C CA . PRO B 1 29 ? -15.766 4.863 -1.516 1 96.94 29 PRO B CA 1
ATOM 2580 C C . PRO B 1 29 ? -15.414 3.91 -0.376 1 96.94 29 PRO B C 1
ATOM 2582 O O . PRO B 1 29 ? -14.414 4.113 0.317 1 96.94 29 PRO B O 1
ATOM 2585 N N . VAL B 1 30 ? -16.203 2.922 -0.244 1 97.81 30 VAL B N 1
ATOM 2586 C CA . VAL B 1 30 ? -15.961 1.943 0.812 1 97.81 30 VAL B CA 1
ATOM 2587 C C . VAL B 1 30 ? -14.672 1.181 0.525 1 97.81 30 VAL B C 1
ATOM 2589 O O . VAL B 1 30 ? -13.859 0.962 1.427 1 97.81 30 VAL B O 1
ATOM 2592 N N . GLN B 1 31 ? -14.453 0.799 -0.704 1 98.5 31 GLN B N 1
ATOM 2593 C CA . GLN B 1 31 ? -13.219 0.127 -1.092 1 98.5 31 GLN B CA 1
ATOM 2594 C C . GLN B 1 31 ? -12.008 1.021 -0.847 1 98.5 31 GLN B C 1
ATOM 2596 O O . GLN B 1 31 ? -10.992 0.571 -0.303 1 98.5 31 GLN B O 1
ATOM 2601 N N . LEU B 1 32 ? -12.164 2.242 -1.261 1 98.5 32 LEU B N 1
ATOM 2602 C CA . LEU B 1 32 ? -11.07 3.188 -1.067 1 98.5 32 LEU B CA 1
ATOM 2603 C C . LEU B 1 32 ? -10.758 3.359 0.415 1 98.5 32 LEU B C 1
ATOM 2605 O O . LEU B 1 32 ? -9.594 3.502 0.794 1 98.5 32 LEU B O 1
ATOM 2609 N N . SER B 1 33 ? -11.789 3.379 1.274 1 97.88 33 SER B N 1
ATOM 2610 C CA . SER B 1 33 ? -11.578 3.523 2.711 1 97.88 33 SER B CA 1
ATOM 2611 C C . SER B 1 33 ? -10.773 2.355 3.27 1 97.88 33 SER B C 1
ATOM 2613 O O . SER B 1 33 ? -10.062 2.502 4.27 1 97.88 33 SER B O 1
ATOM 2615 N N . GLY B 1 34 ? -10.844 1.188 2.607 1 98.69 34 GLY B N 1
ATOM 2616 C CA . GLY B 1 34 ? -10.008 0.062 2.986 1 98.69 34 GLY B CA 1
ATOM 2617 C C . GLY B 1 34 ? -8.523 0.335 2.805 1 98.69 34 GLY B C 1
ATOM 2618 O O . GLY B 1 34 ? -7.711 -0.019 3.662 1 98.69 34 GLY B O 1
ATOM 2619 N N . VAL B 1 35 ? -8.172 0.947 1.689 1 98.75 35 VAL B N 1
ATOM 2620 C CA . VAL B 1 35 ? -6.789 1.331 1.445 1 98.75 35 VAL B CA 1
ATOM 2621 C C . VAL B 1 35 ? -6.332 2.328 2.51 1 98.75 35 VAL B C 1
ATOM 2623 O O . VAL B 1 35 ? -5.215 2.232 3.02 1 98.75 35 VAL B O 1
ATOM 2626 N N . GLY B 1 36 ? -7.203 3.234 2.84 1 98.31 36 GLY B N 1
ATOM 2627 C CA . GLY B 1 36 ? -6.906 4.191 3.896 1 98.31 36 GLY B CA 1
ATOM 2628 C C . GLY B 1 36 ? -6.676 3.535 5.246 1 98.31 36 GLY B C 1
ATOM 2629 O O . GLY B 1 36 ? -5.758 3.91 5.977 1 98.31 36 GLY B O 1
ATOM 2630 N N . THR B 1 37 ? -7.527 2.59 5.555 1 98.19 37 THR B N 1
ATOM 2631 C CA . THR B 1 37 ? -7.395 1.862 6.812 1 98.19 37 THR B CA 1
ATOM 2632 C C . THR B 1 37 ? -6.066 1.117 6.867 1 98.19 37 THR B C 1
ATOM 2634 O O . THR B 1 37 ? -5.395 1.111 7.902 1 98.19 37 THR B O 1
ATOM 2637 N N . PHE B 1 38 ? -5.703 0.509 5.801 1 98.69 38 PHE B N 1
ATOM 2638 C CA . PHE B 1 38 ? -4.406 -0.155 5.695 1 98.69 38 PHE B CA 1
ATOM 2639 C C . PHE B 1 38 ? -3.273 0.822 5.98 1 98.69 38 PHE B C 1
ATOM 2641 O O . PHE B 1 38 ? -2.344 0.502 6.727 1 98.69 38 PHE B O 1
ATOM 2648 N N . VAL B 1 39 ? -3.33 1.994 5.418 1 98.44 39 VAL B N 1
ATOM 2649 C CA . VAL B 1 39 ? -2.287 3 5.59 1 98.44 39 VAL B CA 1
ATOM 2650 C C . VAL B 1 39 ? -2.271 3.488 7.035 1 98.44 39 VAL B C 1
ATOM 2652 O O . VAL B 1 39 ? -1.224 3.496 7.684 1 98.44 39 VAL B O 1
ATOM 2655 N N . LEU B 1 40 ? -3.416 3.811 7.555 1 96.69 40 LEU B N 1
ATOM 2656 C CA . LEU B 1 40 ? -3.541 4.477 8.844 1 96.69 40 LEU B CA 1
ATOM 2657 C C . LEU B 1 40 ? -3.182 3.527 9.984 1 96.69 40 LEU B C 1
ATOM 2659 O O . LEU B 1 40 ? -2.549 3.934 10.961 1 96.69 40 LEU B O 1
ATOM 2663 N N . TYR B 1 41 ? -3.531 2.285 9.828 1 97.69 41 TYR B N 1
ATOM 2664 C CA . TYR B 1 41 ? -3.42 1.372 10.961 1 97.69 41 TYR B CA 1
ATOM 2665 C C . TYR B 1 41 ? -2.146 0.54 10.867 1 97.69 41 TYR B C 1
ATOM 2667 O O . TYR B 1 41 ? -1.694 -0.027 11.859 1 97.69 41 TYR B O 1
ATOM 2675 N N . PHE B 1 42 ? -1.549 0.493 9.711 1 98.44 42 PHE B N 1
ATOM 2676 C CA . PHE B 1 42 ? -0.448 -0.455 9.586 1 98.44 42 PHE B CA 1
ATOM 2677 C C . PHE B 1 42 ? 0.777 0.212 8.977 1 98.44 42 PHE B C 1
ATOM 2679 O O . PHE B 1 42 ? 1.866 0.172 9.547 1 98.44 42 PHE B O 1
ATOM 2686 N N . SER B 1 43 ? 0.655 0.869 7.836 1 98.25 43 SER B N 1
ATOM 2687 C CA . SER B 1 43 ? 1.814 1.395 7.121 1 98.25 43 SER B CA 1
ATOM 2688 C C . SER B 1 43 ? 2.414 2.594 7.848 1 98.25 43 SER B C 1
ATOM 2690 O O . SER B 1 43 ? 3.629 2.664 8.039 1 98.25 43 SER B O 1
ATOM 2692 N N . LEU B 1 44 ? 1.602 3.525 8.273 1 96.69 44 LEU B N 1
ATOM 2693 C CA . LEU B 1 44 ? 2.096 4.742 8.914 1 96.69 44 LEU B CA 1
ATOM 2694 C C . LEU B 1 44 ? 2.693 4.434 10.281 1 96.69 44 LEU B C 1
ATOM 2696 O O . LEU B 1 44 ? 3.777 4.914 10.609 1 96.69 44 LEU B O 1
ATOM 2700 N N . PRO B 1 45 ? 2.014 3.635 11.094 1 96.81 45 PRO B N 1
ATOM 2701 C CA . PRO B 1 45 ? 2.65 3.252 12.359 1 96.81 45 PRO B CA 1
ATOM 2702 C C . PRO B 1 45 ? 4 2.57 12.156 1 96.81 45 PRO B C 1
ATOM 2704 O O . PRO B 1 45 ? 4.953 2.846 12.891 1 96.81 45 PRO B O 1
ATOM 2707 N N . ALA B 1 46 ? 4.047 1.681 11.18 1 97.94 46 ALA B N 1
ATOM 2708 C CA . ALA B 1 46 ? 5.309 1.014 10.875 1 97.94 46 ALA B CA 1
ATOM 2709 C C . ALA B 1 46 ? 6.383 2.025 10.484 1 97.94 46 ALA B C 1
ATOM 2711 O O . ALA B 1 46 ? 7.551 1.881 10.867 1 97.94 46 ALA B O 1
ATOM 2712 N N . LEU B 1 47 ? 5.98 2.955 9.734 1 96.06 47 LEU B N 1
ATOM 2713 C CA . LEU B 1 47 ? 6.898 4.004 9.297 1 96.06 47 LEU B CA 1
ATOM 2714 C C . LEU B 1 47 ? 7.461 4.766 10.492 1 96.06 47 LEU B C 1
ATOM 2716 O O . LEU B 1 47 ? 8.664 5.035 10.555 1 96.06 47 LEU B O 1
ATOM 2720 N N . VAL B 1 48 ? 6.617 5.137 11.414 1 93.81 48 VAL B N 1
ATOM 2721 C CA . VAL B 1 48 ? 7.035 5.867 12.609 1 93.81 48 VAL B CA 1
ATOM 2722 C C . VAL B 1 48 ? 7.961 4.996 13.453 1 93.81 48 VAL B C 1
ATOM 2724 O O . VAL B 1 48 ? 8.992 5.465 13.945 1 93.81 48 VAL B O 1
ATOM 2727 N N . ILE B 1 49 ? 7.59 3.742 13.641 1 95.5 49 ILE B N 1
ATOM 2728 C CA . ILE B 1 49 ? 8.43 2.809 14.383 1 95.5 49 ILE B CA 1
ATOM 2729 C C . ILE B 1 49 ? 9.805 2.721 13.727 1 95.5 49 ILE B C 1
ATOM 2731 O O . ILE B 1 49 ? 10.836 2.789 14.406 1 95.5 49 ILE B O 1
ATOM 2735 N N . LYS B 1 50 ? 9.82 2.57 12.422 1 94.81 50 LYS B N 1
ATOM 2736 C CA . LYS B 1 50 ? 11.07 2.484 11.672 1 94.81 50 LYS B CA 1
ATOM 2737 C C . LYS B 1 50 ? 11.93 3.727 11.891 1 94.81 50 LYS B C 1
ATOM 2739 O O . LYS B 1 50 ? 13.133 3.623 12.133 1 94.81 50 LYS B O 1
ATOM 2744 N N . ALA B 1 51 ? 11.32 4.828 11.828 1 89.81 51 ALA B N 1
ATOM 2745 C CA . ALA B 1 51 ? 12.031 6.094 11.977 1 89.81 51 ALA B CA 1
ATOM 2746 C C . ALA B 1 51 ? 12.664 6.203 13.367 1 89.81 51 ALA B C 1
ATOM 2748 O O . ALA B 1 51 ? 13.766 6.746 13.508 1 89.81 51 ALA B O 1
ATOM 2749 N N . LEU B 1 52 ? 12.016 5.711 14.344 1 89.75 52 LEU B N 1
ATOM 2750 C CA . LEU B 1 52 ? 12.453 5.848 15.727 1 89.75 52 LEU B CA 1
ATOM 2751 C C . LEU B 1 52 ? 13.5 4.793 16.062 1 89.75 52 LEU B C 1
ATOM 2753 O O . LEU B 1 52 ? 14.336 5.008 16.953 1 89.75 52 LEU B O 1
ATOM 2757 N N . THR B 1 53 ? 13.477 3.723 15.352 1 90 53 THR B N 1
ATOM 2758 C CA . THR B 1 53 ? 14.344 2.619 15.742 1 90 53 THR B CA 1
ATOM 2759 C C . THR B 1 53 ? 15.602 2.59 14.875 1 90 53 THR B C 1
ATOM 2761 O O . THR B 1 53 ? 16.578 1.906 15.211 1 90 53 THR B O 1
ATOM 2764 N N . GLN B 1 54 ? 15.633 3.281 13.82 1 82.94 54 GLN B N 1
ATOM 2765 C CA . GLN B 1 54 ? 16.797 3.25 12.938 1 82.94 54 GLN B CA 1
ATOM 2766 C C . GLN B 1 54 ? 17.75 4.406 13.242 1 82.94 54 GLN B C 1
ATOM 2768 O O . GLN B 1 54 ? 18.828 4.508 12.641 1 82.94 54 GLN B O 1
ATOM 2773 N N . SER B 1 55 ? 17.422 5.242 14.117 1 77.5 55 SER B N 1
ATOM 2774 C CA . SER B 1 55 ? 18.25 6.375 14.492 1 77.5 55 SER B CA 1
ATOM 2775 C C . SER B 1 55 ? 18.391 6.48 16 1 77.5 55 SER B C 1
ATOM 2777 O O . SER B 1 55 ? 17.5 6.051 16.75 1 77.5 55 SER B O 1
ATOM 2779 N N . PRO B 1 56 ? 19.547 6.961 16.406 1 77 56 PRO B N 1
ATOM 2780 C CA . PRO B 1 56 ? 19.641 7.246 17.844 1 77 56 PRO B CA 1
ATOM 2781 C C . PRO B 1 56 ? 18.547 8.188 18.328 1 77 56 PRO B C 1
ATOM 2783 O O . PRO B 1 56 ? 18.156 9.109 17.609 1 77 56 PRO B O 1
ATOM 2786 N N . LEU B 1 57 ? 18.031 7.809 19.531 1 69.62 57 LEU B N 1
ATOM 2787 C CA . LEU B 1 57 ? 16.875 8.508 20.094 1 69.62 57 LEU B CA 1
ATOM 2788 C C . LEU B 1 57 ? 17.141 10.008 20.188 1 69.62 57 LEU B C 1
ATOM 2790 O O . LEU B 1 57 ? 16.25 10.82 19.922 1 69.62 57 LEU B O 1
ATOM 2794 N N . GLU B 1 58 ? 18.344 10.344 20.625 1 71.38 58 GLU B N 1
ATOM 2795 C CA . GLU B 1 58 ? 18.703 11.758 20.766 1 71.38 58 GLU B CA 1
ATOM 2796 C C . GLU B 1 58 ? 18.547 12.508 19.453 1 71.38 58 GLU B C 1
ATOM 2798 O O . GLU B 1 58 ? 18.359 13.727 19.438 1 71.38 58 GLU B O 1
ATOM 2803 N N . ASP B 1 59 ? 18.453 11.695 18.484 1 76.31 59 ASP B N 1
ATOM 2804 C CA . ASP B 1 59 ? 18.391 12.305 17.156 1 76.31 59 ASP B CA 1
ATOM 2805 C C . ASP B 1 59 ? 16.969 12.281 16.609 1 76.31 59 ASP B C 1
ATOM 2807 O O . ASP B 1 59 ? 16.688 12.867 15.562 1 76.31 59 ASP B O 1
ATOM 2811 N N . VAL B 1 60 ? 16.109 11.695 17.391 1 76.5 60 VAL B N 1
ATOM 2812 C CA . VAL B 1 60 ? 14.773 11.516 16.828 1 76.5 60 VAL B CA 1
ATOM 2813 C C . VAL B 1 60 ? 13.828 12.586 17.375 1 76.5 60 VAL B C 1
ATOM 2815 O O . VAL B 1 60 ? 13.102 13.227 16.609 1 76.5 60 VAL B O 1
ATOM 2818 N N . ILE B 1 61 ? 13.883 12.836 18.672 1 86.5 61 ILE B N 1
ATOM 2819 C CA . ILE B 1 61 ? 13.047 13.867 19.281 1 86.5 61 ILE B CA 1
ATOM 2820 C C . ILE B 1 61 ? 13.883 15.117 19.547 1 86.5 61 ILE B C 1
ATOM 2822 O O . ILE B 1 61 ? 14.859 15.07 20.312 1 86.5 61 ILE B O 1
ATOM 2826 N N . ASN B 1 62 ? 13.57 16.156 18.891 1 93.25 62 ASN B N 1
ATOM 2827 C CA . ASN B 1 62 ? 14.258 17.438 19.031 1 93.25 62 ASN B CA 1
ATOM 2828 C C . ASN B 1 62 ? 13.367 18.484 19.703 1 93.25 62 ASN B C 1
ATOM 2830 O O . ASN B 1 62 ? 12.336 18.875 19.156 1 93.25 62 ASN B O 1
ATOM 2834 N N . ALA B 1 63 ? 13.797 18.938 20.828 1 93.69 63 ALA B N 1
ATOM 2835 C CA . ALA B 1 63 ? 13 19.859 21.625 1 93.69 63 ALA B CA 1
ATOM 2836 C C . ALA B 1 63 ? 12.797 21.188 20.906 1 93.69 63 ALA B C 1
ATOM 2838 O O . ALA B 1 63 ? 11.75 21.812 21.047 1 93.69 63 ALA B O 1
ATOM 2839 N N . HIS B 1 64 ? 13.805 21.578 20.188 1 95.62 64 HIS B N 1
ATOM 2840 C CA . HIS B 1 64 ? 13.703 22.828 19.453 1 95.62 64 HIS B CA 1
ATOM 2841 C C . HIS B 1 64 ? 12.641 22.734 18.359 1 95.62 64 HIS B C 1
ATOM 2843 O O . HIS B 1 64 ? 11.883 23.672 18.141 1 95.62 64 HIS B O 1
ATOM 2849 N N . PHE B 1 65 ? 12.633 21.594 17.703 1 97 65 PHE B N 1
ATOM 2850 C CA . PHE B 1 65 ? 11.625 21.375 16.672 1 97 65 PHE B CA 1
ATOM 2851 C C . PHE B 1 65 ? 10.227 21.359 17.281 1 97 65 PHE B C 1
ATOM 2853 O O . PHE B 1 65 ? 9.328 22.062 16.797 1 97 65 PHE B O 1
ATOM 2860 N N . LEU B 1 66 ? 10.102 20.594 18.344 1 96.69 66 LEU B N 1
ATOM 2861 C CA . LEU B 1 66 ? 8.797 20.469 18.984 1 96.69 66 LEU B CA 1
ATOM 2862 C C . LEU B 1 66 ? 8.297 21.812 19.5 1 96.69 66 LEU B C 1
ATOM 2864 O O . LEU B 1 66 ? 7.113 22.141 19.375 1 96.69 66 LEU B O 1
ATOM 2868 N N . LEU B 1 67 ? 9.133 22.531 19.984 1 97 67 LEU B N 1
ATOM 2869 C CA . LEU B 1 67 ? 8.766 23.844 20.531 1 97 67 LEU B CA 1
ATOM 2870 C C . LEU B 1 67 ? 8.352 24.797 19.422 1 97 67 LEU B C 1
ATOM 2872 O O . LEU B 1 67 ? 7.293 25.422 19.5 1 97 67 LEU B O 1
ATOM 2876 N N . ALA B 1 68 ? 9.172 24.906 18.406 1 97.81 68 ALA B N 1
ATOM 2877 C CA . ALA B 1 68 ? 8.906 25.875 17.344 1 97.81 68 ALA B CA 1
ATOM 2878 C C . ALA B 1 68 ? 7.684 25.469 16.516 1 97.81 68 ALA B C 1
ATOM 2880 O O . ALA B 1 68 ? 6.801 26.281 16.266 1 97.81 68 ALA B O 1
ATOM 2881 N N . TYR B 1 69 ? 7.648 24.25 16.125 1 98.44 69 TYR B N 1
ATOM 2882 C CA . TYR B 1 69 ? 6.516 23.766 15.344 1 98.44 69 TYR B CA 1
ATOM 2883 C C . TYR B 1 69 ? 5.238 23.766 16.172 1 98.44 69 TYR B C 1
ATOM 2885 O O . TYR B 1 69 ? 4.176 24.156 15.688 1 98.44 69 TYR B O 1
ATOM 2893 N N . GLY B 1 70 ? 5.363 23.297 17.422 1 98.38 70 GLY B N 1
ATOM 2894 C CA . GLY B 1 70 ? 4.223 23.297 18.328 1 98.38 70 GLY B CA 1
ATOM 2895 C C . GLY B 1 70 ? 3.678 24.688 18.609 1 98.38 70 GLY B C 1
ATOM 2896 O O . GLY B 1 70 ? 2.471 24.922 18.516 1 98.38 70 GLY B O 1
ATOM 2897 N N . MET B 1 71 ? 4.547 25.578 18.906 1 98.19 71 MET B N 1
ATOM 2898 C CA . MET B 1 71 ? 4.133 26.953 19.203 1 98.19 71 MET B CA 1
ATOM 2899 C C . MET B 1 71 ? 3.521 27.609 17.969 1 98.19 71 MET B C 1
ATOM 2901 O O . MET B 1 71 ? 2.498 28.281 18.062 1 98.19 71 MET B O 1
ATOM 2905 N N . GLY B 1 72 ? 4.191 27.406 16.828 1 98.56 72 GLY B N 1
ATOM 2906 C CA . GLY B 1 72 ? 3.637 27.953 15.602 1 98.56 72 GLY B CA 1
ATOM 2907 C C . GLY B 1 72 ? 2.234 27.453 15.312 1 98.56 72 GLY B C 1
ATOM 2908 O O . GLY B 1 72 ? 1.363 28.234 14.914 1 98.56 72 GLY B O 1
ATOM 2909 N N . SER B 1 73 ? 2.006 26.188 15.484 1 98.75 73 SER B N 1
ATOM 2910 C CA . SER B 1 73 ? 0.695 25.594 15.25 1 98.75 73 SER B CA 1
ATOM 2911 C C . SER B 1 73 ? -0.327 26.078 16.266 1 98.75 73 SER B C 1
ATOM 2913 O O . SER B 1 73 ? -1.48 26.344 15.922 1 98.75 73 SER B O 1
ATOM 2915 N N . LEU B 1 74 ? 0.094 26.188 17.531 1 98.44 74 LEU B N 1
ATOM 2916 C CA . LEU B 1 74 ? -0.793 26.672 18.594 1 98.44 74 LEU B CA 1
ATOM 2917 C C . LEU B 1 74 ? -1.171 28.125 18.359 1 98.44 74 LEU B C 1
ATOM 2919 O O . LEU B 1 74 ? -2.314 28.516 18.594 1 98.44 74 LEU B O 1
ATOM 2923 N N . ILE B 1 75 ? -0.209 28.906 17.984 1 98.62 75 ILE B N 1
ATOM 2924 C CA . ILE B 1 75 ? -0.479 30.312 17.703 1 98.62 75 ILE B CA 1
ATOM 2925 C C . ILE B 1 75 ? -1.445 30.422 16.516 1 98.62 75 ILE B C 1
ATOM 2927 O O . ILE B 1 75 ? -2.352 31.266 16.531 1 98.62 75 ILE B O 1
ATOM 2931 N N . THR B 1 76 ? -1.25 29.578 15.477 1 98.75 76 THR B N 1
ATOM 2932 C CA . THR B 1 76 ? -2.191 29.547 14.359 1 98.75 76 THR B CA 1
ATOM 2933 C C . THR B 1 76 ? -3.602 29.234 14.852 1 98.75 76 THR B C 1
ATOM 2935 O O . THR B 1 76 ? -4.555 29.938 14.508 1 98.75 76 THR B O 1
ATOM 2938 N N . LEU B 1 77 ? -3.709 28.188 15.648 1 98.56 77 LEU B N 1
ATOM 2939 C CA . LEU B 1 77 ? -5 27.781 16.188 1 98.56 77 LEU B CA 1
ATOM 2940 C C . LEU B 1 77 ? -5.648 28.922 16.969 1 98.56 77 LEU B C 1
ATOM 2942 O O . LEU B 1 77 ? -6.824 29.234 16.766 1 98.56 77 LEU B O 1
ATOM 2946 N N . ALA B 1 78 ? -4.883 29.562 17.812 1 98.38 78 ALA B N 1
ATOM 2947 C CA . ALA B 1 78 ? -5.387 30.641 18.672 1 98.38 78 ALA B CA 1
ATOM 2948 C C . ALA B 1 78 ? -5.789 31.859 17.859 1 98.38 78 ALA B C 1
ATOM 2950 O O . ALA B 1 78 ? -6.84 32.469 18.109 1 98.38 78 ALA B O 1
ATOM 2951 N N . LEU B 1 79 ? -4.953 32.219 16.953 1 98.38 79 LEU B N 1
ATOM 2952 C CA . LEU B 1 79 ? -5.207 33.438 16.156 1 98.38 79 LEU B CA 1
ATOM 2953 C C . LEU B 1 79 ? -6.445 33.25 15.281 1 98.38 79 LEU B C 1
ATOM 2955 O O . LEU B 1 79 ? -7.254 34.156 15.141 1 98.38 79 LEU B O 1
ATOM 2959 N N . VAL B 1 80 ? -6.547 32.094 14.633 1 98.31 80 VAL B N 1
ATOM 2960 C CA . VAL B 1 80 ? -7.691 31.828 13.766 1 98.31 80 VAL B CA 1
ATOM 2961 C C . VAL B 1 80 ? -8.969 31.734 14.609 1 98.31 80 VAL B C 1
ATOM 2963 O O . VAL B 1 80 ? -10.016 32.25 14.211 1 98.31 80 VAL B O 1
ATOM 2966 N N . LEU B 1 81 ? -8.875 31.078 15.75 1 97.81 81 LEU B N 1
ATOM 2967 C CA . LEU B 1 81 ? -10.016 31.016 16.656 1 97.81 81 LEU B CA 1
ATOM 2968 C C . LEU B 1 81 ? -10.492 32.406 17.031 1 97.81 81 LEU B C 1
ATOM 2970 O O . LEU B 1 81 ? -11.688 32.719 16.984 1 97.81 81 LEU B O 1
ATOM 2974 N N . TYR B 1 82 ? -9.586 33.219 17.438 1 97.94 82 TYR B N 1
ATOM 2975 C CA . TYR B 1 82 ? -9.891 34.594 17.844 1 97.94 82 TYR B CA 1
ATOM 2976 C C . TYR B 1 82 ? -10.516 35.375 16.688 1 97.94 82 TYR B C 1
ATOM 2978 O O . TYR B 1 82 ? -11.555 36 16.859 1 97.94 82 TYR B O 1
ATOM 2986 N N . ALA B 1 83 ? -9.898 35.281 15.523 1 97.56 83 ALA B N 1
ATOM 2987 C CA . ALA B 1 83 ? -10.391 36.031 14.359 1 97.56 83 ALA B CA 1
ATOM 2988 C C . ALA B 1 83 ? -11.773 35.562 13.945 1 97.56 83 ALA B C 1
ATOM 2990 O O . ALA B 1 83 ? -12.641 36.344 13.594 1 97.56 83 ALA B O 1
ATOM 2991 N N . ALA B 1 84 ? -11.969 34.25 13.938 1 96.75 84 ALA B N 1
ATOM 2992 C CA . ALA B 1 84 ? -13.258 33.656 13.555 1 96.75 84 ALA B CA 1
ATOM 2993 C C . ALA B 1 84 ? -14.352 34.094 14.531 1 96.75 84 ALA B C 1
ATOM 2995 O O . ALA B 1 84 ? -15.477 34.375 14.117 1 96.75 84 ALA B O 1
ATOM 2996 N N . ARG B 1 85 ? -14.008 34.125 15.828 1 96.12 85 ARG B N 1
ATOM 2997 C CA . ARG B 1 85 ? -14.984 34.469 16.859 1 96.12 85 ARG B CA 1
ATOM 2998 C C . ARG B 1 85 ? -15.312 35.969 16.828 1 96.12 85 ARG B C 1
ATOM 3000 O O . ARG B 1 85 ? -16.484 36.344 16.922 1 96.12 85 ARG B O 1
ATOM 3007 N N . HIS B 1 86 ? -14.336 36.719 16.656 1 96.5 86 HIS B N 1
ATOM 3008 C CA . HIS B 1 86 ? -14.523 38.125 16.938 1 96.5 86 HIS B CA 1
ATOM 3009 C C . HIS B 1 86 ? -14.75 38.906 15.648 1 96.5 86 HIS B C 1
ATOM 3011 O O . HIS B 1 86 ? -15.516 39.875 15.625 1 96.5 86 HIS B O 1
ATOM 3017 N N . PHE B 1 87 ? -14.102 38.562 14.633 1 95.06 87 PHE B N 1
ATOM 3018 C CA . PHE B 1 87 ? -14.219 39.312 13.391 1 95.06 87 PHE B CA 1
ATOM 3019 C C . PHE B 1 87 ? -15.258 38.688 12.469 1 95.06 87 PHE B C 1
ATOM 3021 O O . PHE B 1 87 ? -15.984 39.406 11.766 1 95.06 87 PHE B O 1
ATOM 3028 N N . MET B 1 88 ? -15.273 37.344 12.516 1 92.94 88 MET B N 1
ATOM 3029 C CA . MET B 1 88 ? -16.219 36.656 11.633 1 92.94 88 MET B CA 1
ATOM 3030 C C . MET B 1 88 ? -17.484 36.281 12.375 1 92.94 88 MET B C 1
ATOM 3032 O O . MET B 1 88 ? -18.469 35.875 11.766 1 92.94 88 MET B O 1
ATOM 3036 N N . ARG B 1 89 ? -17.547 36.375 13.656 1 95.62 89 ARG B N 1
ATOM 3037 C CA . ARG B 1 89 ? -18.703 36.188 14.523 1 95.62 89 ARG B CA 1
ATOM 3038 C C . ARG B 1 89 ? -19.266 34.781 14.367 1 95.62 89 ARG B C 1
ATOM 3040 O O . ARG B 1 89 ? -20.484 34.594 14.305 1 95.62 89 ARG B O 1
ATOM 3047 N N . LYS B 1 90 ? -18.375 33.875 14.203 1 94.94 90 LYS B N 1
ATOM 3048 C CA . LYS B 1 90 ? -18.797 32.469 14.125 1 94.94 90 LYS B CA 1
ATOM 3049 C C . LYS B 1 90 ? -19.016 31.891 15.516 1 94.94 90 LYS B C 1
ATOM 3051 O O . LYS B 1 90 ? -18.344 32.281 16.469 1 94.94 90 LYS B O 1
ATOM 3056 N N . PRO B 1 91 ? -20.016 30.969 15.578 1 94.88 91 PRO B N 1
ATOM 3057 C CA . PRO B 1 91 ? -20.109 30.219 16.828 1 94.88 91 PRO B CA 1
ATOM 3058 C C . PRO B 1 91 ? -18.828 29.5 17.188 1 94.88 91 PRO B C 1
ATOM 3060 O O . PRO B 1 91 ? -18.047 29.125 16.281 1 94.88 91 PRO B O 1
ATOM 3063 N N . LEU B 1 92 ? -18.625 29.297 18.453 1 94.62 92 LEU B N 1
ATOM 3064 C CA . LEU B 1 92 ? -17.359 28.75 18.953 1 94.62 92 LEU B CA 1
ATOM 3065 C C . LEU B 1 92 ? -17.047 27.422 18.266 1 94.62 92 LEU B C 1
ATOM 3067 O O . LEU B 1 92 ? -15.883 27.156 17.922 1 94.62 92 LEU B O 1
ATOM 3071 N N . GLY B 1 93 ? -18.094 26.547 18.078 1 94.44 93 GLY B N 1
ATOM 3072 C CA . GLY B 1 93 ? -17.891 25.266 17.406 1 94.44 93 GLY B CA 1
ATOM 3073 C C . GLY B 1 93 ? -17.328 25.406 16 1 94.44 93 GLY B C 1
ATOM 3074 O O . GLY B 1 93 ? -16.344 24.75 15.656 1 94.44 93 GLY B O 1
ATOM 3075 N N . GLU B 1 94 ? -17.906 26.234 15.242 1 95.69 94 GLU B N 1
ATOM 3076 C CA . GLU B 1 94 ? -17.469 26.484 13.875 1 95.69 94 GLU B CA 1
ATOM 3077 C C . GLU B 1 94 ? -16.078 27.141 13.852 1 95.69 94 GLU B C 1
ATOM 3079 O O . GLU B 1 94 ? -15.25 26.797 13.016 1 95.69 94 GLU B O 1
ATOM 3084 N N . ALA B 1 95 ? -15.898 28.047 14.766 1 97.12 95 ALA B N 1
ATOM 3085 C CA . ALA B 1 95 ? -14.617 28.75 14.859 1 97.12 95 ALA B CA 1
ATOM 3086 C C . ALA B 1 95 ? -13.484 27.781 15.188 1 97.12 95 ALA B C 1
ATOM 3088 O O . ALA B 1 95 ? -12.398 27.859 14.602 1 97.12 95 ALA B O 1
ATOM 3089 N N . ALA B 1 96 ? -13.742 26.891 16.094 1 96.69 96 ALA B N 1
ATOM 3090 C CA . ALA B 1 96 ? -12.75 25.891 16.484 1 96.69 96 ALA B CA 1
ATOM 3091 C C . ALA B 1 96 ? -12.406 24.953 15.336 1 96.69 96 ALA B C 1
ATOM 3093 O O . ALA B 1 96 ? -11.242 24.609 15.133 1 96.69 96 ALA B O 1
ATOM 3094 N N . ILE B 1 97 ? -13.414 24.609 14.609 1 96.38 97 ILE B N 1
ATOM 3095 C CA . ILE B 1 97 ? -13.195 23.734 13.469 1 96.38 97 ILE B CA 1
ATOM 3096 C C . ILE B 1 97 ? -12.422 24.469 12.383 1 96.38 97 ILE B C 1
ATOM 3098 O O . ILE B 1 97 ? -11.547 23.891 11.727 1 96.38 97 ILE B O 1
ATOM 3102 N N . GLN B 1 98 ? -12.758 25.672 12.164 1 97.56 98 GLN B N 1
ATOM 3103 C CA . GLN B 1 98 ? -11.984 26.469 11.219 1 97.56 98 GLN B CA 1
ATOM 3104 C C . GLN B 1 98 ? -10.523 26.562 11.641 1 97.56 98 GLN B C 1
ATOM 3106 O O . GLN B 1 98 ? -9.625 26.422 10.805 1 97.56 98 GLN B O 1
ATOM 3111 N N . ALA B 1 99 ? -10.289 26.812 12.883 1 98.31 99 ALA B N 1
ATOM 3112 C CA . ALA B 1 99 ? -8.938 26.891 13.422 1 98.31 99 ALA B CA 1
ATOM 3113 C C . ALA B 1 99 ? -8.203 25.562 13.234 1 98.31 99 ALA B C 1
ATOM 3115 O O . ALA B 1 99 ? -7.012 25.547 12.906 1 98.31 99 ALA B O 1
ATOM 3116 N N . LEU B 1 100 ? -8.883 24.484 13.43 1 97.25 100 LEU B N 1
ATOM 3117 C CA . LEU B 1 100 ? -8.312 23.156 13.234 1 97.25 100 LEU B CA 1
ATOM 3118 C C . LEU B 1 100 ? -7.852 22.969 11.797 1 97.25 100 LEU B C 1
ATOM 3120 O O . LEU B 1 100 ? -6.727 22.516 11.555 1 97.25 100 LEU B O 1
ATOM 3124 N N . GLY B 1 101 ? -8.656 23.375 10.883 1 98 101 GLY B N 1
ATOM 3125 C CA . GLY B 1 101 ? -8.336 23.219 9.469 1 98 101 GLY B CA 1
ATOM 3126 C C . GLY B 1 101 ? -7.098 24 9.055 1 98 101 GLY B C 1
ATOM 3127 O O . GLY B 1 101 ? -6.387 23.594 8.133 1 98 101 GLY B O 1
ATOM 3128 N N . MET B 1 102 ? -6.773 25.016 9.758 1 98.62 102 MET B N 1
ATOM 3129 C CA . MET B 1 102 ? -5.684 25.906 9.375 1 98.62 102 MET B CA 1
ATOM 3130 C C . MET B 1 102 ? -4.41 25.578 10.141 1 98.62 102 MET B C 1
ATOM 3132 O O . MET B 1 102 ? -3.326 26.047 9.789 1 98.62 102 MET B O 1
ATOM 3136 N N . SER B 1 103 ? -4.539 24.734 11.188 1 98.62 103 SER B N 1
ATOM 3137 C CA . SER B 1 103 ? -3.393 24.562 12.078 1 98.62 103 SER B CA 1
ATOM 3138 C C . SER B 1 103 ? -2.9 23.109 12.062 1 98.62 103 SER B C 1
ATOM 3140 O O . SER B 1 103 ? -1.896 22.797 12.703 1 98.62 103 SER B O 1
ATOM 3142 N N . ALA B 1 104 ? -3.58 22.25 11.398 1 97.69 104 ALA B N 1
ATOM 3143 C CA . ALA B 1 104 ? -3.184 20.844 11.32 1 97.69 104 ALA B CA 1
ATOM 3144 C C . ALA B 1 104 ? -2.875 20.438 9.883 1 97.69 104 ALA B C 1
ATOM 3146 O O . ALA B 1 104 ? -3.717 20.578 8.992 1 97.69 104 ALA B O 1
ATOM 3147 N N . SER B 1 105 ? -1.725 19.875 9.695 1 98.25 105 SER B N 1
ATOM 3148 C CA . SER B 1 105 ? -1.25 19.516 8.367 1 98.25 105 SER B CA 1
ATOM 3149 C C . SER B 1 105 ? -1.555 18.047 8.047 1 98.25 105 SER B C 1
ATOM 3151 O O . SER B 1 105 ? -1.717 17.234 8.961 1 98.25 105 SER B O 1
ATOM 3153 N N . ASN B 1 106 ? -1.731 17.797 6.801 1 97.62 106 ASN B N 1
ATOM 3154 C CA . ASN B 1 106 ? -1.736 16.406 6.359 1 97.62 106 ASN B CA 1
ATOM 3155 C C . ASN B 1 106 ? -0.335 15.797 6.387 1 97.62 106 ASN B C 1
ATOM 3157 O O . ASN B 1 106 ? 0.24 15.5 5.34 1 97.62 106 ASN B O 1
ATOM 3161 N N . SER B 1 107 ? 0.204 15.578 7.543 1 97.56 107 SER B N 1
ATOM 3162 C CA . SER B 1 107 ? 1.586 15.164 7.758 1 97.56 107 SER B CA 1
ATOM 3163 C C . SER B 1 107 ? 1.8 13.711 7.332 1 97.56 107 SER B C 1
ATOM 3165 O O . SER B 1 107 ? 2.844 13.375 6.77 1 97.56 107 SER B O 1
ATOM 3167 N N . GLY B 1 108 ? 0.836 12.938 7.551 1 95.75 108 GLY B N 1
ATOM 3168 C CA . GLY B 1 108 ? 0.955 11.516 7.293 1 95.75 108 GLY B CA 1
ATOM 3169 C C . GLY B 1 108 ? 0.818 11.164 5.824 1 95.75 108 GLY B C 1
ATOM 3170 O O . GLY B 1 108 ? 1.66 10.453 5.27 1 95.75 108 GLY B O 1
ATOM 3171 N N . PHE B 1 109 ? -0.154 11.711 5.172 1 95.81 109 PHE B N 1
ATOM 3172 C CA . PHE B 1 109 ? -0.494 11.25 3.832 1 95.81 109 PHE B CA 1
ATOM 3173 C C . PHE B 1 109 ? 0.236 12.062 2.773 1 95.81 109 PHE B C 1
ATOM 3175 O O . PHE B 1 109 ? 0.519 11.562 1.682 1 95.81 109 PHE B O 1
ATOM 3182 N N . ILE B 1 110 ? 0.563 13.297 3.066 1 97.31 110 ILE B N 1
ATOM 3183 C CA . ILE B 1 110 ? 1.213 14.133 2.057 1 97.31 110 ILE B CA 1
ATOM 3184 C C . ILE B 1 110 ? 2.568 14.609 2.576 1 97.31 110 ILE B C 1
ATOM 3186 O O . ILE B 1 110 ? 3.576 14.516 1.873 1 97.31 110 ILE B O 1
ATOM 3190 N N . GLY B 1 111 ? 2.635 15.055 3.775 1 97.75 111 GLY B N 1
ATOM 3191 C CA . GLY B 1 111 ? 3.854 15.609 4.344 1 97.75 111 GLY B CA 1
ATOM 3192 C C . GLY B 1 111 ? 5.027 14.648 4.277 1 97.75 111 GLY B C 1
ATOM 3193 O O . GLY B 1 111 ? 6.109 15.016 3.812 1 97.75 111 GLY B O 1
ATOM 3194 N N . TYR B 1 112 ? 4.852 13.453 4.695 1 96.75 112 TYR B N 1
ATOM 3195 C CA . TYR B 1 112 ? 5.938 12.477 4.715 1 96.75 112 TYR B CA 1
ATOM 3196 C C . TYR B 1 112 ? 6.449 12.203 3.307 1 96.75 112 TYR B C 1
ATOM 3198 O O . TYR B 1 112 ? 7.652 12.281 3.051 1 96.75 112 TYR B O 1
ATOM 3206 N N . PRO B 1 113 ? 5.539 11.852 2.367 1 95.94 113 PRO B N 1
ATOM 3207 C CA . PRO B 1 113 ? 6.043 11.578 1.02 1 95.94 113 PRO B CA 1
ATOM 3208 C C . PRO B 1 113 ? 6.863 12.734 0.455 1 95.94 113 PRO B C 1
ATOM 3210 O O . PRO B 1 113 ? 7.895 12.508 -0.186 1 95.94 113 PRO B O 1
ATOM 3213 N N . VAL B 1 114 ? 6.449 13.898 0.668 1 96.5 114 VAL B N 1
ATOM 3214 C CA . VAL B 1 114 ? 7.16 15.07 0.165 1 96.5 114 VAL B CA 1
ATOM 3215 C C . VAL B 1 114 ? 8.516 15.188 0.856 1 96.5 114 VAL B C 1
ATOM 3217 O O . VAL B 1 114 ? 9.547 15.336 0.194 1 96.5 114 VAL B O 1
ATOM 3220 N N . ALA B 1 115 ? 8.508 15.102 2.139 1 97.12 115 ALA B N 1
ATOM 3221 C CA . ALA B 1 115 ? 9.742 15.242 2.91 1 97.12 115 ALA B CA 1
ATOM 3222 C C . ALA B 1 115 ? 10.734 14.133 2.562 1 97.12 115 ALA B C 1
ATOM 3224 O O . ALA B 1 115 ? 11.945 14.367 2.545 1 97.12 115 ALA B O 1
ATOM 3225 N N . ALA B 1 116 ? 10.211 12.969 2.346 1 95.31 116 ALA B N 1
ATOM 3226 C CA . ALA B 1 116 ? 11.078 11.836 2.008 1 95.31 116 ALA B CA 1
ATOM 3227 C C . ALA B 1 116 ? 11.812 12.086 0.691 1 95.31 116 ALA B C 1
ATOM 3229 O O . ALA B 1 116 ? 12.969 11.688 0.536 1 95.31 116 ALA B O 1
ATOM 3230 N N . LEU B 1 117 ? 11.172 12.727 -0.228 1 92.56 117 LEU B N 1
ATOM 3231 C CA . LEU B 1 117 ? 11.773 13 -1.529 1 92.56 117 LEU B CA 1
ATOM 3232 C C . LEU B 1 117 ? 12.781 14.141 -1.437 1 92.56 117 LEU B C 1
ATOM 3234 O O . LEU B 1 117 ? 13.734 14.195 -2.219 1 92.56 117 LEU B O 1
ATOM 3238 N N . VAL B 1 118 ? 12.609 15.008 -0.453 1 94.38 118 VAL B N 1
ATOM 3239 C CA . VAL B 1 118 ? 13.438 16.203 -0.368 1 94.38 118 VAL B CA 1
ATOM 3240 C C . VAL B 1 118 ? 14.594 15.969 0.602 1 94.38 118 VAL B C 1
ATOM 3242 O O . VAL B 1 118 ? 15.734 16.328 0.319 1 94.38 118 VAL B O 1
ATOM 3245 N N . LEU B 1 119 ? 14.312 15.312 1.723 1 95.06 119 LEU B N 1
ATOM 3246 C CA . LEU B 1 119 ? 15.273 15.25 2.822 1 95.06 119 LEU B CA 1
ATOM 3247 C C . LEU B 1 119 ? 15.758 13.82 3.047 1 95.06 119 LEU B C 1
ATOM 3249 O O . LEU B 1 119 ? 16.672 13.594 3.836 1 95.06 119 LEU B O 1
ATOM 3253 N N . GLY B 1 120 ? 15.156 12.898 2.383 1 93.25 120 GLY B N 1
ATOM 3254 C CA . GLY B 1 120 ? 15.445 11.5 2.639 1 93.25 120 GLY B CA 1
ATOM 3255 C C . GLY B 1 120 ? 14.469 10.859 3.611 1 93.25 120 GLY B C 1
ATOM 3256 O O . GLY B 1 120 ? 13.875 11.547 4.445 1 93.25 120 GLY B O 1
ATOM 3257 N N . PRO B 1 121 ? 14.367 9.578 3.537 1 92.75 121 PRO B N 1
ATOM 3258 C CA . PRO B 1 121 ? 13.344 8.875 4.312 1 92.75 121 PRO B CA 1
ATOM 3259 C C . PRO B 1 121 ? 13.609 8.922 5.816 1 92.75 121 PRO B C 1
ATOM 3261 O O . PRO B 1 121 ? 12.664 8.992 6.609 1 92.75 121 PRO B O 1
ATOM 3264 N N . VAL B 1 122 ? 14.844 8.844 6.188 1 90.5 122 VAL B N 1
ATOM 3265 C CA . VAL B 1 122 ? 15.172 8.797 7.609 1 90.5 122 VAL B CA 1
ATOM 3266 C C . VAL B 1 122 ? 14.789 10.125 8.273 1 90.5 122 VAL B C 1
ATOM 3268 O O . VAL B 1 122 ? 14.055 10.133 9.266 1 90.5 122 VAL B O 1
ATOM 3271 N N . ALA B 1 123 ? 15.211 11.227 7.691 1 93.5 123 ALA B N 1
ATOM 3272 C CA . ALA B 1 123 ? 14.867 12.547 8.219 1 93.5 123 ALA B CA 1
ATOM 3273 C C . ALA B 1 123 ? 13.359 12.781 8.172 1 93.5 123 ALA B C 1
ATOM 3275 O O . ALA B 1 123 ? 12.766 13.266 9.133 1 93.5 123 ALA B O 1
ATOM 3276 N N . ALA B 1 124 ? 12.773 12.375 7.074 1 96 124 ALA B N 1
ATOM 3277 C CA . ALA B 1 124 ? 11.336 12.555 6.895 1 96 124 ALA B CA 1
ATOM 3278 C C . ALA B 1 124 ? 10.555 11.812 7.969 1 96 124 ALA B C 1
ATOM 3280 O O . ALA B 1 124 ? 9.547 12.312 8.477 1 96 124 ALA B O 1
ATOM 3281 N N . GLY B 1 125 ? 11.016 10.602 8.273 1 94.19 125 GLY B N 1
ATOM 3282 C CA . GLY B 1 125 ? 10.344 9.82 9.297 1 94.19 125 GLY B CA 1
ATOM 3283 C C . GLY B 1 125 ? 10.398 10.461 10.664 1 94.19 125 GLY B C 1
ATOM 3284 O O . GLY B 1 125 ? 9.406 10.438 11.406 1 94.19 125 GLY B O 1
ATOM 3285 N N . LYS B 1 126 ? 11.453 11.047 10.977 1 93.25 126 LYS B N 1
ATOM 3286 C CA . LYS B 1 126 ? 11.609 11.734 12.258 1 93.25 126 LYS B CA 1
ATOM 3287 C C . LYS B 1 126 ? 10.688 12.945 12.344 1 93.25 126 LYS B C 1
ATOM 3289 O O . LYS B 1 126 ? 10.016 13.148 13.359 1 93.25 126 LYS B O 1
ATOM 3294 N N . PHE B 1 127 ? 10.664 13.703 11.312 1 96.44 127 PHE B N 1
ATOM 3295 C CA . PHE B 1 127 ? 9.82 14.898 11.305 1 96.44 127 PHE B CA 1
ATOM 3296 C C . PHE B 1 127 ? 8.344 14.516 11.336 1 96.44 127 PHE B C 1
ATOM 3298 O O . PHE B 1 127 ? 7.535 15.203 11.953 1 96.44 127 PHE B O 1
ATOM 3305 N N . LEU B 1 128 ? 8.047 13.43 10.641 1 96.44 128 LEU B N 1
ATOM 3306 C CA . LEU B 1 128 ? 6.676 12.938 10.703 1 96.44 128 LEU B CA 1
ATOM 3307 C C . LEU B 1 128 ? 6.277 12.625 12.141 1 96.44 128 LEU B C 1
ATOM 3309 O O . LEU B 1 128 ? 5.211 13.039 12.602 1 96.44 128 LEU B O 1
ATOM 3313 N N . ALA B 1 129 ? 7.133 11.906 12.82 1 93.38 129 ALA B N 1
ATOM 3314 C CA . ALA B 1 129 ? 6.852 11.523 14.203 1 93.38 129 ALA B CA 1
ATOM 3315 C C . ALA B 1 129 ? 6.602 12.758 15.07 1 93.38 129 ALA B C 1
ATOM 3317 O O . ALA B 1 129 ? 5.625 12.805 1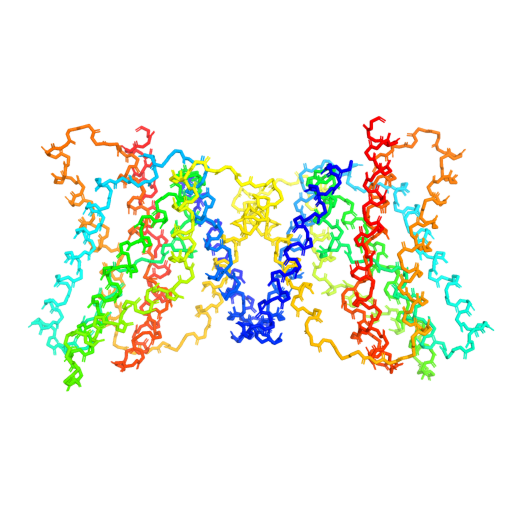5.82 1 93.38 129 ALA B O 1
ATOM 3318 N N . MET B 1 130 ? 7.383 13.742 14.938 1 95.38 130 MET B N 1
ATOM 3319 C CA . MET B 1 130 ? 7.277 14.93 15.781 1 95.38 130 MET B CA 1
ATOM 3320 C C . MET B 1 130 ? 6.059 15.758 15.398 1 95.38 130 MET B C 1
ATOM 3322 O O . MET B 1 130 ? 5.359 16.281 16.266 1 95.38 130 MET B O 1
ATOM 3326 N N . CYS B 1 131 ? 5.801 15.883 14.117 1 96.94 131 CYS B N 1
ATOM 3327 C CA . CYS B 1 131 ? 4.605 16.594 13.688 1 96.94 131 CYS B CA 1
ATOM 3328 C C . CYS B 1 131 ? 3.344 15.906 14.195 1 96.94 131 CYS B C 1
ATOM 3330 O O . CYS B 1 131 ? 2.416 16.562 14.664 1 96.94 131 CYS B O 1
ATOM 3332 N N . MET B 1 132 ? 3.393 14.617 14.109 1 92.94 132 MET B N 1
ATOM 3333 C CA . MET B 1 132 ? 2.24 13.836 14.562 1 92.94 132 MET B CA 1
ATOM 3334 C C . MET B 1 132 ? 2.023 14.008 16.062 1 92.94 132 MET B C 1
ATOM 3336 O O . MET B 1 132 ? 0.884 14.023 16.531 1 92.94 132 MET B O 1
ATOM 3340 N N . MET B 1 133 ? 3.057 14.094 16.781 1 92.69 133 MET B N 1
ATOM 3341 C CA . MET B 1 133 ? 2.945 14.359 18.219 1 92.69 133 MET B CA 1
ATOM 3342 C C . MET B 1 133 ? 2.238 15.688 18.469 1 92.69 133 MET B C 1
ATOM 3344 O O . MET B 1 133 ? 1.286 15.75 19.25 1 92.69 133 MET B O 1
ATOM 3348 N N . VAL B 1 134 ? 2.664 16.688 17.828 1 95.5 134 VAL B N 1
ATOM 3349 C CA . VAL B 1 134 ? 2.09 18.016 18 1 95.5 134 VAL B CA 1
ATOM 3350 C C . VAL B 1 134 ? 0.615 18 17.609 1 95.5 134 VAL B C 1
ATOM 3352 O O . VAL B 1 134 ? -0.239 18.5 18.359 1 95.5 134 VAL B O 1
ATOM 3355 N N . GLU B 1 135 ? 0.333 17.453 16.484 1 94.88 135 GLU B N 1
ATOM 3356 C CA . GLU B 1 135 ? -1.024 17.453 15.945 1 94.88 135 GLU B CA 1
ATOM 3357 C C . GLU B 1 135 ? -1.969 16.625 16.812 1 94.88 135 GLU B C 1
ATOM 3359 O O . GLU B 1 135 ? -3.076 17.062 17.125 1 94.88 135 GLU B O 1
ATOM 3364 N N . ASN B 1 136 ? -1.557 15.469 17.234 1 90.94 136 ASN B N 1
ATOM 3365 C CA . ASN B 1 136 ? -2.453 14.523 17.891 1 90.94 136 ASN B CA 1
ATOM 3366 C C . ASN B 1 136 ? -2.496 14.727 19.406 1 90.94 136 ASN B C 1
ATOM 3368 O O . ASN B 1 136 ? -3.445 14.305 20.062 1 90.94 136 ASN B O 1
ATOM 3372 N N . LEU B 1 137 ? -1.482 15.375 19.938 1 88.94 137 LEU B N 1
ATOM 3373 C CA . LEU B 1 137 ? -1.479 15.57 21.375 1 88.94 137 LEU B CA 1
ATOM 3374 C C . LEU B 1 137 ? -1.968 16.969 21.734 1 88.94 137 LEU B C 1
ATOM 3376 O O . LEU B 1 137 ? -2.471 17.188 22.844 1 88.94 137 LEU B O 1
ATOM 3380 N N . LEU B 1 138 ? -1.88 17.922 20.812 1 92.75 138 LEU B N 1
ATOM 3381 C CA . LEU B 1 138 ? -2.156 19.312 21.172 1 92.75 138 LEU B CA 1
ATOM 3382 C C . LEU B 1 138 ? -3.24 19.906 20.281 1 92.75 138 LEU B C 1
ATOM 3384 O O . LEU B 1 138 ? -4.324 20.25 20.75 1 92.75 138 LEU B O 1
ATOM 3388 N N . ILE B 1 139 ? -3.061 19.844 19.016 1 95.69 139 ILE B N 1
ATOM 3389 C CA . ILE B 1 139 ? -3.848 20.672 18.109 1 95.69 139 ILE B CA 1
ATOM 3390 C C . ILE B 1 139 ? -5.238 20.062 17.922 1 95.69 139 ILE B C 1
ATOM 3392 O O . ILE B 1 139 ? -6.246 20.719 18.219 1 95.69 139 ILE B O 1
ATOM 3396 N N . ILE B 1 140 ? -5.301 18.812 17.531 1 92.75 140 ILE B N 1
ATOM 3397 C CA . ILE B 1 140 ? -6.578 18.188 17.219 1 92.75 140 ILE B CA 1
ATOM 3398 C C . ILE B 1 140 ? -7.422 18.078 18.484 1 92.75 140 ILE B C 1
ATOM 3400 O O . ILE B 1 140 ? -8.555 18.562 18.531 1 92.75 140 ILE B O 1
ATOM 3404 N N . PRO B 1 141 ? -6.867 17.531 19.562 1 88.94 141 PRO B N 1
ATOM 3405 C CA . PRO B 1 141 ? -7.68 17.469 20.781 1 88.94 141 PRO B CA 1
ATOM 3406 C C . PRO B 1 141 ? -8.07 18.859 21.297 1 88.94 141 PRO B C 1
ATOM 3408 O O . PRO B 1 141 ? -9.195 19.062 21.75 1 88.94 141 PRO B O 1
ATOM 3411 N N . GLY B 1 142 ? -7.164 19.812 21.234 1 91.19 142 GLY B N 1
ATOM 3412 C CA . GLY B 1 142 ? -7.473 21.156 21.672 1 91.19 142 GLY B CA 1
ATOM 3413 C C . GLY B 1 142 ? -8.617 21.781 20.891 1 91.19 142 GLY B C 1
ATOM 3414 O O . GLY B 1 142 ? -9.539 22.359 21.484 1 91.19 142 GLY B O 1
ATOM 3415 N N . ALA B 1 143 ? -8.586 21.672 19.625 1 93.62 143 ALA B N 1
ATOM 3416 C CA . ALA B 1 143 ? -9.641 22.219 18.766 1 93.62 143 ALA B CA 1
ATOM 3417 C C . ALA B 1 143 ? -10.977 21.547 19.031 1 93.62 143 ALA B C 1
ATOM 3419 O O . ALA B 1 143 ? -12.016 22.203 19.062 1 93.62 143 ALA B O 1
ATOM 3420 N N . LEU B 1 144 ? -10.969 20.25 19.188 1 88.62 144 LEU B N 1
ATOM 3421 C CA . LEU B 1 144 ? -12.211 19.5 19.375 1 88.62 144 LEU B CA 1
ATOM 3422 C C . LEU B 1 144 ? -12.82 19.797 20.734 1 88.62 144 LEU B C 1
ATOM 3424 O O . LEU B 1 144 ? -14.039 19.875 20.875 1 88.62 144 LEU B O 1
ATOM 3428 N N . ILE B 1 145 ? -11.961 19.906 21.75 1 87.81 145 ILE B N 1
ATOM 3429 C CA . ILE B 1 145 ? -12.445 20.297 23.078 1 87.81 145 ILE B CA 1
ATOM 3430 C C . ILE B 1 145 ? -13.125 21.656 23 1 87.81 145 ILE B C 1
ATOM 3432 O O . ILE B 1 145 ? -14.219 21.844 23.531 1 87.81 145 ILE B O 1
ATOM 3436 N N . LEU B 1 146 ? -12.547 22.578 22.297 1 90.25 146 LEU B N 1
ATOM 3437 C CA . LEU B 1 146 ? -13.117 23.922 22.141 1 90.25 146 LEU B CA 1
ATOM 3438 C C . LEU B 1 146 ? -14.406 23.875 21.344 1 90.25 146 LEU B C 1
ATOM 3440 O O . LEU B 1 146 ? -15.367 24.578 21.656 1 90.25 146 LEU B O 1
ATOM 3444 N N . ALA B 1 147 ? -14.43 23.078 20.328 1 90.88 147 ALA B N 1
ATOM 3445 C CA . ALA B 1 147 ? -15.625 22.953 19.5 1 90.88 147 ALA B CA 1
ATOM 3446 C C . ALA B 1 147 ? -16.797 22.391 20.297 1 90.88 147 ALA B C 1
ATOM 3448 O O . ALA B 1 147 ? -17.922 22.875 20.172 1 90.88 147 ALA B O 1
ATOM 3449 N N . GLU B 1 148 ? -16.5 21.422 21.078 1 85.94 148 GLU B N 1
ATOM 3450 C CA . GLU B 1 148 ? -17.531 20.797 21.906 1 85.94 148 GLU B CA 1
ATOM 3451 C C . GLU B 1 148 ? -18.016 21.734 23 1 85.94 148 GLU B C 1
ATOM 3453 O O . GLU B 1 148 ? -19.203 21.719 23.359 1 85.94 148 GLU B O 1
ATOM 3458 N N . ALA B 1 149 ? -17.094 22.422 23.547 1 85.06 149 ALA B N 1
ATOM 3459 C CA . ALA B 1 149 ? -17.469 23.391 24.562 1 85.06 149 ALA B CA 1
ATOM 3460 C C . ALA B 1 149 ? -18.469 24.406 24.016 1 85.06 149 ALA B C 1
ATOM 3462 O O . ALA B 1 149 ? -19.328 24.906 24.766 1 85.06 149 ALA B O 1
ATOM 3463 N N . GLY B 1 150 ? -18.328 24.641 22.812 1 83.44 150 GLY B N 1
ATOM 3464 C CA . GLY B 1 150 ? -19.25 25.562 22.172 1 83.44 150 GLY B CA 1
ATOM 3465 C C . GLY B 1 150 ? -20.656 25 22.031 1 83.44 150 GLY B C 1
ATOM 3466 O O . GLY B 1 150 ? -21.609 25.75 21.859 1 83.44 150 GLY B O 1
ATOM 3467 N N . GLN B 1 151 ? -20.812 23.734 21.984 1 78.81 151 GLN B N 1
ATOM 3468 C CA . GLN B 1 151 ? -22.125 23.109 21.859 1 78.81 151 GLN B CA 1
ATOM 3469 C C . GLN B 1 151 ? -22.812 22.984 23.219 1 78.81 151 GLN B C 1
ATOM 3471 O O . GLN B 1 151 ? -23.875 22.359 23.328 1 78.81 151 GLN B O 1
ATOM 3476 N N . GLN B 1 152 ? -22.453 23.781 24.172 1 65.19 152 GLN B N 1
ATOM 3477 C CA . GLN B 1 152 ? -23.094 23.953 25.469 1 65.19 152 GLN B CA 1
ATOM 3478 C C . GLN B 1 152 ? -23.219 22.625 26.219 1 65.19 152 GLN B C 1
ATOM 3480 O O . GLN B 1 152 ? -24.094 22.453 27.062 1 65.19 152 GLN B O 1
ATOM 3485 N N . ARG B 1 153 ? -22.484 21.625 25.719 1 60.59 153 ARG B N 1
ATOM 3486 C CA . ARG B 1 153 ? -22.656 20.422 26.516 1 60.59 153 ARG B CA 1
ATOM 3487 C C . ARG B 1 153 ? -21.828 20.5 27.797 1 60.59 153 ARG B C 1
ATOM 3489 O O . ARG B 1 153 ? -20.656 20.891 27.766 1 60.59 153 ARG B O 1
ATOM 3496 N N . ASP B 1 154 ? -22.5 20.828 28.781 1 59.75 154 ASP B N 1
ATOM 3497 C CA . ASP B 1 154 ? -21.891 20.906 30.094 1 59.75 154 ASP B CA 1
ATOM 3498 C C . ASP B 1 154 ? -20.938 19.734 30.328 1 59.75 154 ASP B C 1
ATOM 3500 O O . ASP B 1 154 ? -21.281 18.781 31.047 1 59.75 154 ASP B O 1
ATOM 3504 N N . VAL B 1 155 ? -20.344 19.422 29.469 1 64.88 155 VAL B N 1
ATOM 3505 C CA . VAL B 1 155 ? -19.375 18.359 29.734 1 64.88 155 VAL B CA 1
ATOM 3506 C C . VAL B 1 155 ? -18.172 18.938 30.484 1 64.88 155 VAL B C 1
ATOM 3508 O O . VAL B 1 155 ? -17.609 19.953 30.078 1 64.88 155 VAL B O 1
ATOM 3511 N N . SER B 1 156 ? -17.969 18.594 31.734 1 70 156 SER B N 1
ATOM 3512 C CA . SER B 1 156 ? -16.828 19.016 32.531 1 70 156 SER B CA 1
ATOM 3513 C C . SER B 1 156 ? -15.531 18.891 31.766 1 70 156 SER B C 1
ATOM 3515 O O . SER B 1 156 ? -15.406 18.031 30.891 1 70 156 SER B O 1
ATOM 3517 N N . ALA B 1 157 ? -14.703 19.859 31.891 1 69.06 157 ALA B N 1
ATOM 3518 C CA . ALA B 1 157 ? -13.383 19.859 31.266 1 69.06 157 ALA B CA 1
ATOM 3519 C C . ALA B 1 157 ? -12.672 18.516 31.469 1 69.06 157 ALA B C 1
ATOM 3521 O O . ALA B 1 157 ? -12 18.031 30.562 1 69.06 157 ALA B O 1
ATOM 3522 N N . GLY B 1 158 ? -12.898 17.969 32.562 1 73.75 158 GLY B N 1
ATOM 3523 C CA . GLY B 1 158 ? -12.266 16.703 32.875 1 73.75 158 GLY B CA 1
ATOM 3524 C C . GLY B 1 158 ? -12.734 15.57 31.984 1 73.75 158 GLY B C 1
ATOM 3525 O O . GLY B 1 158 ? -11.93 14.75 31.531 1 73.75 158 GLY B O 1
ATOM 3526 N N . VAL B 1 159 ? -14 15.594 31.766 1 75.88 159 VAL B N 1
ATOM 3527 C CA . VAL B 1 159 ? -14.57 14.555 30.922 1 75.88 159 VAL B CA 1
ATOM 3528 C C . VAL B 1 159 ? -14.078 14.742 29.484 1 75.88 159 VAL B C 1
ATOM 3530 O O . VAL B 1 159 ? -13.742 13.766 28.797 1 75.88 159 VAL B O 1
ATOM 3533 N N . LEU B 1 160 ? -13.984 15.906 29.125 1 72.62 160 LEU B N 1
ATOM 3534 C CA . LEU B 1 160 ? -13.523 16.219 27.766 1 72.62 160 LEU B CA 1
ATOM 3535 C C . LEU B 1 160 ? -12.07 15.789 27.594 1 72.62 160 LEU B C 1
ATOM 3537 O O . LEU B 1 160 ? -11.719 15.188 26.562 1 72.62 160 LEU B O 1
ATOM 3541 N N . VAL B 1 161 ? -11.398 16.125 28.625 1 72.31 161 VAL B N 1
ATOM 3542 C CA . VAL B 1 161 ? -9.984 15.75 28.594 1 72.31 161 VAL B CA 1
ATOM 3543 C C . VAL B 1 161 ? -9.844 14.234 28.562 1 72.31 161 VAL B C 1
ATOM 3545 O O . VAL B 1 161 ? -9.039 13.688 27.797 1 72.31 161 VAL B O 1
ATOM 3548 N N . ARG B 1 162 ? -10.578 13.625 29.297 1 79 162 ARG B N 1
ATOM 3549 C CA . ARG B 1 162 ? -10.508 12.172 29.359 1 79 162 ARG B CA 1
ATOM 3550 C C . ARG B 1 162 ? -10.883 11.539 28.016 1 79 162 ARG B C 1
ATOM 3552 O O . ARG B 1 162 ? -10.219 10.609 27.562 1 79 162 ARG B O 1
ATOM 3559 N N . HIS B 1 163 ? -11.859 12.023 27.422 1 76.12 163 HIS B N 1
ATOM 3560 C CA . HIS B 1 163 ? -12.297 11.5 26.125 1 76.12 163 HIS B CA 1
ATOM 3561 C C . HIS B 1 163 ? -11.234 11.727 25.047 1 76.12 163 HIS B C 1
ATOM 3563 O O . HIS B 1 163 ? -11.016 10.867 24.203 1 76.12 163 HIS B O 1
ATOM 3569 N N . THR B 1 164 ? -10.68 12.852 25.25 1 69.12 164 THR B N 1
ATOM 3570 C CA . THR B 1 164 ? -9.633 13.188 24.281 1 69.12 164 THR B CA 1
ATOM 3571 C C . THR B 1 164 ? -8.43 12.258 24.453 1 69.12 164 THR B C 1
ATOM 3573 O O . THR B 1 164 ? -7.891 11.742 23.484 1 69.12 164 THR B O 1
ATOM 3576 N N . LEU B 1 165 ? -8.094 12.039 25.656 1 74.56 165 LEU B N 1
ATOM 3577 C CA . LEU B 1 165 ? -6.957 11.164 25.953 1 74.56 165 LEU B CA 1
ATOM 3578 C C . LEU B 1 165 ? -7.246 9.734 25.516 1 74.56 165 LEU B C 1
ATOM 3580 O O . LEU B 1 165 ? -6.352 9.047 25.016 1 74.56 165 LEU B O 1
ATOM 3584 N N . GLN B 1 166 ? -8.391 9.398 25.656 1 79.75 166 GLN B N 1
ATOM 3585 C CA . GLN B 1 166 ? -8.789 8.062 25.234 1 79.75 166 GLN B CA 1
ATOM 3586 C C . GLN B 1 166 ? -8.703 7.922 23.719 1 79.75 166 GLN B C 1
ATOM 3588 O O . GLN B 1 166 ? -8.25 6.895 23.203 1 79.75 166 GLN B O 1
ATOM 3593 N N . ARG B 1 167 ? -9 8.969 23.078 1 74.94 167 ARG B N 1
ATOM 3594 C CA . ARG B 1 167 ? -8.922 8.961 21.625 1 74.94 167 ARG B CA 1
ATOM 3595 C C . ARG B 1 167 ? -7.477 8.898 21.156 1 74.94 167 ARG B C 1
ATOM 3597 O O . ARG B 1 167 ? -7.164 8.219 20.172 1 74.94 167 ARG B O 1
ATOM 3604 N N . LEU B 1 168 ? -6.734 9.609 21.938 1 72.38 168 LEU B N 1
ATOM 3605 C CA . LEU B 1 168 ? -5.312 9.617 21.609 1 72.38 168 LEU B CA 1
ATOM 3606 C C . LEU B 1 168 ? -4.699 8.234 21.828 1 72.38 168 LEU B C 1
ATOM 3608 O O . LEU B 1 168 ? -3.879 7.789 21.016 1 72.38 168 LEU B O 1
ATOM 3612 N N . ALA B 1 169 ? -5.09 7.609 22.859 1 79.75 169 ALA B N 1
ATOM 3613 C CA . ALA B 1 169 ? -4.559 6.289 23.203 1 79.75 169 ALA B CA 1
ATOM 3614 C C . ALA B 1 169 ? -5 5.246 22.172 1 79.75 169 ALA B C 1
ATOM 3616 O O . ALA B 1 169 ? -4.363 4.199 22.031 1 79.75 169 ALA B O 1
ATOM 3617 N N . ARG B 1 170 ? -5.949 5.637 21.453 1 87.31 170 ARG B N 1
ATOM 3618 C CA . ARG B 1 170 ? -6.461 4.688 20.469 1 87.31 170 ARG B CA 1
ATOM 3619 C C . ARG B 1 170 ? -5.977 5.035 19.062 1 87.31 170 ARG B C 1
ATOM 3621 O O . ARG B 1 170 ? -6.293 4.332 18.109 1 87.31 170 ARG B O 1
ATOM 3628 N N . ASN B 1 171 ? -5.254 6.105 18.953 1 89.5 171 ASN B N 1
ATOM 3629 C CA . ASN B 1 171 ? -4.695 6.504 17.656 1 89.5 171 ASN B CA 1
ATOM 3630 C C . ASN B 1 171 ? -3.566 5.574 17.234 1 89.5 171 ASN B C 1
ATOM 3632 O O . ASN B 1 171 ? -2.535 5.488 17.891 1 89.5 171 ASN B O 1
ATOM 3636 N N . PRO B 1 172 ? -3.74 4.887 16.109 1 93.12 172 PRO B N 1
ATOM 3637 C CA . PRO B 1 172 ? -2.742 3.889 15.711 1 93.12 172 PRO B CA 1
ATOM 3638 C C . PRO B 1 172 ? -1.352 4.488 15.516 1 93.12 172 PRO B C 1
ATOM 3640 O O . PRO B 1 172 ? -0.348 3.832 15.812 1 93.12 172 PRO B O 1
ATOM 3643 N N . ILE B 1 173 ? -1.301 5.656 15.016 1 91.06 173 ILE B N 1
ATOM 3644 C CA . ILE B 1 173 ? -0.008 6.293 14.805 1 91.06 173 ILE B CA 1
ATOM 3645 C C . ILE B 1 173 ? 0.668 6.559 16.141 1 91.06 173 ILE B C 1
ATOM 3647 O O . ILE B 1 173 ? 1.87 6.328 16.297 1 91.06 173 ILE B O 1
ATOM 3651 N N . MET B 1 174 ? -0.093 7.008 17.141 1 91.69 174 MET B N 1
ATOM 3652 C CA . MET B 1 174 ? 0.44 7.266 18.469 1 91.69 174 MET B CA 1
ATOM 3653 C C . MET B 1 174 ? 0.886 5.973 19.141 1 91.69 174 MET B C 1
ATOM 3655 O O . MET B 1 174 ? 1.872 5.957 19.875 1 91.69 174 MET B O 1
ATOM 3659 N N . ILE B 1 175 ? 0.168 4.941 18.891 1 93.75 175 ILE B N 1
ATOM 3660 C CA . ILE B 1 175 ? 0.568 3.635 19.406 1 93.75 175 ILE B CA 1
ATOM 3661 C C . ILE B 1 175 ? 1.899 3.223 18.781 1 93.75 175 ILE B C 1
ATOM 3663 O O . ILE B 1 175 ? 2.791 2.732 19.484 1 93.75 175 ILE B O 1
ATOM 3667 N N . GLY B 1 176 ? 2.018 3.393 17.438 1 94.12 176 GLY B N 1
ATOM 3668 C CA . GLY B 1 176 ? 3.287 3.145 16.781 1 94.12 176 GLY B CA 1
ATOM 3669 C C . GLY B 1 176 ? 4.426 3.969 17.344 1 94.12 176 GLY B C 1
ATOM 3670 O O . GLY B 1 176 ? 5.531 3.457 17.531 1 94.12 176 GLY B O 1
ATOM 3671 N N . LEU B 1 177 ? 4.125 5.18 17.594 1 91.69 177 LEU B N 1
ATOM 3672 C CA . LEU B 1 177 ? 5.113 6.082 18.172 1 91.69 177 LEU B CA 1
ATOM 3673 C C . LEU B 1 177 ? 5.551 5.594 19.547 1 91.69 177 LEU B C 1
ATOM 3675 O O . LEU B 1 177 ? 6.746 5.547 19.844 1 91.69 177 LEU B O 1
ATOM 3679 N N . ALA B 1 178 ? 4.586 5.301 20.422 1 92.44 178 ALA B N 1
ATOM 3680 C CA . ALA B 1 178 ? 4.887 4.809 21.766 1 92.44 178 ALA B CA 1
ATOM 3681 C C . ALA B 1 178 ? 5.727 3.537 21.703 1 92.44 178 ALA B C 1
ATOM 3683 O O . ALA B 1 178 ? 6.703 3.4 22.453 1 92.44 178 ALA B O 1
ATOM 3684 N N . PHE B 1 179 ? 5.375 2.625 20.859 1 94.12 179 PHE B N 1
ATOM 3685 C CA . PHE B 1 179 ? 6.129 1.387 20.688 1 94.12 179 PHE B CA 1
ATOM 3686 C C . PHE B 1 179 ? 7.543 1.672 20.203 1 94.12 179 PHE B C 1
ATOM 3688 O O . PHE B 1 179 ? 8.516 1.143 20.766 1 94.12 179 PHE B O 1
ATOM 3695 N N . GLY B 1 180 ? 7.625 2.438 19.125 1 93.06 180 GLY B N 1
ATOM 3696 C CA . GLY B 1 180 ? 8.93 2.801 18.609 1 93.06 180 GLY B CA 1
ATOM 3697 C C . GLY B 1 180 ? 9.828 3.451 19.641 1 93.06 180 GLY B C 1
ATOM 3698 O O . GLY B 1 180 ? 11.016 3.127 19.734 1 93.06 180 GLY B O 1
ATOM 3699 N N . LEU B 1 181 ? 9.281 4.34 20.469 1 90.62 181 LEU B N 1
ATOM 3700 C CA . LEU B 1 181 ? 10.031 5.023 21.516 1 90.62 181 LEU B CA 1
ATOM 3701 C C . LEU B 1 181 ? 10.484 4.035 22.578 1 90.62 181 LEU B C 1
ATOM 3703 O O . LEU B 1 181 ? 11.625 4.109 23.047 1 90.62 181 LEU B O 1
ATOM 3707 N N . THR B 1 182 ? 9.594 3.176 22.969 1 92.69 182 THR B N 1
ATOM 3708 C CA . THR B 1 182 ? 9.93 2.172 23.969 1 92.69 182 THR B CA 1
ATOM 3709 C C . THR B 1 182 ? 11.094 1.306 23.5 1 92.69 182 THR B C 1
ATOM 3711 O O . THR B 1 182 ? 12.031 1.051 24.266 1 92.69 182 THR B O 1
ATOM 3714 N N . VAL B 1 183 ? 11.055 0.894 22.266 1 92.56 183 VAL B N 1
ATOM 3715 C CA . VAL B 1 183 ? 12.125 0.072 21.703 1 92.56 183 VAL B CA 1
ATOM 3716 C C . VAL B 1 183 ? 13.414 0.88 21.641 1 92.56 183 VAL B C 1
ATOM 3718 O O . VAL B 1 183 ? 14.484 0.385 22.016 1 92.56 183 VAL B O 1
ATOM 3721 N N . ALA B 1 184 ? 13.305 2.033 21.188 1 88.94 184 ALA B N 1
ATOM 3722 C CA . ALA B 1 184 ? 14.477 2.893 21.031 1 88.94 184 ALA B CA 1
ATOM 3723 C C . ALA B 1 184 ? 15.141 3.154 22.391 1 88.94 184 ALA B C 1
ATOM 3725 O O . ALA B 1 184 ? 16.375 3.111 22.5 1 88.94 184 ALA B O 1
ATOM 3726 N N . ILE B 1 185 ? 14.391 3.432 23.438 1 88.25 185 ILE B N 1
ATOM 3727 C CA . ILE B 1 185 ? 14.891 3.773 24.766 1 88.25 185 ILE B CA 1
ATOM 3728 C C . ILE B 1 185 ? 15.477 2.529 25.422 1 88.25 185 ILE B C 1
ATOM 3730 O O . ILE B 1 185 ? 16.484 2.611 26.125 1 88.25 185 ILE B O 1
ATOM 3734 N N . SER B 1 186 ? 14.844 1.459 25.234 1 90.5 186 SER B N 1
ATOM 3735 C CA . SER B 1 186 ? 15.289 0.221 25.859 1 90.5 186 SER B CA 1
ATOM 3736 C C . SER B 1 186 ? 16.609 -0.259 25.266 1 90.5 186 SER B C 1
ATOM 3738 O O . SER B 1 186 ? 17.328 -1.035 25.891 1 90.5 186 SER B O 1
ATOM 3740 N N . GLY B 1 187 ? 16.875 0.094 24.047 1 86.06 187 GLY B N 1
ATOM 3741 C CA . GLY B 1 187 ? 18.094 -0.341 23.359 1 86.06 187 GLY B CA 1
ATOM 3742 C C . GLY B 1 187 ? 17.969 -1.731 22.766 1 86.06 187 GLY B C 1
ATOM 3743 O O . GLY B 1 187 ? 18.953 -2.273 22.25 1 86.06 187 GLY B O 1
ATOM 3744 N N . ILE B 1 188 ? 16.859 -2.23 22.828 1 89.38 188 ILE B N 1
ATOM 3745 C CA . ILE B 1 188 ? 16.641 -3.572 22.297 1 89.38 188 ILE B CA 1
ATOM 3746 C C . ILE B 1 188 ? 16.625 -3.529 20.766 1 89.38 188 ILE B C 1
ATOM 3748 O O . ILE B 1 188 ? 16.062 -2.607 20.172 1 89.38 188 ILE B O 1
ATOM 3752 N N . SER B 1 189 ? 17.375 -4.488 20.188 1 90.38 189 SER B N 1
ATOM 3753 C CA . SER B 1 189 ? 17.297 -4.645 18.734 1 90.38 189 SER B CA 1
ATOM 3754 C C . SER B 1 189 ? 16.172 -5.598 18.344 1 90.38 189 SER B C 1
ATOM 3756 O O . SER B 1 189 ? 16.094 -6.719 18.844 1 90.38 189 SER B O 1
ATOM 3758 N N . LEU B 1 190 ? 15.359 -5.164 17.484 1 93.38 190 LEU B N 1
ATOM 3759 C CA . LEU B 1 190 ? 14.273 -6.012 17.016 1 93.38 190 LEU B CA 1
ATOM 3760 C C . LEU B 1 190 ? 14.797 -7.18 16.188 1 93.38 190 LEU B C 1
ATOM 3762 O O . LEU B 1 190 ? 15.766 -7.027 15.438 1 93.38 190 LEU B O 1
ATOM 3766 N N . PRO B 1 191 ? 14.148 -8.359 16.328 1 94.12 191 PRO B N 1
ATOM 3767 C CA . PRO B 1 191 ? 14.539 -9.469 15.461 1 94.12 191 PRO B CA 1
ATOM 3768 C C . PRO B 1 191 ? 14.383 -9.141 13.977 1 94.12 191 PRO B C 1
ATOM 3770 O O . PRO B 1 191 ? 13.453 -8.43 13.594 1 94.12 191 PRO B O 1
ATOM 3773 N N . SER B 1 192 ? 15.203 -9.688 13.188 1 94.19 192 SER B N 1
ATOM 3774 C CA . SER B 1 192 ? 15.312 -9.359 11.766 1 94.19 192 SER B CA 1
ATOM 3775 C C . SER B 1 192 ? 13.977 -9.531 11.055 1 94.19 192 SER B C 1
ATOM 3777 O O . SER B 1 192 ? 13.57 -8.672 10.273 1 94.19 192 SER B O 1
ATOM 3779 N N . PRO B 1 193 ? 13.219 -10.617 11.32 1 95.06 193 PRO B N 1
ATOM 3780 C CA . PRO B 1 193 ? 11.945 -10.766 10.625 1 95.06 193 PRO B CA 1
ATOM 3781 C C . PRO B 1 193 ? 10.961 -9.641 10.945 1 95.06 193 PRO B C 1
ATOM 3783 O O . PRO B 1 193 ? 10.211 -9.203 10.07 1 95.06 193 PRO B O 1
ATOM 3786 N N . ILE B 1 194 ? 10.961 -9.156 12.141 1 96.62 194 ILE B N 1
ATOM 3787 C CA . ILE B 1 194 ? 10.07 -8.086 12.562 1 96.62 194 ILE B CA 1
ATOM 3788 C C . ILE B 1 194 ? 10.5 -6.773 11.906 1 96.62 194 ILE B C 1
ATOM 3790 O O . ILE B 1 194 ? 9.656 -6 11.445 1 96.62 194 ILE B O 1
ATOM 3794 N N . GLU B 1 195 ? 11.781 -6.57 11.859 1 95.81 195 GLU B N 1
ATOM 3795 C CA . GLU B 1 195 ? 12.312 -5.383 11.195 1 95.81 195 GLU B CA 1
ATOM 3796 C C . GLU B 1 195 ? 11.922 -5.359 9.719 1 95.81 195 GLU B C 1
ATOM 3798 O O . GLU B 1 195 ? 11.578 -4.305 9.188 1 95.81 195 GLU B O 1
ATOM 3803 N N . ARG B 1 196 ? 11.992 -6.5 9.148 1 96 196 ARG B N 1
ATOM 3804 C CA . ARG B 1 196 ? 11.648 -6.59 7.734 1 96 196 ARG B CA 1
ATOM 3805 C C . ARG B 1 196 ? 10.164 -6.297 7.52 1 96 196 ARG B C 1
ATOM 3807 O O . ARG B 1 196 ? 9.797 -5.613 6.562 1 96 196 ARG B O 1
ATOM 3814 N N . VAL B 1 197 ? 9.391 -6.797 8.391 1 98.06 197 VAL B N 1
ATOM 3815 C CA . VAL B 1 197 ? 7.961 -6.523 8.312 1 98.06 197 VAL B CA 1
ATOM 3816 C C . VAL B 1 197 ? 7.715 -5.02 8.422 1 98.06 197 VAL B C 1
ATOM 3818 O O . VAL B 1 197 ? 6.957 -4.453 7.629 1 98.06 197 VAL B O 1
ATOM 3821 N N . ILE B 1 198 ? 8.32 -4.406 9.344 1 97.69 198 ILE B N 1
ATOM 3822 C CA . ILE B 1 198 ? 8.18 -2.971 9.578 1 97.69 198 ILE B CA 1
ATOM 3823 C C . ILE B 1 198 ? 8.641 -2.203 8.344 1 97.69 198 ILE B C 1
ATOM 3825 O O . ILE B 1 198 ? 7.965 -1.281 7.883 1 97.69 198 ILE B O 1
ATOM 3829 N N . GLU B 1 199 ? 9.719 -2.629 7.789 1 96.81 199 GLU B N 1
ATOM 3830 C CA . GLU B 1 199 ? 10.258 -1.981 6.598 1 96.81 199 GLU B CA 1
ATOM 3831 C C . GLU B 1 199 ? 9.312 -2.125 5.41 1 96.81 199 GLU B C 1
ATOM 3833 O O . GLU B 1 199 ? 9.094 -1.17 4.664 1 96.81 199 GLU B O 1
ATOM 3838 N N . MET B 1 200 ? 8.812 -3.297 5.246 1 97.62 200 MET B N 1
ATOM 3839 C CA . MET B 1 200 ? 7.914 -3.557 4.121 1 97.62 200 MET B CA 1
ATOM 3840 C C . MET B 1 200 ? 6.633 -2.74 4.254 1 97.62 200 MET B C 1
ATOM 3842 O O . MET B 1 200 ? 6.207 -2.086 3.299 1 97.62 200 MET B O 1
ATOM 3846 N N . LEU B 1 201 ? 6.086 -2.734 5.402 1 98.56 201 LEU B N 1
ATOM 3847 C CA . LEU B 1 201 ? 4.875 -1.948 5.621 1 98.56 201 LEU B CA 1
ATOM 3848 C C . LEU B 1 201 ? 5.156 -0.459 5.445 1 98.56 201 LEU B C 1
ATOM 3850 O O . LEU B 1 201 ? 4.359 0.258 4.836 1 98.56 201 LEU B O 1
ATOM 3854 N N . ALA B 1 202 ? 6.258 0.01 5.973 1 97.75 202 ALA B N 1
ATOM 3855 C CA . ALA B 1 202 ? 6.641 1.416 5.863 1 97.75 202 ALA B CA 1
ATOM 3856 C C . ALA B 1 202 ? 6.766 1.839 4.402 1 97.75 202 ALA B C 1
ATOM 3858 O O . ALA B 1 202 ? 6.391 2.955 4.039 1 97.75 202 ALA B O 1
ATOM 3859 N N . SER B 1 203 ? 7.234 0.987 3.562 1 96.88 203 SER B N 1
ATOM 3860 C CA . SER B 1 203 ? 7.492 1.32 2.164 1 96.88 203 SER B CA 1
ATOM 3861 C C . SER B 1 203 ? 6.188 1.534 1.398 1 96.88 203 SER B C 1
ATOM 3863 O O . SER B 1 203 ? 6.172 2.207 0.366 1 96.88 203 SER B O 1
ATOM 3865 N N . ALA B 1 204 ? 5.121 1.021 1.918 1 98.19 204 ALA B N 1
ATOM 3866 C CA . ALA B 1 204 ? 3.832 1.141 1.239 1 98.19 204 ALA B CA 1
ATOM 3867 C C . ALA B 1 204 ? 3.135 2.445 1.614 1 98.19 204 ALA B C 1
ATOM 3869 O O . ALA B 1 204 ? 2.158 2.842 0.972 1 98.19 204 ALA B O 1
ATOM 3870 N N . SER B 1 205 ? 3.602 3.133 2.578 1 97.5 205 SER B N 1
ATOM 3871 C CA . SER B 1 205 ? 2.902 4.266 3.178 1 97.5 205 SER B CA 1
ATOM 3872 C C . SER B 1 205 ? 2.674 5.375 2.158 1 97.5 205 SER B C 1
ATOM 3874 O O . SER B 1 205 ? 1.531 5.73 1.863 1 97.5 205 SER B O 1
ATOM 3876 N N . ALA B 1 206 ? 3.73 5.789 1.462 1 97.62 206 ALA B N 1
ATOM 3877 C CA . ALA B 1 206 ? 3.662 6.977 0.611 1 97.62 206 ALA B CA 1
ATOM 3878 C C . ALA B 1 206 ? 2.756 6.734 -0.592 1 97.62 206 ALA B C 1
ATOM 3880 O O . ALA B 1 206 ? 1.788 7.469 -0.805 1 97.62 206 ALA B O 1
ATOM 3881 N N . PRO B 1 207 ? 2.969 5.672 -1.394 1 98.44 207 PRO B N 1
ATOM 3882 C CA . PRO B 1 207 ? 2.145 5.512 -2.594 1 98.44 207 PRO B CA 1
ATOM 3883 C C . PRO B 1 207 ? 0.678 5.234 -2.271 1 98.44 207 PRO B C 1
ATOM 3885 O O . PRO B 1 207 ? -0.215 5.77 -2.934 1 98.44 207 PRO B O 1
ATOM 3888 N N . ALA B 1 208 ? 0.463 4.449 -1.275 1 98.75 208 ALA B N 1
ATOM 3889 C CA . ALA B 1 208 ? -0.92 4.145 -0.919 1 98.75 208 ALA B CA 1
ATOM 3890 C C . ALA B 1 208 ? -1.619 5.371 -0.335 1 98.75 208 ALA B C 1
ATOM 3892 O O . ALA B 1 208 ? -2.801 5.602 -0.602 1 98.75 208 ALA B O 1
ATOM 3893 N N . ALA B 1 209 ? -0.909 6.102 0.491 1 98.38 209 ALA B N 1
ATOM 3894 C CA . ALA B 1 209 ? -1.478 7.301 1.105 1 98.38 209 ALA B CA 1
ATOM 3895 C C . ALA B 1 209 ? -1.874 8.328 0.047 1 98.38 209 ALA B C 1
ATOM 3897 O O . ALA B 1 209 ? -2.99 8.852 0.069 1 98.38 209 ALA B O 1
ATOM 3898 N N . LEU B 1 210 ? -0.966 8.648 -0.873 1 98.5 210 LEU B N 1
ATOM 3899 C CA . LEU B 1 210 ? -1.23 9.633 -1.915 1 98.5 210 LEU B CA 1
ATOM 3900 C C . LEU B 1 210 ? -2.365 9.172 -2.822 1 98.5 210 LEU B C 1
ATOM 3902 O O . LEU B 1 210 ? -3.199 9.977 -3.24 1 98.5 210 LEU B O 1
ATOM 3906 N N . PHE B 1 211 ? -2.406 7.875 -3.109 1 98.81 211 PHE B N 1
ATOM 3907 C CA . PHE B 1 211 ? -3.498 7.285 -3.871 1 98.81 211 PHE B CA 1
ATOM 3908 C C . PHE B 1 211 ? -4.832 7.516 -3.174 1 98.81 211 PHE B C 1
ATOM 3910 O O . PHE B 1 211 ? -5.816 7.891 -3.814 1 98.81 211 PHE B O 1
ATOM 3917 N N . VAL B 1 212 ? -4.871 7.305 -1.853 1 98.56 212 VAL B N 1
ATOM 3918 C CA . VAL B 1 212 ? -6.082 7.48 -1.062 1 98.56 212 VAL B CA 1
ATOM 3919 C C . VAL B 1 212 ? -6.52 8.945 -1.101 1 98.56 212 VAL B C 1
ATOM 3921 O O . VAL B 1 212 ? -7.707 9.242 -1.261 1 98.56 212 VAL B O 1
ATOM 3924 N N . ILE B 1 213 ? -5.59 9.852 -0.931 1 97.88 213 ILE B N 1
ATOM 3925 C CA . ILE B 1 213 ? -5.902 11.273 -0.976 1 97.88 213 ILE B CA 1
ATOM 3926 C C . ILE B 1 213 ? -6.578 11.609 -2.303 1 97.88 213 ILE B C 1
ATOM 3928 O O . ILE B 1 213 ? -7.621 12.273 -2.326 1 97.88 213 ILE B O 1
ATOM 3932 N N . GLY B 1 214 ? -6.023 11.148 -3.418 1 98.44 214 GLY B N 1
ATOM 3933 C CA . GLY B 1 214 ? -6.621 11.383 -4.723 1 98.44 214 GLY B CA 1
ATOM 3934 C C . GLY B 1 214 ? -8.039 10.844 -4.836 1 98.44 214 GLY B C 1
ATOM 3935 O O . GLY B 1 214 ? -8.938 11.547 -5.297 1 98.44 214 GLY B O 1
ATOM 3936 N N . GLY B 1 215 ? -8.203 9.602 -4.438 1 98.25 215 GLY B N 1
ATOM 3937 C CA . GLY B 1 215 ? -9.523 9 -4.488 1 98.25 215 GLY B CA 1
ATOM 3938 C C . GLY B 1 215 ? -10.555 9.734 -3.645 1 98.25 215 GLY B C 1
ATOM 3939 O O . GLY B 1 215 ? -11.727 9.812 -4.012 1 98.25 215 GLY B O 1
ATOM 3940 N N . THR B 1 216 ? -10.141 10.203 -2.518 1 96.44 216 THR B N 1
ATOM 3941 C CA . THR B 1 216 ? -11.039 10.883 -1.597 1 96.44 216 THR B CA 1
ATOM 3942 C C . THR B 1 216 ? -11.516 12.211 -2.186 1 96.44 216 THR B C 1
ATOM 3944 O O . THR B 1 216 ? -12.625 12.664 -1.904 1 96.44 216 THR B O 1
ATOM 3947 N N . LEU B 1 217 ? -10.664 12.844 -2.984 1 97.06 217 LEU B N 1
ATOM 3948 C CA . LEU B 1 217 ? -11.031 14.125 -3.59 1 97.06 217 LEU B CA 1
ATOM 3949 C C . LEU B 1 217 ? -12.195 13.945 -4.559 1 97.06 217 LEU B C 1
ATOM 3951 O O . LEU B 1 217 ? -13.008 14.867 -4.738 1 97.06 217 LEU B O 1
ATOM 3955 N N . TYR B 1 218 ? -12.18 12.711 -5.145 1 95.56 218 TYR B N 1
ATOM 3956 C CA . TYR B 1 218 ? -13.281 12.453 -6.066 1 95.56 218 TYR B CA 1
ATOM 3957 C C . TYR B 1 218 ? -14.586 12.234 -5.309 1 95.56 218 TYR B C 1
ATOM 3959 O O . TYR B 1 218 ? -14.664 11.367 -4.434 1 95.56 218 TYR B O 1
ATOM 3967 N N . GLY B 1 219 ? -15.57 13.047 -5.57 1 86.56 219 GLY B N 1
ATOM 3968 C CA . GLY B 1 219 ? -16.906 12.852 -5.016 1 86.56 219 GLY B CA 1
ATOM 3969 C C . GLY B 1 219 ? -17.156 13.688 -3.777 1 86.56 219 GLY B C 1
ATOM 3970 O O . GLY B 1 219 ? -18.25 13.617 -3.191 1 86.56 219 GLY B O 1
ATOM 3971 N N . LEU B 1 220 ? -16.188 14.406 -3.332 1 90.5 220 LEU B N 1
ATOM 3972 C CA . LEU B 1 220 ? -16.453 15.328 -2.23 1 90.5 220 LEU B CA 1
ATOM 3973 C C . LEU B 1 220 ? -17.609 16.25 -2.559 1 90.5 220 LEU B C 1
ATOM 3975 O O . LEU B 1 220 ? -17.75 16.719 -3.691 1 90.5 220 LEU B O 1
ATOM 3979 N N . LYS B 1 221 ? -18.547 16.297 -1.625 1 86.75 221 LYS B N 1
ATOM 3980 C CA . LYS B 1 221 ? -19.672 17.219 -1.783 1 86.75 221 LYS B CA 1
ATOM 3981 C C . LYS B 1 221 ? -19.25 18.656 -1.503 1 86.75 221 LYS B C 1
ATOM 3983 O O . LYS B 1 221 ? -19.031 19.031 -0.348 1 86.75 221 LYS B O 1
ATOM 3988 N N . LEU B 1 222 ? -19.078 19.406 -2.572 1 88.62 222 LEU B N 1
ATOM 3989 C CA . LEU B 1 222 ? -18.594 20.766 -2.436 1 88.62 222 LEU B CA 1
ATOM 3990 C C . LEU B 1 222 ? -19.766 21.719 -2.162 1 88.62 222 LEU B C 1
ATOM 3992 O O . LEU B 1 222 ? -20.75 21.734 -2.895 1 88.62 222 LEU B O 1
ATOM 3996 N N . GLY B 1 223 ? -19.703 22.234 -0.944 1 87.94 223 GLY B N 1
ATOM 3997 C CA . GLY B 1 223 ? -20.688 23.234 -0.549 1 87.94 223 GLY B CA 1
ATOM 3998 C C . GLY B 1 223 ? -20.141 24.266 0.41 1 87.94 223 GLY B C 1
ATOM 3999 O O . GLY B 1 223 ? -19.031 24.109 0.922 1 87.94 223 GLY B O 1
ATOM 4000 N N . GLY B 1 224 ? -20.906 25.359 0.458 1 83.19 224 GLY B N 1
ATOM 4001 C CA . GLY B 1 224 ? -20.547 26.406 1.402 1 83.19 224 GLY B CA 1
ATOM 4002 C C . GLY B 1 224 ? -20.125 27.703 0.728 1 83.19 224 GLY B C 1
ATOM 4003 O O . GLY B 1 224 ? -20.031 27.766 -0.499 1 83.19 224 GLY B O 1
ATOM 4004 N N . MET B 1 225 ? -19.906 28.609 1.563 1 86.69 225 MET B N 1
ATOM 4005 C CA . MET B 1 225 ? -19.578 29.938 1.077 1 86.69 225 MET B CA 1
ATOM 4006 C C . MET B 1 225 ? -18.109 30.016 0.647 1 86.69 225 MET B C 1
ATOM 4008 O O . MET B 1 225 ? -17.219 29.594 1.387 1 86.69 225 MET B O 1
ATOM 4012 N N . TRP B 1 226 ? -17.859 30.594 -0.542 1 92.81 226 TRP B N 1
ATOM 4013 C CA . TRP B 1 226 ? -16.531 30.688 -1.143 1 92.81 226 TRP B CA 1
ATOM 4014 C C . TRP B 1 226 ? -15.57 31.438 -0.232 1 92.81 226 TRP B C 1
ATOM 4016 O O . TRP B 1 226 ? -14.383 31.125 -0.17 1 92.81 226 TRP B O 1
ATOM 4026 N N . ARG B 1 227 ? -16.078 32.344 0.487 1 92.5 227 ARG B N 1
ATOM 4027 C CA . ARG B 1 227 ? -15.234 33.125 1.379 1 92.5 227 ARG B CA 1
ATOM 4028 C C . ARG B 1 227 ? -14.648 32.281 2.494 1 92.5 227 ARG B C 1
ATOM 4030 O O . ARG B 1 227 ? -13.477 32.406 2.836 1 92.5 227 ARG B O 1
ATOM 4037 N N . ASP B 1 228 ? -15.477 31.391 3.045 1 93.62 228 ASP B N 1
ATOM 4038 C CA . ASP B 1 228 ? -15.016 30.5 4.098 1 93.62 228 ASP B CA 1
ATOM 4039 C C . ASP B 1 228 ? -13.992 29.5 3.562 1 93.62 228 ASP B C 1
ATOM 4041 O O . ASP B 1 228 ? -12.977 29.234 4.215 1 93.62 228 ASP B O 1
ATOM 4045 N N . ILE B 1 229 ? -14.25 29 2.395 1 96.62 229 ILE B N 1
ATOM 4046 C CA . ILE B 1 229 ? -13.391 28.016 1.758 1 96.62 229 ILE B CA 1
ATOM 4047 C C . ILE B 1 229 ? -12.008 28.609 1.523 1 96.62 229 ILE B C 1
ATOM 4049 O O . ILE B 1 229 ? -11 28.016 1.916 1 96.62 229 ILE B O 1
ATOM 4053 N N . VAL B 1 230 ? -11.945 29.781 1.004 1 96.06 230 VAL B N 1
ATOM 4054 C CA . VAL B 1 230 ? -10.688 30.438 0.657 1 96.06 230 VAL B CA 1
ATOM 4055 C C . VAL B 1 230 ? -9.953 30.844 1.929 1 96.06 230 VAL B C 1
ATOM 4057 O O . VAL B 1 230 ? -8.727 30.781 1.993 1 96.06 230 VAL B O 1
ATOM 4060 N N . THR B 1 231 ? -10.719 31.266 2.896 1 96.06 231 THR B N 1
ATOM 4061 C CA . THR B 1 231 ? -10.125 31.672 4.164 1 96.06 231 THR B CA 1
ATOM 4062 C C . THR B 1 231 ? -9.43 30.484 4.84 1 96.06 231 THR B C 1
ATOM 4064 O O . THR B 1 231 ? -8.281 30.594 5.258 1 96.06 231 THR B O 1
ATOM 4067 N N . ILE B 1 232 ? -10.07 29.375 4.875 1 97.75 232 ILE B N 1
ATOM 4068 C CA . ILE B 1 232 ? -9.523 28.203 5.535 1 97.75 232 ILE B CA 1
ATOM 4069 C C . ILE B 1 232 ? -8.328 27.672 4.746 1 97.75 232 ILE B C 1
ATOM 4071 O O . ILE B 1 232 ? -7.266 27.422 5.316 1 97.75 232 ILE B O 1
ATOM 4075 N N . ALA B 1 233 ? -8.5 27.578 3.43 1 98.06 233 ALA B N 1
ATOM 4076 C CA . ALA B 1 233 ? -7.434 27.062 2.582 1 98.06 233 ALA B CA 1
ATOM 4077 C C . ALA B 1 233 ? -6.203 27.953 2.629 1 98.06 233 ALA B C 1
ATOM 4079 O O . ALA B 1 233 ? -5.074 27.469 2.748 1 98.06 233 ALA B O 1
ATOM 4080 N N . SER B 1 234 ? -6.418 29.266 2.568 1 97.62 234 SER B N 1
ATOM 4081 C CA . SER B 1 234 ? -5.293 30.203 2.578 1 97.62 234 SER B CA 1
ATOM 4082 C C . SER B 1 234 ? -4.633 30.25 3.951 1 97.62 234 SER B C 1
ATOM 4084 O O . SER B 1 234 ? -3.412 30.406 4.055 1 97.62 234 SER B O 1
ATOM 4086 N N . GLY B 1 235 ? -5.426 30.172 4.973 1 97.94 235 GLY B N 1
ATOM 4087 C CA . GLY B 1 235 ? -4.852 30.094 6.305 1 97.94 235 GLY B CA 1
ATOM 4088 C C . GLY B 1 235 ? -3.945 28.891 6.496 1 97.94 235 GLY B C 1
ATOM 4089 O O . GLY B 1 235 ? -2.846 29.016 7.039 1 97.94 235 GLY B O 1
ATOM 4090 N N . LYS B 1 236 ? -4.422 27.766 6.016 1 98.5 236 LYS B N 1
ATOM 4091 C CA . LYS B 1 236 ? -3.629 26.531 6.137 1 98.5 236 LYS B CA 1
ATOM 4092 C C . LYS B 1 236 ? -2.354 26.625 5.305 1 98.5 236 LYS B C 1
ATOM 4094 O O . LYS B 1 236 ? -1.28 26.234 5.758 1 98.5 236 LYS B O 1
ATOM 4099 N N . LEU B 1 237 ? -2.459 27.172 4.109 1 98.69 237 LEU B N 1
ATOM 4100 C CA . LEU B 1 237 ? -1.356 27.094 3.156 1 98.69 237 LEU B CA 1
ATOM 4101 C C . LEU B 1 237 ? -0.386 28.25 3.35 1 98.69 237 LEU B C 1
ATOM 4103 O O . LEU B 1 237 ? 0.782 28.156 2.963 1 98.69 237 LEU B O 1
ATOM 4107 N N . LEU B 1 238 ? -0.834 29.391 3.955 1 98.44 238 LEU B N 1
ATOM 4108 C CA . LEU B 1 238 ? 0.012 30.578 4.055 1 98.44 238 LEU B CA 1
ATOM 4109 C C . LEU B 1 238 ? 0.277 30.938 5.512 1 98.44 238 LEU B C 1
ATOM 4111 O O . LEU B 1 238 ? 1.432 31 5.941 1 98.44 238 LEU B O 1
ATOM 4115 N N . LEU B 1 239 ? -0.777 31.078 6.285 1 98.56 239 LEU B N 1
ATOM 4116 C CA . LEU B 1 239 ? -0.64 31.562 7.656 1 98.56 239 LEU B CA 1
ATOM 4117 C C . LEU B 1 239 ? 0.141 30.562 8.5 1 98.56 239 LEU B C 1
ATOM 4119 O O . LEU B 1 239 ? 1.056 30.953 9.234 1 98.56 239 LEU B O 1
ATOM 4123 N N . HIS B 1 240 ? -0.221 29.312 8.438 1 98.69 240 HIS B N 1
ATOM 4124 C CA . HIS B 1 240 ? 0.387 28.281 9.258 1 98.69 240 HIS B CA 1
ATOM 4125 C C . HIS B 1 240 ? 1.887 28.172 9 1 98.69 240 HIS B C 1
ATOM 4127 O O . HIS B 1 240 ? 2.689 28.297 9.93 1 98.69 240 HIS B O 1
ATOM 4133 N N . PRO B 1 241 ? 2.393 27.984 7.746 1 98.44 241 PRO B N 1
ATOM 4134 C CA . PRO B 1 241 ? 3.838 27.922 7.516 1 98.44 241 PRO B CA 1
ATOM 4135 C C . PRO B 1 241 ? 4.555 29.219 7.902 1 98.44 241 PRO B C 1
ATOM 4137 O O . PRO B 1 241 ? 5.684 29.188 8.398 1 98.44 241 PRO B O 1
ATOM 4140 N N . LEU B 1 242 ? 3.92 30.359 7.73 1 98.38 242 LEU B N 1
ATOM 4141 C CA . LEU B 1 242 ? 4.543 31.625 8.078 1 98.38 242 LEU B CA 1
ATOM 4142 C C . LEU B 1 242 ? 4.758 31.734 9.586 1 98.38 242 LEU B C 1
ATOM 4144 O O . LEU B 1 242 ? 5.793 32.25 10.031 1 98.38 242 LEU B O 1
ATOM 4148 N N . LEU B 1 243 ? 3.779 31.312 10.312 1 98.62 243 LEU B N 1
ATOM 4149 C CA . LEU B 1 243 ? 3.896 31.391 11.766 1 98.62 243 LEU B CA 1
ATOM 4150 C C . LEU B 1 243 ? 4.922 30.375 12.273 1 98.62 243 LEU B C 1
ATOM 4152 O O . LEU B 1 243 ? 5.625 30.641 13.258 1 98.62 243 LEU B O 1
ATOM 4156 N N . ILE B 1 244 ? 5 29.234 11.664 1 98 244 ILE B N 1
ATOM 4157 C CA . ILE B 1 244 ? 6.008 28.25 12.031 1 98 244 ILE B CA 1
ATOM 4158 C C . ILE B 1 244 ? 7.402 28.812 11.766 1 98 244 ILE B C 1
ATOM 4160 O O . ILE B 1 244 ? 8.289 28.719 12.617 1 98 244 ILE B O 1
ATOM 4164 N N . ILE B 1 245 ? 7.586 29.422 10.602 1 96.31 245 ILE B N 1
ATOM 4165 C CA . ILE B 1 245 ? 8.859 30.047 10.266 1 96.31 245 ILE B CA 1
ATOM 4166 C C . ILE B 1 245 ? 9.195 31.141 11.281 1 96.31 245 ILE B C 1
ATOM 4168 O O . ILE B 1 245 ? 10.344 31.25 11.719 1 96.31 245 ILE B O 1
ATOM 4172 N N . SER B 1 246 ? 8.258 31.922 11.602 1 97.81 246 SER B N 1
ATOM 4173 C CA . SER B 1 246 ? 8.469 33 12.562 1 97.81 246 SER B CA 1
ATOM 4174 C C . SER B 1 246 ? 8.922 32.469 13.914 1 97.81 246 SER B C 1
ATOM 4176 O O . SER B 1 246 ? 9.797 33.062 14.562 1 97.81 246 SER B O 1
ATOM 4178 N N . CYS B 1 247 ? 8.312 31.391 14.336 1 97.81 247 CYS B N 1
ATOM 4179 C CA . CYS B 1 247 ? 8.703 30.797 15.609 1 97.81 247 CYS B CA 1
ATOM 4180 C C . CYS B 1 247 ? 10.125 30.25 15.547 1 97.81 247 CYS B C 1
ATOM 4182 O O . CYS B 1 247 ? 10.867 30.344 16.531 1 97.81 247 CYS B O 1
ATOM 4184 N N . PHE B 1 248 ? 10.492 29.656 14.43 1 95.94 248 PHE B N 1
ATOM 4185 C CA . PHE B 1 248 ? 11.859 29.172 14.266 1 95.94 248 PHE B CA 1
ATOM 4186 C C . PHE B 1 248 ? 12.844 30.328 14.25 1 95.94 248 PHE B C 1
ATOM 4188 O O . PHE B 1 248 ? 13.914 30.25 14.859 1 95.94 248 PHE B O 1
ATOM 4195 N N . LEU B 1 249 ? 12.5 31.406 13.547 1 93.94 249 LEU B N 1
ATOM 4196 C CA . LEU B 1 249 ? 13.359 32.594 13.508 1 93.94 249 LEU B CA 1
ATOM 4197 C C . LEU B 1 249 ? 13.531 33.188 14.906 1 93.94 249 LEU B C 1
ATOM 4199 O O . LEU B 1 249 ? 14.633 33.594 15.281 1 93.94 249 LEU B O 1
ATOM 4203 N N . ALA B 1 250 ? 12.469 33.219 15.648 1 96.25 250 ALA B N 1
ATOM 4204 C CA . ALA B 1 250 ? 12.547 33.688 17.031 1 96.25 250 ALA B CA 1
ATOM 4205 C C . ALA B 1 250 ? 13.461 32.812 17.859 1 96.25 250 ALA B C 1
ATOM 4207 O O . ALA B 1 250 ? 14.219 33.312 18.703 1 96.25 250 ALA B O 1
ATOM 4208 N N . LEU B 1 251 ? 13.336 31.547 17.609 1 95.5 251 LEU B N 1
ATOM 4209 C CA . LEU B 1 251 ? 14.141 30.578 18.359 1 95.5 251 LEU B CA 1
ATOM 4210 C C . LEU B 1 251 ? 15.625 30.75 18.047 1 95.5 251 LEU B C 1
ATOM 4212 O O . LEU B 1 251 ? 16.469 30.531 18.906 1 95.5 251 LEU B O 1
ATOM 4216 N N . THR B 1 252 ? 15.961 31.078 16.797 1 92.56 252 THR B N 1
ATOM 4217 C CA . THR B 1 252 ? 17.359 31.281 16.406 1 92.56 252 THR B CA 1
ATOM 4218 C C . THR B 1 252 ? 17.984 32.438 17.188 1 92.56 252 THR B C 1
ATOM 4220 O O . THR B 1 252 ? 19.203 32.531 17.266 1 92.56 252 THR B O 1
ATOM 4223 N N . LEU B 1 253 ? 17.188 33.312 17.641 1 93.44 253 LEU B N 1
ATOM 4224 C CA . LEU B 1 253 ? 17.688 34.438 18.422 1 93.44 253 LEU B CA 1
ATOM 4225 C C . LEU B 1 253 ? 18.25 33.969 19.75 1 93.44 253 LEU B C 1
ATOM 4227 O O . LEU B 1 253 ? 19.125 34.625 20.344 1 93.44 253 LEU B O 1
ATOM 4231 N N . VAL B 1 254 ? 17.781 32.906 20.234 1 92.81 254 VAL B N 1
ATOM 4232 C CA . VAL B 1 254 ? 18.188 32.406 21.547 1 92.81 254 VAL B CA 1
ATOM 4233 C C . VAL B 1 254 ? 19.047 31.156 21.375 1 92.81 254 VAL B C 1
ATOM 4235 O O . VAL B 1 254 ? 19.828 30.812 22.266 1 92.81 254 VAL B O 1
ATOM 4238 N N . VAL B 1 255 ? 18.938 30.547 20.203 1 93.38 255 VAL B N 1
ATOM 4239 C CA . VAL B 1 255 ? 19.75 29.375 19.859 1 93.38 255 VAL B CA 1
ATOM 4240 C C . VAL B 1 255 ? 20.484 29.625 18.547 1 93.38 255 VAL B C 1
ATOM 4242 O O . VAL B 1 255 ? 20.047 29.188 17.484 1 93.38 255 VAL B O 1
ATOM 4245 N N . PRO B 1 256 ? 21.688 30.188 18.594 1 87.62 256 PRO B N 1
ATOM 4246 C CA . PRO B 1 256 ? 22.375 30.641 17.391 1 87.62 256 PRO B CA 1
ATOM 4247 C C . PRO B 1 256 ? 22.75 29.484 16.453 1 87.62 256 PRO B C 1
ATOM 4249 O O . PRO B 1 256 ? 22.781 29.656 15.234 1 87.62 256 PRO B O 1
ATOM 4252 N N . ASP B 1 257 ? 22.984 28.281 16.922 1 90.5 257 ASP B N 1
ATOM 4253 C CA . ASP B 1 257 ? 23.422 27.203 16.047 1 90.5 257 ASP B CA 1
ATOM 4254 C C . ASP B 1 257 ? 22.312 26.188 15.797 1 90.5 257 ASP B C 1
ATOM 4256 O O . ASP B 1 257 ? 22.562 24.984 15.734 1 90.5 257 ASP B O 1
ATOM 4260 N N . LEU B 1 258 ? 21.156 26.797 15.539 1 91.5 258 LEU B N 1
ATOM 4261 C CA . LEU B 1 258 ? 20.016 25.906 15.289 1 91.5 258 LEU B CA 1
ATOM 4262 C C . LEU B 1 258 ? 20.188 25.172 13.961 1 91.5 258 LEU B C 1
ATOM 4264 O O . LEU B 1 258 ? 20.547 25.781 12.953 1 91.5 258 LEU B O 1
ATOM 4268 N N . ASP B 1 259 ? 20.062 23.875 13.961 1 91.56 259 ASP B N 1
ATOM 4269 C CA . ASP B 1 259 ? 20.203 23.031 12.781 1 91.56 259 ASP B CA 1
ATOM 4270 C C . ASP B 1 259 ? 19.188 23.438 11.703 1 91.56 259 ASP B C 1
ATOM 4272 O O . ASP B 1 259 ? 17.984 23.328 11.906 1 91.56 259 ASP B O 1
ATOM 4276 N N . VAL B 1 260 ? 19.641 23.844 10.602 1 92.75 260 VAL B N 1
ATOM 4277 C CA . VAL B 1 260 ? 18.812 24.344 9.508 1 92.75 260 VAL B CA 1
ATOM 4278 C C . VAL B 1 260 ? 17.891 23.234 9.008 1 92.75 260 VAL B C 1
ATOM 4280 O O . VAL B 1 260 ? 16.828 23.5 8.461 1 92.75 260 VAL B O 1
ATOM 4283 N N . MET B 1 261 ? 18.266 21.969 9.273 1 94.06 261 MET B N 1
ATOM 4284 C CA . MET B 1 261 ? 17.453 20.828 8.875 1 94.06 261 MET B CA 1
ATOM 4285 C C . MET B 1 261 ? 16.109 20.859 9.578 1 94.06 261 MET B C 1
ATOM 4287 O O . MET B 1 261 ? 15.094 20.422 9.016 1 94.06 261 MET B O 1
ATOM 4291 N N . LEU B 1 262 ? 16.094 21.375 10.75 1 95.81 262 LEU B N 1
ATOM 4292 C CA . LEU B 1 262 ? 14.852 21.453 11.508 1 95.81 262 LEU B CA 1
ATOM 4293 C C . LEU B 1 262 ? 13.859 22.391 10.836 1 95.81 262 LEU B C 1
ATOM 4295 O O . LEU B 1 262 ? 12.68 22.062 10.703 1 95.81 262 LEU B O 1
ATOM 4299 N N . LEU B 1 263 ? 14.398 23.484 10.406 1 96.19 263 LEU B N 1
ATOM 4300 C CA . LEU B 1 263 ? 13.555 24.453 9.703 1 96.19 263 LEU B CA 1
ATOM 4301 C C . LEU B 1 263 ? 13.078 23.891 8.375 1 96.19 263 LEU B C 1
ATOM 4303 O O . LEU B 1 263 ? 11.922 24.094 7.992 1 96.19 263 LEU B O 1
ATOM 4307 N N . ALA B 1 264 ? 13.953 23.172 7.691 1 97 264 ALA B N 1
ATOM 4308 C CA . ALA B 1 264 ? 13.586 22.562 6.414 1 97 264 ALA B CA 1
ATOM 4309 C C . ALA B 1 264 ? 12.43 21.594 6.586 1 97 264 ALA B C 1
ATOM 4311 O O . ALA B 1 264 ? 11.445 21.641 5.848 1 97 264 ALA B O 1
ATOM 4312 N N . GLY B 1 265 ? 12.547 20.719 7.57 1 97.25 265 GLY B N 1
ATOM 4313 C CA . GLY B 1 265 ? 11.484 19.766 7.852 1 97.25 265 GLY B CA 1
ATOM 4314 C C . GLY B 1 265 ? 10.18 20.438 8.227 1 97.25 265 GLY B C 1
ATOM 4315 O O . GLY B 1 265 ? 9.125 20.094 7.695 1 97.25 265 GLY B O 1
ATOM 4316 N N . ALA B 1 266 ? 10.266 21.375 9.102 1 98 266 ALA B N 1
ATOM 4317 C CA . ALA B 1 266 ? 9.078 22.078 9.586 1 98 266 ALA B CA 1
ATOM 4318 C C . ALA B 1 266 ? 8.359 22.781 8.445 1 98 266 ALA B C 1
ATOM 4320 O O . ALA B 1 266 ? 7.125 22.766 8.367 1 98 266 ALA B O 1
ATOM 4321 N N . LEU B 1 267 ? 9.117 23.406 7.629 1 97.69 267 LEU B N 1
ATOM 4322 C CA . LEU B 1 267 ? 8.562 24.156 6.508 1 97.69 267 LEU B CA 1
ATOM 4323 C C . LEU B 1 267 ? 7.832 23.219 5.543 1 97.69 267 LEU B C 1
ATOM 4325 O O . LEU B 1 267 ? 6.746 23.547 5.062 1 97.69 267 LEU B O 1
ATOM 4329 N N . LEU B 1 268 ? 8.398 22.062 5.227 1 97.88 268 LEU B N 1
ATOM 4330 C CA . LEU B 1 268 ? 7.785 21.109 4.309 1 97.88 268 LEU B CA 1
ATOM 4331 C C . LEU B 1 268 ? 6.465 20.594 4.871 1 97.88 268 LEU B C 1
ATOM 4333 O O . LEU B 1 268 ? 5.461 20.547 4.156 1 97.88 268 LEU B O 1
ATOM 4337 N N . PHE B 1 269 ? 6.445 20.266 6.133 1 98.44 269 PHE B N 1
ATOM 4338 C CA . PHE B 1 269 ? 5.238 19.719 6.742 1 98.44 269 PHE B CA 1
ATOM 4339 C C . PHE B 1 269 ? 4.184 20.812 6.918 1 98.44 269 PHE B C 1
ATOM 4341 O O . PHE B 1 269 ? 2.992 20.562 6.711 1 98.44 269 PHE B O 1
ATOM 4348 N N . ALA B 1 270 ? 4.633 22 7.254 1 98.38 270 ALA B N 1
ATOM 4349 C CA . ALA B 1 270 ? 3.697 23.094 7.465 1 98.38 270 ALA B CA 1
ATOM 4350 C C . ALA B 1 270 ? 3.062 23.547 6.148 1 98.38 270 ALA B C 1
ATOM 4352 O O . ALA B 1 270 ? 1.946 24.062 6.133 1 98.38 270 ALA B O 1
ATOM 4353 N N . SER B 1 271 ? 3.693 23.312 5.051 1 98.31 271 SER B N 1
ATOM 4354 C CA . SER B 1 271 ? 3.244 23.781 3.744 1 98.31 271 SER B CA 1
ATOM 4355 C C . SER B 1 271 ? 2.307 22.781 3.084 1 98.31 271 SER B C 1
ATOM 4357 O O . SER B 1 271 ? 1.83 23.016 1.97 1 98.31 271 SER B O 1
ATOM 4359 N N . CYS B 1 272 ? 2.041 21.703 3.74 1 98 272 CYS B N 1
ATOM 4360 C CA . CYS B 1 272 ? 1.096 20.703 3.27 1 98 272 CYS B CA 1
ATOM 4361 C C . CYS B 1 272 ? -0.342 21.172 3.465 1 98 272 CYS B C 1
ATOM 4363 O O . CYS B 1 272 ? -0.598 22.094 4.23 1 98 272 CYS B O 1
ATOM 4365 N N . PRO B 1 273 ? -1.284 20.578 2.717 1 98.25 273 PRO B N 1
ATOM 4366 C CA . PRO B 1 273 ? -2.691 20.891 2.969 1 98.25 273 PRO B CA 1
ATOM 4367 C C . PRO B 1 273 ? -3.172 20.406 4.332 1 98.25 273 PRO B C 1
ATOM 4369 O O . PRO B 1 273 ? -2.395 19.828 5.094 1 98.25 273 PRO B O 1
ATOM 4372 N N . MET B 1 274 ? -4.395 20.703 4.586 1 98.06 274 MET B N 1
ATOM 4373 C CA . MET B 1 274 ? -4.996 20.359 5.875 1 98.06 274 MET B CA 1
ATOM 4374 C C . MET B 1 274 ? -5.176 18.859 6.016 1 98.06 274 MET B C 1
ATOM 4376 O O . MET B 1 274 ? -5.133 18.125 5.023 1 98.06 274 MET B O 1
ATOM 4380 N N . ILE B 1 275 ? -5.344 18.406 7.184 1 96.12 275 ILE B N 1
ATOM 4381 C CA . ILE B 1 275 ? -5.52 16.984 7.508 1 96.12 275 ILE B CA 1
ATOM 4382 C C . ILE B 1 275 ? -6.746 16.438 6.781 1 96.12 275 ILE B C 1
ATOM 4384 O O . ILE B 1 275 ? -7.777 17.109 6.699 1 96.12 275 ILE B O 1
ATOM 4388 N N . SER B 1 276 ? -6.719 15.219 6.336 1 94.25 276 SER B N 1
ATOM 4389 C CA . SER B 1 276 ? -7.699 14.672 5.402 1 94.25 276 SER B CA 1
ATOM 4390 C C . SER B 1 276 ? -9.016 14.359 6.098 1 94.25 276 SER B C 1
ATOM 4392 O O . SER B 1 276 ? -10.07 14.297 5.453 1 94.25 276 SER B O 1
ATOM 4394 N N . VAL B 1 277 ? -9.023 14.164 7.398 1 92.31 277 VAL B N 1
ATOM 4395 C CA . VAL B 1 277 ? -10.234 13.797 8.125 1 92.31 277 VAL B CA 1
ATOM 4396 C C . VAL B 1 277 ? -11.031 15.055 8.461 1 92.31 277 VAL B C 1
ATOM 4398 O O . VAL B 1 277 ? -12.125 14.969 9.031 1 92.31 277 VAL B O 1
ATOM 4401 N N . TYR B 1 278 ? -10.57 16.172 8.031 1 95 278 TYR B N 1
ATOM 4402 C CA . TYR B 1 278 ? -11.117 17.484 8.406 1 95 278 TYR B CA 1
ATOM 4403 C C . TYR B 1 278 ? -12.602 17.562 8.078 1 95 278 TYR B C 1
ATOM 4405 O O . TYR B 1 278 ? -13.406 17.969 8.922 1 95 278 TYR B O 1
ATOM 4413 N N . PRO B 1 279 ? -13.102 17.172 6.855 1 93.94 279 PRO B N 1
ATOM 4414 C CA . PRO B 1 279 ? -14.531 17.266 6.562 1 93.94 279 PRO B CA 1
ATOM 4415 C C . PRO B 1 279 ? -15.391 16.438 7.52 1 93.94 279 PRO B C 1
ATOM 4417 O O . PRO B 1 279 ? -16.484 16.859 7.898 1 93.94 279 PRO B O 1
ATOM 4420 N N . LEU B 1 280 ? -14.875 15.414 7.902 1 90.69 280 LEU B N 1
ATOM 4421 C CA . LEU B 1 280 ? -15.602 14.531 8.805 1 90.69 280 LEU B CA 1
ATOM 4422 C C . LEU B 1 280 ? -15.719 15.156 10.195 1 90.69 280 LEU B C 1
ATOM 4424 O O . LEU B 1 280 ? -16.781 15.086 10.828 1 90.69 280 LEU B O 1
ATOM 4428 N N . LEU B 1 281 ? -14.656 15.703 10.664 1 90.75 281 LEU B N 1
ATOM 4429 C CA . LEU B 1 281 ? -14.664 16.359 11.969 1 90.75 281 LEU B CA 1
ATOM 4430 C C . LEU B 1 281 ? -15.578 17.578 11.969 1 90.75 281 LEU B C 1
ATOM 4432 O O . LEU B 1 281 ? -16.219 17.875 12.984 1 90.75 281 LEU B O 1
ATOM 4436 N N . GLY B 1 282 ? -15.703 18.203 10.828 1 91.62 282 GLY B N 1
ATOM 4437 C CA . GLY B 1 282 ? -16.547 19.391 10.703 1 91.62 282 GLY B CA 1
ATOM 4438 C C . GLY B 1 282 ? -18.016 19.062 10.531 1 91.62 282 GLY B C 1
ATOM 4439 O O . GLY B 1 282 ? -18.875 19.922 10.742 1 91.62 282 GLY B O 1
ATOM 4440 N N . ALA B 1 283 ? -18.297 17.891 10.117 1 90.69 283 ALA B N 1
ATOM 4441 C CA . ALA B 1 283 ? -19.672 17.484 9.852 1 90.69 283 ALA B CA 1
ATOM 4442 C C . ALA B 1 283 ? -20.547 17.625 11.102 1 90.69 283 ALA B C 1
ATOM 4444 O O . ALA B 1 283 ? -21.703 18.031 11.008 1 90.69 283 ALA B O 1
ATOM 4445 N N . ARG B 1 284 ? -19.938 17.359 12.211 1 86.94 284 ARG B N 1
ATOM 4446 C CA .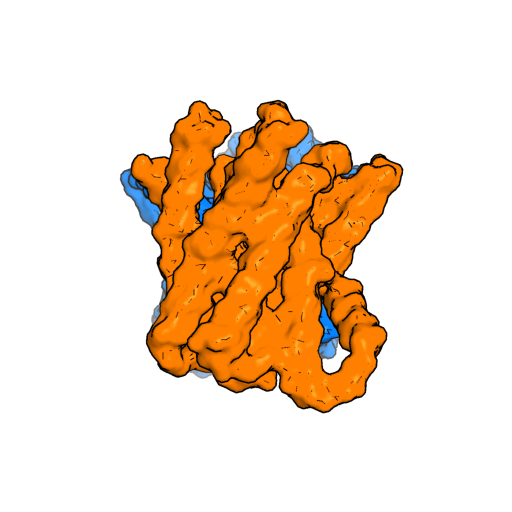 ARG B 1 284 ? -20.672 17.453 13.469 1 86.94 284 ARG B CA 1
ATOM 4447 C C . ARG B 1 284 ? -21.031 18.891 13.797 1 86.94 284 ARG B C 1
ATOM 4449 O O . ARG B 1 284 ? -21.875 19.156 14.664 1 86.94 284 ARG B O 1
ATOM 4456 N N . PHE B 1 285 ? -20.469 19.812 13.141 1 90.06 285 PHE B N 1
ATOM 4457 C CA . PHE B 1 285 ? -20.656 21.234 13.422 1 90.06 285 PHE B CA 1
ATOM 4458 C C . PHE B 1 285 ? -21.203 21.953 12.203 1 90.06 285 PHE B C 1
ATOM 4460 O O . PHE B 1 285 ? -20.938 23.156 12.016 1 90.06 285 PHE B O 1
ATOM 4467 N N . ASN B 1 286 ? -21.781 21.109 11.312 1 88.56 286 ASN B N 1
ATOM 4468 C CA . ASN B 1 286 ? -22.438 21.609 10.109 1 88.56 286 ASN B CA 1
ATOM 4469 C C . ASN B 1 286 ? -21.453 22.266 9.156 1 88.56 286 ASN B C 1
ATOM 4471 O O . ASN B 1 286 ? -21.766 23.281 8.523 1 88.56 286 ASN B O 1
ATOM 4475 N N . MET B 1 287 ? -20.266 21.766 9.164 1 92.38 287 MET B N 1
ATOM 4476 C CA . MET B 1 287 ? -19.219 22.312 8.297 1 92.38 287 MET B CA 1
ATOM 4477 C C . MET B 1 287 ? -18.719 21.266 7.309 1 92.38 287 MET B C 1
ATOM 4479 O O . MET B 1 287 ? -17.594 21.328 6.836 1 92.38 287 MET B O 1
ATOM 4483 N N . GLU B 1 288 ? -19.531 20.281 7.027 1 91.56 288 GLU B N 1
ATOM 4484 C CA . GLU B 1 288 ? -19.109 19.203 6.137 1 91.56 288 GLU B CA 1
ATOM 4485 C C . GLU B 1 288 ? -18.828 19.734 4.73 1 91.56 288 GLU B C 1
ATOM 4487 O O . GLU B 1 288 ? -17.781 19.438 4.148 1 91.56 288 GLU B O 1
ATOM 4492 N N . GLY B 1 289 ? -19.766 20.516 4.176 1 94.44 289 GLY B N 1
ATOM 4493 C CA . GLY B 1 289 ? -19.609 21.047 2.836 1 94.44 289 GLY B CA 1
ATOM 4494 C C . GLY B 1 289 ? -18.422 21.984 2.707 1 94.44 289 GLY B C 1
ATOM 4495 O O . GLY B 1 289 ? -17.578 21.812 1.823 1 94.44 289 GLY B O 1
ATOM 4496 N N . VAL B 1 290 ? -18.297 22.906 3.65 1 95.31 290 VAL B N 1
ATOM 4497 C CA . VAL B 1 290 ? -17.188 23.859 3.645 1 95.31 290 VAL B CA 1
ATOM 4498 C C . VAL B 1 290 ? -15.867 23.125 3.879 1 95.31 290 VAL B C 1
ATOM 4500 O O . VAL B 1 290 ? -14.859 23.438 3.246 1 95.31 290 VAL B O 1
ATOM 4503 N N . GLY B 1 291 ? -15.938 22.188 4.77 1 96.56 291 GLY B N 1
ATOM 4504 C CA . GLY B 1 291 ? -14.742 21.406 5.059 1 96.56 291 GLY B CA 1
ATOM 4505 C C . GLY B 1 291 ? -14.242 20.609 3.867 1 96.56 291 GLY B C 1
ATOM 4506 O O . GLY B 1 291 ? -13.047 20.578 3.594 1 96.56 291 GLY B O 1
ATOM 4507 N N . SER B 1 292 ? -15.195 19.984 3.146 1 96.56 292 SER B N 1
ATOM 4508 C CA . SER B 1 292 ? -14.836 19.219 1.955 1 96.56 292 SER B CA 1
ATOM 4509 C C . SER B 1 292 ? -14.25 20.125 0.876 1 96.56 292 SER B C 1
ATOM 4511 O O . SER B 1 292 ? -13.242 19.781 0.248 1 96.56 292 SER B O 1
ATOM 4513 N N . ALA B 1 293 ? -14.859 21.234 0.695 1 97.31 293 ALA B N 1
ATOM 4514 C CA . ALA B 1 293 ? -14.391 22.188 -0.309 1 97.31 293 ALA B CA 1
ATOM 4515 C C . ALA B 1 293 ? -13.016 22.75 0.064 1 97.31 293 ALA B C 1
ATOM 4517 O O . ALA B 1 293 ? -12.141 22.891 -0.795 1 97.31 293 ALA B O 1
ATOM 4518 N N . ALA B 1 294 ? -12.836 23.062 1.306 1 97.69 294 ALA B N 1
ATOM 4519 C CA . ALA B 1 294 ? -11.555 23.578 1.78 1 97.69 294 ALA B CA 1
ATOM 4520 C C . ALA B 1 294 ? -10.445 22.547 1.616 1 97.69 294 ALA B C 1
ATOM 4522 O O . ALA B 1 294 ? -9.32 22.875 1.265 1 97.69 294 ALA B O 1
ATOM 4523 N N . LEU B 1 295 ? -10.766 21.328 1.923 1 97.44 295 LEU B N 1
ATOM 4524 C CA . LEU B 1 295 ? -9.805 20.234 1.737 1 97.44 295 LEU B CA 1
ATOM 4525 C C . LEU B 1 295 ? -9.375 20.141 0.278 1 97.44 295 LEU B C 1
ATOM 4527 O O . LEU B 1 295 ? -8.18 20.016 -0.017 1 97.44 295 LEU B O 1
ATOM 4531 N N . MET B 1 296 ? -10.32 20.219 -0.638 1 97.31 296 MET B N 1
ATOM 4532 C CA . MET B 1 296 ? -10.031 20.125 -2.066 1 97.31 296 MET B CA 1
ATOM 4533 C C . MET B 1 296 ? -9.156 21.297 -2.512 1 97.31 296 MET B C 1
ATOM 4535 O O . MET B 1 296 ? -8.125 21.094 -3.15 1 97.31 296 MET B O 1
ATOM 4539 N N . VAL B 1 297 ? -9.523 22.469 -2.109 1 97.62 297 VAL B N 1
ATOM 4540 C CA . VAL B 1 297 ? -8.828 23.672 -2.529 1 97.62 297 VAL B CA 1
ATOM 4541 C C . VAL B 1 297 ? -7.426 23.703 -1.923 1 97.62 297 VAL B C 1
ATOM 4543 O O . VAL B 1 297 ? -6.453 24.047 -2.6 1 97.62 297 VAL B O 1
ATOM 4546 N N . SER B 1 298 ? -7.352 23.344 -0.686 1 98.06 298 SER B N 1
ATOM 4547 C CA . SER B 1 298 ? -6.043 23.344 -0.045 1 98.06 298 SER B CA 1
ATOM 4548 C C . SER B 1 298 ? -5.133 22.266 -0.633 1 98.06 298 SER B C 1
ATOM 4550 O O . SER B 1 298 ? -3.926 22.484 -0.764 1 98.06 298 SER B O 1
ATOM 4552 N N . THR B 1 299 ? -5.676 21.094 -0.951 1 97.94 299 THR B N 1
ATOM 4553 C CA . THR B 1 299 ? -4.871 20.031 -1.531 1 97.94 299 THR B CA 1
ATOM 4554 C C . THR B 1 299 ? -4.34 20.438 -2.902 1 97.94 299 THR B C 1
ATOM 4556 O O . THR B 1 299 ? -3.141 20.312 -3.166 1 97.94 299 THR B O 1
ATOM 4559 N N . LEU B 1 300 ? -5.129 20.969 -3.729 1 97.19 300 LEU B N 1
ATOM 4560 C CA . LEU B 1 300 ? -4.715 21.391 -5.062 1 97.19 300 LEU B CA 1
ATOM 4561 C C . LEU B 1 300 ? -3.787 22.609 -4.98 1 97.19 300 LEU B C 1
ATOM 4563 O O . LEU B 1 300 ? -2.783 22.672 -5.695 1 97.19 300 LEU B O 1
ATOM 4567 N N . GLY B 1 301 ? -4.137 23.484 -4.074 1 97.81 301 GLY B N 1
ATOM 4568 C CA . GLY B 1 301 ? -3.336 24.703 -3.914 1 97.81 301 GLY B CA 1
ATOM 4569 C C . GLY B 1 301 ? -1.977 24.438 -3.297 1 97.81 301 GLY B C 1
ATOM 4570 O O . GLY B 1 301 ? -1.06 25.25 -3.428 1 97.81 301 GLY B O 1
ATOM 4571 N N . SER B 1 302 ? -1.85 23.312 -2.656 1 97.81 302 SER B N 1
ATOM 4572 C CA . SER B 1 302 ? -0.602 23.016 -1.96 1 97.81 302 SER B CA 1
ATOM 4573 C C . SER B 1 302 ? 0.534 22.766 -2.945 1 97.81 302 SER B C 1
ATOM 4575 O O . SER B 1 302 ? 1.706 22.781 -2.566 1 97.81 302 SER B O 1
ATOM 4577 N N . PHE B 1 303 ? 0.184 22.531 -4.195 1 96.31 303 PHE B N 1
ATOM 4578 C CA . PHE B 1 303 ? 1.226 22.438 -5.211 1 96.31 303 PHE B CA 1
ATOM 4579 C C . PHE B 1 303 ? 2.107 23.672 -5.195 1 96.31 303 PHE B C 1
ATOM 4581 O O . PHE B 1 303 ? 3.334 23.578 -5.273 1 96.31 303 PHE B O 1
ATOM 4588 N N . ILE B 1 304 ? 1.513 24.766 -5.039 1 95.94 304 ILE B N 1
ATOM 4589 C CA . ILE B 1 304 ? 2.221 26.047 -5.066 1 95.94 304 ILE B CA 1
ATOM 4590 C C . ILE B 1 304 ? 3.049 26.203 -3.793 1 95.94 304 ILE B C 1
ATOM 4592 O O . ILE B 1 304 ? 4.242 26.516 -3.855 1 95.94 304 ILE B O 1
ATOM 4596 N N . THR B 1 305 ? 2.473 25.984 -2.682 1 97 305 THR B N 1
ATOM 4597 C CA . THR B 1 305 ? 3.162 26.203 -1.414 1 97 305 THR B CA 1
ATOM 4598 C C . THR B 1 305 ? 4.297 25.188 -1.235 1 97 305 THR B C 1
ATOM 4600 O O . THR B 1 305 ? 5.375 25.547 -0.757 1 97 305 THR B O 1
ATOM 4603 N N . LEU B 1 306 ? 4.039 23.953 -1.612 1 96.94 306 LEU B N 1
ATOM 4604 C CA . LEU B 1 306 ? 5.09 22.938 -1.523 1 96.94 306 LEU B CA 1
ATOM 4605 C C . LEU B 1 306 ? 6.238 23.25 -2.475 1 96.94 306 LEU B C 1
ATOM 4607 O O . LEU B 1 306 ? 7.406 23.094 -2.119 1 96.94 306 LEU B O 1
ATOM 4611 N N . SER B 1 307 ? 5.906 23.719 -3.68 1 96.62 307 SER B N 1
ATOM 4612 C CA . SER B 1 307 ? 6.949 24.109 -4.625 1 96.62 307 SER B CA 1
ATOM 4613 C C . SER B 1 307 ? 7.789 25.25 -4.078 1 96.62 307 SER B C 1
ATOM 4615 O O . SER B 1 307 ? 9.016 25.234 -4.176 1 96.62 307 SER B O 1
ATOM 4617 N N . ALA B 1 308 ? 7.145 26.188 -3.506 1 95.94 308 ALA B N 1
ATOM 4618 C CA . ALA B 1 308 ? 7.848 27.328 -2.904 1 95.94 308 ALA B CA 1
ATOM 4619 C C . ALA B 1 308 ? 8.711 26.875 -1.732 1 95.94 308 ALA B C 1
ATOM 4621 O O . ALA B 1 308 ? 9.852 27.328 -1.582 1 95.94 308 ALA B O 1
ATOM 4622 N N . ALA B 1 309 ? 8.172 26.031 -0.895 1 96.44 309 ALA B N 1
ATOM 4623 C CA . ALA B 1 309 ? 8.906 25.531 0.259 1 96.44 309 ALA B CA 1
ATOM 4624 C C . ALA B 1 309 ? 10.148 24.766 -0.179 1 96.44 309 ALA B C 1
ATOM 4626 O O . ALA B 1 309 ? 11.227 24.938 0.389 1 96.44 309 ALA B O 1
ATOM 4627 N N . ILE B 1 310 ? 9.961 23.891 -1.158 1 95.88 310 ILE B N 1
ATOM 4628 C CA . ILE B 1 310 ? 11.078 23.109 -1.668 1 95.88 310 ILE B CA 1
ATOM 4629 C C . ILE B 1 310 ? 12.141 24.031 -2.26 1 95.88 310 ILE B C 1
ATOM 4631 O O . ILE B 1 310 ? 13.336 23.828 -2.051 1 95.88 310 ILE B O 1
ATOM 4635 N N . TRP B 1 311 ? 11.68 25.031 -2.979 1 94.5 311 TRP B N 1
ATOM 4636 C CA . TRP B 1 311 ? 12.594 26.031 -3.527 1 94.5 311 TRP B CA 1
ATOM 4637 C C . TRP B 1 311 ? 13.398 26.703 -2.418 1 94.5 311 TRP B C 1
ATOM 4639 O O . TRP B 1 311 ? 14.625 26.812 -2.514 1 94.5 311 TRP B O 1
ATOM 4649 N N . LEU B 1 312 ? 12.781 27.094 -1.389 1 93.06 312 LEU B N 1
ATOM 4650 C CA . LEU B 1 312 ? 13.43 27.766 -0.266 1 93.06 312 LEU B CA 1
ATOM 4651 C C . LEU B 1 312 ? 14.414 26.828 0.429 1 93.06 312 LEU B C 1
ATOM 4653 O O . LEU B 1 312 ? 15.523 27.234 0.786 1 93.06 312 LEU B O 1
ATOM 4657 N N . VAL B 1 313 ? 13.977 25.594 0.617 1 92.88 313 VAL B N 1
ATOM 4658 C CA . VAL B 1 313 ? 14.797 24.609 1.307 1 92.88 313 VAL B CA 1
ATOM 4659 C C . VAL B 1 313 ? 16.047 24.312 0.483 1 92.88 313 VAL B C 1
ATOM 4661 O O . VAL B 1 313 ? 17.156 24.297 1.017 1 92.88 313 VAL B O 1
ATOM 4664 N N . ASN B 1 314 ? 15.93 24.109 -0.79 1 89.56 314 ASN B N 1
ATOM 4665 C CA . ASN B 1 314 ? 17.047 23.734 -1.654 1 89.56 314 ASN B CA 1
ATOM 4666 C C . ASN B 1 314 ? 17.984 24.922 -1.889 1 89.56 314 ASN B C 1
ATOM 4668 O O . ASN B 1 314 ? 19.203 24.75 -1.945 1 89.56 314 ASN B O 1
ATOM 4672 N N . GLN B 1 315 ? 17.484 26.062 -2.02 1 83.62 315 GLN B N 1
ATOM 4673 C CA . GLN B 1 315 ? 18.281 27.234 -2.375 1 83.62 315 GLN B CA 1
ATOM 4674 C C . GLN B 1 315 ? 18.922 27.844 -1.14 1 83.62 315 GLN B C 1
ATOM 4676 O O . GLN B 1 315 ? 20.062 28.312 -1.193 1 83.62 315 GLN B O 1
ATOM 4681 N N . HIS B 1 316 ? 18.188 27.766 -0.051 1 79.88 316 HIS B N 1
ATOM 4682 C CA . HIS B 1 316 ? 18.641 28.625 1.039 1 79.88 316 HIS B CA 1
ATOM 4683 C C . HIS B 1 316 ? 19 27.812 2.275 1 79.88 316 HIS B C 1
ATOM 4685 O O . HIS B 1 316 ? 19.688 28.297 3.17 1 79.88 316 HIS B O 1
ATOM 4691 N N . LEU B 1 317 ? 18.562 26.609 2.32 1 79.06 317 LEU B N 1
ATOM 4692 C CA . LEU B 1 317 ? 18.797 25.906 3.572 1 79.06 317 LEU B CA 1
ATOM 4693 C C . LEU B 1 317 ? 19.781 24.75 3.365 1 79.06 317 LEU B C 1
ATOM 4695 O O . LEU B 1 317 ? 20.656 24.516 4.211 1 79.06 317 LEU B O 1
ATOM 4699 N N . LEU B 1 318 ? 19.656 24.031 2.273 1 76.62 318 LEU B N 1
ATOM 4700 C CA . LEU B 1 318 ? 20.5 22.844 2.104 1 76.62 318 LEU B CA 1
ATOM 4701 C C . LEU B 1 318 ? 21.672 23.156 1.185 1 76.62 318 LEU B C 1
ATOM 4703 O O . LEU B 1 318 ? 22.625 22.359 1.095 1 76.62 318 LEU B O 1
ATOM 4707 N N . ASN B 1 319 ? 21.641 24.141 0.376 1 70.44 319 ASN B N 1
ATOM 4708 C CA . ASN B 1 319 ? 22.781 24.578 -0.426 1 70.44 319 ASN B CA 1
ATOM 4709 C C . ASN B 1 319 ? 23.391 25.875 0.111 1 70.44 319 ASN B C 1
ATOM 4711 O O . ASN B 1 319 ? 22.688 26.734 0.623 1 70.44 319 ASN B O 1
#

Nearest PDB structures (foldseek):
  8u56-assembly1_A  TM=8.752E-01  e=1.795E-11  Homo sapiens
  8u5n-assembly1_A  TM=8.604E-01  e=1.675E-10  Homo sapiens
  7wkw-assembly1_B  TM=7.853E-01  e=1.500E-09  Arabidopsis thaliana
  7y9t-assembly1_B  TM=7.837E-01  e=9.381E-08  Arabidopsis thaliana
  7egl-assembly1_A  TM=6.071E-01  e=1.842E-03  Synechocystis sp. PCC 6803 substr. Kazusa

Radius of gyration: 26.87 Å; Cα contacts (8 Å, |Δi|>4): 1100; chains: 2; bounding box: 49×81×65 Å

pLDDT: mean 92.86, std 7.63, range [59.62, 98.81]